Protein AF-A0A2P4YAW8-F1 (afdb_monomer)

Solvent-accessible surface area (backbone atoms only — not comparable to full-atom values): 24279 Å² total; per-residue (Å²): 113,69,71,64,53,50,57,61,51,56,75,72,42,74,76,59,68,69,58,55,51,52,50,45,50,51,52,54,44,58,76,65,45,86,75,87,53,94,83,64,80,90,68,80,63,57,67,75,49,37,39,50,27,46,45,75,79,63,20,69,43,46,81,56,60,69,43,51,52,50,28,50,53,53,55,50,49,24,53,42,53,55,55,68,68,49,87,80,74,91,53,91,47,45,68,56,38,53,52,38,43,70,29,44,53,83,40,31,85,67,56,46,55,50,63,80,49,37,46,57,87,81,50,57,81,57,29,42,59,85,78,53,51,68,42,59,55,49,51,53,53,48,60,76,69,46,73,60,78,33,47,48,86,75,43,59,71,68,60,30,34,58,53,57,31,66,36,61,38,43,55,36,58,55,70,76,60,20,28,73,53,84,70,94,63,95,86,68,81,83,54,69,42,36,69,54,69,50,61,82,69,58,29,63,49,51,41,47,48,13,46,78,73,46,46,44,26,61,48,55,69,15,67,88,76,34,36,80,60,53,69,68,58,48,34,71,72,67,62,61,90,82,47,80,93,52,54,69,71,58,47,42,54,53,39,50,50,51,48,53,41,52,47,53,26,38,55,74,57,67,40,77,83,56,64,57,64,88,82,67,59,101,75,80,69,80,57,78,55,35,24,40,74,56,91,87,38,83,27,45,65,58,70,49,55,81,82,53,42,42,62,55,68,43,71,70,66,79,66,87,67,83,59,55,50,33,78,80,37,80,85,56,49,75,65,54,44,36,50,50,47,55,48,52,63,55,42,63,78,74,47,58,70,67,60,52,52,48,53,49,25,58,51,47,47,57,61,89,43,32,52,76,46,58,90,46,33,91,83,34,80,61,52,28,31,35,88,53,88,93,44,81,51,66,19,38,72,63,31,59,72,70,67,33,73,80,47,44,64,72,76,77,112

Sequence (413 aa):
MVLSRLWHYTQHVSLPSAVVRRWQSMLNRFVLSRKYERDATHIQLIPSEFLYLRRADGGLGIPSLDAQLKRQHFVFMMQFVAQAQETTGRWWTTASTELLRSILPRYSKCHALDLLTMSPQRHGEMIKWRHVSTWWKTTWTWWHRTSWDKRWSDLPSDERVKYALHQPIWFHSNVELHYEQQLRGSTASPHRRCIGMAPEPQRSFRLHVSRVFGLRSLADFMRIENAWPTQVTFVNRHIDFTLADITPGQQAKWLRALYHEATQIVNRLEAGDVILSPLIRDSQRLIPYVGVLSNEKLCLFPAIPRSAVLRIVWTPKPPTKPHPMKVHWDRIDASHVKKHVKLGKRLRKVLLPIFEDLQFRLAFRLLQVRSRFWFLEHVNPGIRKCVREGCNAIESDQHLFFDCTLALGLWRH

Structure (mmCIF, N/CA/C/O backbone):
data_AF-A0A2P4YAW8-F1
#
_entry.id   AF-A0A2P4YAW8-F1
#
loop_
_atom_site.group_PDB
_atom_site.id
_atom_site.type_symbol
_atom_site.label_atom_id
_atom_site.label_alt_id
_atom_site.label_comp_id
_atom_site.label_asym_id
_atom_site.label_entity_id
_atom_site.label_seq_id
_atom_site.pdbx_PDB_ins_code
_atom_site.Cartn_x
_atom_site.Cartn_y
_atom_site.Cartn_z
_atom_site.occupancy
_atom_site.B_iso_or_equiv
_atom_site.auth_seq_id
_atom_site.auth_comp_id
_atom_site.auth_asym_id
_atom_site.auth_atom_id
_atom_site.pdbx_PDB_model_num
ATOM 1 N N . MET A 1 1 ? 21.525 -17.487 -13.359 1.00 42.16 1 MET A N 1
ATOM 2 C CA . MET A 1 1 ? 21.508 -18.102 -12.010 1.00 42.16 1 MET A CA 1
ATOM 3 C C . MET A 1 1 ? 21.446 -17.107 -10.844 1.00 42.16 1 MET A C 1
ATOM 5 O O . MET A 1 1 ? 20.710 -17.367 -9.903 1.00 42.16 1 MET A O 1
ATOM 9 N N . VAL A 1 2 ? 22.162 -15.972 -10.862 1.00 37.69 2 VAL A N 1
ATOM 10 C CA . VAL A 1 2 ? 22.094 -14.988 -9.753 1.00 37.69 2 VAL A CA 1
ATOM 11 C C . VAL A 1 2 ? 20.704 -14.343 -9.635 1.00 37.69 2 VAL A C 1
ATOM 13 O O . VAL A 1 2 ? 20.158 -14.270 -8.542 1.00 37.69 2 VAL A O 1
ATOM 16 N N . LEU A 1 3 ? 20.076 -13.967 -10.755 1.00 42.56 3 LEU A N 1
ATOM 17 C CA . LEU A 1 3 ? 18.743 -13.340 -10.763 1.00 42.56 3 LEU A CA 1
ATOM 18 C C . LEU A 1 3 ? 17.622 -14.250 -10.223 1.00 42.56 3 LEU A C 1
ATOM 20 O O . LEU A 1 3 ? 16.711 -13.757 -9.565 1.00 42.56 3 LEU A O 1
ATOM 24 N N . SER A 1 4 ? 17.697 -15.567 -10.450 1.00 48.59 4 SER A N 1
ATOM 25 C CA . SER A 1 4 ? 16.716 -16.527 -9.925 1.00 48.59 4 SER A CA 1
ATOM 26 C C . SER A 1 4 ? 16.900 -16.793 -8.428 1.00 48.59 4 SER A C 1
ATOM 28 O O . SER A 1 4 ? 15.914 -16.916 -7.711 1.00 48.59 4 SER A O 1
ATOM 30 N N . ARG A 1 5 ? 18.143 -16.805 -7.924 1.00 46.22 5 ARG A N 1
ATOM 31 C CA . ARG A 1 5 ? 18.411 -16.873 -6.476 1.00 46.22 5 ARG A CA 1
ATOM 32 C C . ARG A 1 5 ? 17.996 -15.589 -5.759 1.00 46.22 5 ARG A C 1
ATOM 34 O O . ARG A 1 5 ? 17.384 -15.660 -4.700 1.00 46.22 5 ARG A O 1
ATOM 41 N N . LEU A 1 6 ? 18.253 -14.424 -6.360 1.00 52.28 6 LEU A N 1
ATOM 42 C CA . LEU A 1 6 ? 17.798 -13.137 -5.827 1.00 52.28 6 LEU A CA 1
ATOM 43 C C . LEU A 1 6 ? 16.277 -13.084 -5.678 1.00 52.28 6 LEU A C 1
ATOM 45 O O . LEU A 1 6 ? 15.802 -12.607 -4.657 1.00 52.28 6 LEU A O 1
ATOM 49 N N . TRP A 1 7 ? 15.534 -13.636 -6.642 1.00 54.91 7 TRP A N 1
ATOM 50 C CA . TRP A 1 7 ? 14.074 -13.718 -6.582 1.00 54.91 7 TRP A CA 1
ATOM 51 C C . TRP A 1 7 ? 13.557 -14.471 -5.347 1.00 54.91 7 TRP A C 1
ATOM 53 O O . TRP A 1 7 ? 12.553 -14.065 -4.773 1.00 54.91 7 TRP A O 1
ATOM 63 N N . HIS A 1 8 ? 14.226 -15.548 -4.928 1.00 56.38 8 HIS A N 1
ATOM 64 C CA . HIS A 1 8 ? 13.801 -16.344 -3.773 1.00 56.38 8 HIS A CA 1
ATOM 65 C C . HIS A 1 8 ? 14.088 -15.631 -2.441 1.00 56.38 8 HIS A C 1
ATOM 67 O O . HIS A 1 8 ? 13.223 -15.558 -1.572 1.00 56.38 8 HIS A O 1
ATOM 73 N N . TYR A 1 9 ? 15.270 -15.023 -2.295 1.00 56.72 9 TYR A N 1
ATOM 74 C CA . TYR A 1 9 ? 15.633 -14.313 -1.062 1.00 56.72 9 TYR A CA 1
ATOM 75 C C . TYR A 1 9 ? 14.830 -13.021 -0.853 1.00 56.72 9 TYR A C 1
ATOM 77 O O . TYR A 1 9 ? 14.500 -12.681 0.283 1.00 56.72 9 TYR A O 1
ATOM 85 N N . THR A 1 10 ? 14.460 -12.311 -1.923 1.00 60.06 10 THR A N 1
ATOM 86 C CA . THR A 1 10 ? 13.731 -11.034 -1.818 1.00 60.06 10 THR A CA 1
ATOM 87 C C . THR A 1 10 ? 12.268 -11.181 -1.427 1.00 60.06 10 THR A C 1
ATOM 89 O O . THR A 1 10 ? 11.640 -10.193 -1.056 1.00 60.06 10 THR A O 1
ATOM 92 N N . GLN A 1 11 ? 11.712 -12.393 -1.489 1.00 59.78 11 GLN A N 1
ATOM 93 C CA . GLN A 1 11 ? 10.342 -12.643 -1.038 1.00 59.78 11 GLN A CA 1
ATOM 94 C C . GLN A 1 11 ? 10.206 -12.518 0.484 1.00 59.78 11 GLN A C 1
ATOM 96 O O . GLN A 1 11 ? 9.150 -12.108 0.961 1.00 59.78 11 GLN A O 1
ATOM 101 N N . HIS A 1 12 ? 11.279 -12.804 1.229 1.00 63.59 12 HIS A N 1
ATOM 102 C CA . HIS A 1 12 ? 11.255 -12.869 2.694 1.00 63.59 12 HIS A CA 1
ATOM 103 C C . HIS A 1 12 ? 12.265 -11.932 3.376 1.00 63.59 12 HIS A C 1
ATOM 105 O O . HIS A 1 12 ? 12.136 -11.663 4.569 1.00 63.59 12 HIS A O 1
ATOM 111 N N . VAL A 1 13 ? 13.251 -11.401 2.640 1.00 73.88 13 VAL A N 1
ATOM 112 C CA . VAL A 1 13 ? 14.311 -10.539 3.181 1.00 73.88 13 VAL A CA 1
ATOM 113 C C . VAL A 1 13 ? 14.323 -9.187 2.474 1.00 73.88 13 VAL A C 1
ATOM 115 O O . VAL A 1 13 ? 14.462 -9.101 1.253 1.00 73.88 13 VAL A O 1
ATOM 118 N N . SER A 1 14 ? 14.241 -8.110 3.258 1.00 75.44 14 SER A N 1
ATOM 119 C CA . SER A 1 14 ? 14.419 -6.751 2.745 1.00 75.44 14 SER A CA 1
ATOM 120 C C . SER A 1 14 ? 15.874 -6.520 2.331 1.00 75.44 14 SER A C 1
ATOM 122 O O . SER A 1 14 ? 16.781 -6.575 3.162 1.00 75.44 14 SER A O 1
ATOM 124 N N . LEU A 1 15 ? 16.101 -6.203 1.056 1.00 82.12 15 LEU A N 1
ATOM 125 C CA . LEU A 1 15 ? 17.422 -5.806 0.571 1.00 82.12 15 LEU A CA 1
ATOM 126 C C . LEU A 1 15 ? 17.740 -4.349 0.948 1.00 82.12 15 LEU A C 1
ATOM 128 O O . LEU A 1 15 ? 16.894 -3.471 0.751 1.00 82.12 15 LEU A O 1
ATOM 132 N N . PRO A 1 16 ? 18.969 -4.042 1.408 1.00 85.75 16 PRO A N 1
ATOM 133 C CA . PRO A 1 16 ? 19.381 -2.666 1.655 1.00 85.75 16 PRO A CA 1
ATOM 134 C C . PRO A 1 16 ? 19.299 -1.798 0.392 1.00 85.75 16 PRO A C 1
ATOM 136 O O . PRO A 1 16 ? 19.757 -2.185 -0.687 1.00 85.75 16 PRO A O 1
ATOM 139 N N . SER A 1 17 ? 18.795 -0.570 0.534 1.00 86.12 17 SER A N 1
ATOM 140 C CA . SER A 1 17 ? 18.608 0.365 -0.589 1.00 86.12 17 SER A CA 1
ATOM 141 C C . SER A 1 17 ? 19.911 0.695 -1.330 1.00 86.12 17 SER A C 1
ATOM 143 O O . SER A 1 17 ? 19.900 0.943 -2.535 1.00 86.12 17 SER A O 1
ATOM 145 N N . ALA A 1 18 ? 21.052 0.681 -0.634 1.00 89.00 18 ALA A N 1
ATOM 146 C CA . ALA A 1 18 ? 22.370 0.872 -1.236 1.00 89.00 18 ALA A CA 1
ATOM 147 C C . ALA A 1 18 ? 22.730 -0.257 -2.219 1.00 89.00 18 ALA A C 1
ATOM 149 O O . ALA A 1 18 ? 23.224 0.015 -3.315 1.00 89.00 18 ALA A O 1
ATOM 150 N N . VAL A 1 19 ? 22.417 -1.509 -1.870 1.00 88.44 19 VAL A N 1
ATOM 151 C CA . VAL A 1 19 ? 22.663 -2.683 -2.721 1.00 88.44 19 VAL A CA 1
ATOM 152 C C . VAL A 1 19 ? 21.781 -2.627 -3.965 1.00 88.44 19 VAL A C 1
ATOM 154 O O . VAL A 1 19 ? 22.285 -2.753 -5.081 1.00 88.44 19 VAL A O 1
ATOM 157 N N . VAL A 1 20 ? 20.488 -2.330 -3.794 1.00 88.06 20 VAL A N 1
ATOM 158 C CA . VAL A 1 20 ? 19.542 -2.189 -4.915 1.00 88.06 20 VAL A CA 1
ATOM 159 C C . VAL A 1 20 ? 19.983 -1.078 -5.872 1.00 88.06 20 VAL A C 1
ATOM 161 O O . VAL A 1 20 ? 20.003 -1.287 -7.084 1.00 88.06 20 VAL A O 1
ATOM 164 N N . ARG A 1 21 ? 20.419 0.081 -5.354 1.00 89.00 21 ARG A N 1
ATOM 165 C CA . ARG A 1 21 ? 20.965 1.175 -6.179 1.00 89.00 21 ARG A CA 1
ATOM 166 C C . ARG A 1 21 ? 22.227 0.759 -6.935 1.00 89.00 21 ARG A C 1
ATOM 168 O O . ARG A 1 21 ? 22.360 1.092 -8.113 1.00 89.00 21 ARG A O 1
ATOM 175 N N . ARG A 1 22 ? 23.133 0.009 -6.298 1.00 87.25 22 ARG A N 1
ATOM 176 C CA . ARG A 1 22 ? 24.346 -0.512 -6.948 1.00 87.25 22 ARG A CA 1
ATOM 177 C C . ARG A 1 22 ? 24.000 -1.465 -8.092 1.00 87.25 22 ARG A C 1
ATOM 179 O O . ARG A 1 22 ? 24.558 -1.327 -9.177 1.00 87.25 22 ARG A O 1
ATOM 186 N N . TRP A 1 23 ? 23.065 -2.389 -7.882 1.00 87.31 23 TRP A N 1
ATOM 187 C CA . TRP A 1 23 ? 22.614 -3.311 -8.930 1.00 87.31 23 TRP A CA 1
ATOM 188 C C . TRP A 1 23 ? 21.863 -2.600 -10.049 1.00 87.31 23 TRP A C 1
ATOM 190 O O . TRP A 1 23 ? 22.100 -2.904 -11.213 1.00 87.31 23 TRP A O 1
ATOM 200 N N . GLN A 1 24 ? 21.025 -1.612 -9.728 1.00 88.75 24 GLN A N 1
ATOM 201 C CA . GLN A 1 24 ? 20.353 -0.805 -10.745 1.00 88.75 24 GLN A CA 1
ATOM 202 C C . GLN A 1 24 ? 21.372 -0.051 -11.602 1.00 88.75 24 GLN A C 1
ATOM 204 O O . GLN A 1 24 ? 21.255 -0.033 -12.823 1.00 88.75 24 GLN A O 1
ATOM 209 N N . SER A 1 25 ? 22.391 0.540 -10.973 1.00 85.19 25 SER A N 1
ATOM 210 C CA . SER A 1 25 ? 23.489 1.202 -11.679 1.00 85.19 25 SER A CA 1
ATOM 211 C C . SER A 1 25 ? 24.231 0.221 -12.586 1.00 85.19 25 SER A C 1
ATOM 213 O O . SER A 1 25 ? 24.433 0.514 -13.759 1.00 85.19 25 SER A O 1
ATOM 215 N N . MET A 1 26 ? 24.561 -0.975 -12.090 1.00 83.50 26 MET A N 1
ATOM 216 C CA . MET A 1 26 ? 25.191 -2.025 -12.893 1.00 83.50 26 MET A CA 1
ATOM 217 C C . MET A 1 26 ? 24.322 -2.440 -14.086 1.00 83.50 26 MET A C 1
ATOM 219 O O . MET A 1 26 ? 24.842 -2.535 -15.190 1.00 83.50 26 MET A O 1
ATOM 223 N N . LEU A 1 27 ? 23.013 -2.627 -13.894 1.00 83.56 27 LEU A N 1
ATOM 224 C CA . LEU A 1 27 ? 22.076 -2.975 -14.962 1.00 83.56 27 LEU A CA 1
ATOM 225 C C . LEU A 1 27 ? 21.982 -1.866 -16.015 1.00 83.56 27 LEU A C 1
ATOM 227 O O . LEU A 1 27 ? 22.087 -2.138 -17.208 1.00 83.56 27 LEU A O 1
ATOM 231 N N . ASN A 1 28 ? 21.829 -0.615 -15.577 1.00 84.00 28 ASN A N 1
ATOM 232 C CA . ASN A 1 28 ? 21.783 0.536 -16.474 1.00 84.00 28 ASN A CA 1
ATOM 233 C C . ASN A 1 28 ? 23.079 0.635 -17.280 1.00 84.00 28 ASN A C 1
ATOM 235 O O . ASN A 1 28 ? 23.031 0.806 -18.493 1.00 84.00 28 ASN A O 1
ATOM 239 N N . ARG A 1 29 ? 24.233 0.462 -16.624 1.00 77.69 29 ARG A N 1
ATOM 240 C CA . ARG A 1 29 ? 25.532 0.443 -17.297 1.00 77.69 29 ARG A CA 1
ATOM 241 C C . ARG A 1 29 ? 25.625 -0.726 -18.265 1.00 77.69 29 ARG A C 1
ATOM 243 O O . ARG A 1 29 ? 26.024 -0.512 -19.392 1.00 77.69 29 ARG A O 1
ATOM 250 N N . PHE A 1 30 ? 25.232 -1.936 -17.886 1.00 75.12 30 PHE A N 1
ATOM 251 C CA . PHE A 1 30 ? 25.320 -3.105 -18.764 1.00 75.12 30 PHE A CA 1
ATOM 252 C C . PHE A 1 30 ? 24.497 -2.929 -20.048 1.00 75.12 30 PHE A C 1
ATOM 254 O O . PHE A 1 30 ? 24.972 -3.245 -21.129 1.00 75.12 30 PHE A O 1
ATOM 261 N N . VAL A 1 31 ? 23.286 -2.373 -19.945 1.00 70.81 31 VAL A N 1
ATOM 262 C CA . VAL A 1 31 ? 22.430 -2.127 -21.118 1.00 70.81 31 VAL A CA 1
ATOM 263 C C . VAL A 1 31 ? 22.971 -0.990 -21.994 1.00 70.81 31 VAL A C 1
ATOM 265 O O . VAL A 1 31 ? 22.871 -1.055 -23.218 1.00 70.81 31 VAL A O 1
ATOM 268 N N . LEU A 1 32 ? 23.532 0.059 -21.384 1.00 70.50 32 LEU A N 1
ATOM 269 C CA . LEU A 1 32 ? 23.967 1.274 -22.086 1.00 70.50 32 LEU A CA 1
ATOM 270 C C . LEU A 1 32 ? 25.442 1.277 -22.491 1.00 70.50 32 LEU A C 1
ATOM 272 O O . LEU A 1 32 ? 25.840 2.101 -23.312 1.00 70.50 32 LEU A O 1
ATOM 276 N N . SER A 1 33 ? 26.255 0.387 -21.931 1.00 63.75 33 SER A N 1
ATOM 277 C CA . SER A 1 33 ? 27.686 0.319 -22.201 1.00 63.75 33 SER A CA 1
ATOM 278 C C . SER A 1 33 ? 28.026 -0.886 -23.057 1.00 63.75 33 SER A C 1
ATOM 280 O O . SER A 1 33 ? 27.540 -1.992 -22.846 1.00 63.75 33 SER A O 1
ATOM 282 N N . ARG A 1 34 ? 28.939 -0.663 -23.998 1.00 55.31 34 ARG A N 1
ATOM 283 C CA . ARG A 1 34 ? 29.913 -1.670 -24.398 1.00 55.31 34 ARG A CA 1
ATOM 284 C C . ARG A 1 34 ? 31.211 -1.262 -23.709 1.00 55.31 34 ARG A C 1
ATOM 286 O O . ARG A 1 34 ? 31.935 -0.416 -24.218 1.00 55.31 34 ARG A O 1
ATOM 293 N N . LYS A 1 35 ? 31.452 -1.765 -22.495 1.00 53.62 35 LYS A N 1
ATOM 294 C CA . LYS A 1 35 ? 32.800 -1.715 -21.923 1.00 53.62 35 LYS A CA 1
ATOM 295 C C . LYS A 1 35 ? 33.621 -2.772 -22.651 1.00 53.62 35 LYS A C 1
ATOM 297 O O . LYS A 1 35 ? 33.408 -3.955 -22.412 1.00 53.62 35 LYS A O 1
ATOM 302 N N . TYR A 1 36 ? 34.487 -2.346 -23.561 1.00 49.25 36 TYR A N 1
ATOM 303 C CA . TYR A 1 36 ? 35.512 -3.218 -24.134 1.00 49.25 36 TYR A CA 1
ATOM 304 C C . TYR A 1 36 ? 36.771 -3.224 -23.246 1.00 49.25 36 TYR A C 1
ATOM 306 O O . TYR A 1 36 ? 37.417 -4.255 -23.111 1.00 49.25 36 TYR A O 1
ATOM 314 N N . GLU A 1 37 ? 37.037 -2.121 -22.536 1.00 53.00 37 GLU A N 1
ATOM 315 C CA . GLU A 1 37 ? 38.150 -1.972 -21.590 1.00 53.00 37 GLU A CA 1
ATOM 316 C C . GLU A 1 37 ? 37.686 -1.900 -20.125 1.00 53.00 37 GLU A C 1
ATOM 318 O O . GLU A 1 37 ? 36.640 -1.324 -19.790 1.00 53.00 37 GLU A O 1
ATOM 323 N N . ARG A 1 38 ? 38.496 -2.477 -19.227 1.00 51.69 38 ARG A N 1
ATOM 324 C CA . ARG A 1 38 ? 38.237 -2.576 -17.778 1.00 51.69 38 ARG A CA 1
ATOM 325 C C . ARG A 1 38 ? 38.056 -1.196 -17.131 1.00 51.69 38 ARG A C 1
ATOM 327 O O . ARG A 1 38 ? 37.083 -0.988 -16.392 1.00 51.69 38 ARG A O 1
ATOM 334 N N . ASP A 1 39 ? 38.903 -0.241 -17.508 1.00 62.25 39 ASP A N 1
ATOM 335 C CA . ASP A 1 39 ? 39.040 1.062 -16.842 1.00 62.25 39 ASP A CA 1
ATOM 336 C C . ASP A 1 39 ? 38.269 2.201 -17.526 1.00 62.25 39 ASP A C 1
ATOM 338 O O . ASP A 1 39 ? 38.209 3.317 -17.012 1.00 62.25 39 ASP A O 1
ATOM 342 N N . ALA A 1 40 ? 37.577 1.915 -18.634 1.00 60.22 40 ALA A N 1
ATOM 343 C CA . ALA A 1 40 ? 36.801 2.917 -19.355 1.00 60.22 40 ALA A CA 1
ATOM 344 C C . ALA A 1 40 ? 35.697 3.543 -18.477 1.00 60.22 40 ALA A C 1
ATOM 346 O O . ALA A 1 40 ? 34.926 2.847 -17.790 1.00 60.22 40 ALA A O 1
ATOM 347 N N . THR A 1 41 ? 35.592 4.874 -18.523 1.00 63.41 41 THR A N 1
ATOM 348 C CA . THR A 1 41 ? 34.542 5.637 -17.842 1.00 63.41 41 THR A CA 1
ATOM 349 C C . THR A 1 41 ? 33.193 5.414 -18.532 1.00 63.41 41 THR A C 1
ATOM 351 O O . THR A 1 41 ? 33.082 5.317 -19.752 1.00 63.41 41 THR A O 1
ATOM 354 N N . HIS A 1 42 ? 32.126 5.261 -17.743 1.00 67.81 42 HIS A N 1
ATOM 355 C CA . HIS A 1 42 ? 30.794 5.020 -18.298 1.00 67.81 42 HIS A CA 1
ATOM 356 C C . HIS A 1 42 ? 30.188 6.316 -18.841 1.00 67.81 42 HIS A C 1
ATOM 358 O O . HIS A 1 42 ? 29.908 7.232 -18.067 1.00 67.81 42 HIS A O 1
ATOM 364 N N . ILE A 1 43 ? 29.874 6.333 -20.136 1.00 68.94 43 ILE A N 1
ATOM 365 C CA . ILE A 1 43 ? 29.206 7.458 -20.792 1.00 68.94 43 ILE A CA 1
ATOM 366 C C . ILE A 1 43 ? 27.765 7.066 -21.109 1.00 68.94 43 ILE A C 1
ATOM 368 O O . ILE A 1 43 ? 27.495 6.135 -21.866 1.00 68.94 43 ILE A O 1
ATOM 372 N N . GLN A 1 44 ? 26.819 7.787 -20.510 1.00 71.88 44 GLN A N 1
ATOM 373 C CA . GLN A 1 44 ? 25.399 7.573 -20.748 1.00 71.88 44 GLN A CA 1
ATOM 374 C C . GLN A 1 44 ? 24.959 8.299 -22.027 1.00 71.88 44 GLN A C 1
ATOM 376 O O . GLN A 1 44 ? 24.906 9.524 -22.069 1.00 71.88 44 GLN A O 1
ATOM 381 N N . LEU A 1 45 ? 24.607 7.531 -23.060 1.00 76.00 45 LEU A N 1
ATOM 382 C CA . LEU A 1 45 ? 24.290 8.065 -24.392 1.00 76.00 45 LEU A CA 1
ATOM 383 C C . LEU A 1 45 ? 22.829 8.497 -24.574 1.00 76.00 45 LEU A C 1
ATOM 385 O O . LEU A 1 45 ? 22.526 9.234 -25.510 1.00 76.00 45 LEU A O 1
ATOM 389 N N . ILE A 1 46 ? 21.932 8.054 -23.694 1.00 79.94 46 ILE A N 1
ATOM 390 C CA . ILE A 1 46 ? 20.501 8.379 -23.717 1.00 79.94 46 ILE A CA 1
ATOM 391 C C . ILE A 1 46 ? 20.083 8.987 -22.380 1.00 79.94 46 ILE A C 1
ATOM 393 O O . ILE A 1 46 ? 20.543 8.509 -21.337 1.00 79.94 46 ILE A O 1
ATOM 397 N N . PRO A 1 47 ? 19.195 9.996 -22.353 1.00 82.56 47 PRO A N 1
ATOM 398 C CA . PRO A 1 47 ? 18.702 10.529 -21.094 1.00 82.56 47 PRO A CA 1
ATOM 399 C C . PRO A 1 47 ? 18.095 9.456 -20.182 1.00 82.56 47 PRO A C 1
ATOM 401 O O . PRO A 1 47 ? 17.420 8.532 -20.639 1.00 82.56 47 PRO A O 1
ATOM 404 N N . SER A 1 48 ? 18.324 9.594 -18.874 1.00 82.00 48 SER A N 1
ATOM 405 C CA . SER A 1 48 ? 17.900 8.621 -17.855 1.00 82.00 48 SER A CA 1
ATOM 406 C C . SER A 1 48 ? 16.383 8.405 -17.805 1.00 82.00 48 SER A C 1
ATOM 408 O O . SER A 1 48 ? 15.927 7.322 -17.444 1.00 82.00 48 SER A O 1
ATOM 410 N N . GLU A 1 49 ? 15.609 9.408 -18.216 1.00 85.81 49 GLU A N 1
ATOM 411 C CA . GLU A 1 49 ? 14.143 9.391 -18.279 1.00 85.81 49 GLU A CA 1
ATOM 412 C C . GLU A 1 49 ? 13.602 8.318 -19.241 1.00 85.81 49 GLU A C 1
ATOM 414 O O . GLU A 1 49 ? 12.584 7.688 -18.960 1.00 85.81 49 GLU A O 1
ATOM 419 N N . PHE A 1 50 ? 14.320 8.029 -20.332 1.00 87.50 50 PHE A N 1
ATOM 420 C CA . PHE A 1 50 ? 13.908 7.022 -21.317 1.00 87.50 50 PHE A CA 1
ATOM 421 C C . PHE A 1 50 ? 14.306 5.594 -20.931 1.00 87.50 50 PHE A C 1
ATOM 423 O O . PHE A 1 50 ? 13.825 4.641 -21.544 1.00 87.50 50 PHE A O 1
ATOM 430 N N . LEU A 1 51 ? 15.158 5.411 -19.916 1.00 88.31 51 LEU A N 1
ATOM 431 C CA . LEU A 1 51 ? 15.635 4.082 -19.519 1.00 88.31 51 LEU A CA 1
ATOM 432 C C . LEU A 1 51 ? 14.484 3.186 -19.080 1.00 88.31 51 LEU A C 1
ATOM 434 O O . LEU A 1 51 ? 14.358 2.056 -19.549 1.00 88.31 51 LEU A O 1
ATOM 438 N N . TYR A 1 52 ? 13.636 3.706 -18.197 1.00 88.94 52 TYR A N 1
ATOM 439 C CA . TYR A 1 52 ? 12.588 2.919 -17.556 1.00 88.94 52 TYR A CA 1
ATOM 440 C C . TYR A 1 52 ? 11.221 3.044 -18.230 1.00 88.94 52 TYR A C 1
ATOM 442 O O . TYR A 1 52 ? 10.301 2.288 -17.911 1.00 88.94 52 TYR A O 1
ATOM 450 N N . LEU A 1 53 ? 11.071 3.998 -19.152 1.00 89.19 53 LEU A N 1
ATOM 451 C CA . LEU A 1 53 ? 9.861 4.145 -19.946 1.00 89.19 53 LEU A CA 1
ATOM 452 C C . LEU A 1 53 ? 9.633 2.859 -20.761 1.00 89.19 53 LEU A C 1
ATOM 454 O O . LEU A 1 53 ? 10.581 2.198 -21.197 1.00 89.19 53 LEU A O 1
ATOM 458 N N . ARG A 1 54 ? 8.373 2.449 -20.942 1.00 86.19 54 ARG A N 1
ATOM 459 C CA . ARG A 1 54 ? 8.069 1.210 -21.673 1.00 86.19 54 ARG A CA 1
ATOM 460 C C . ARG A 1 54 ? 8.553 1.336 -23.113 1.00 86.19 54 ARG A C 1
ATOM 462 O O . ARG A 1 54 ? 8.407 2.389 -23.725 1.00 86.19 54 ARG A O 1
ATOM 469 N N . ARG A 1 55 ? 9.007 0.225 -23.706 1.00 83.44 55 ARG A N 1
ATOM 470 C CA . ARG A 1 55 ? 9.360 0.203 -25.138 1.00 83.44 55 ARG A CA 1
ATOM 471 C C . ARG A 1 55 ? 8.220 0.699 -26.022 1.00 83.44 55 ARG A C 1
ATOM 473 O O . ARG A 1 55 ? 8.462 1.453 -26.947 1.00 83.44 55 ARG A O 1
ATOM 480 N N . ALA A 1 56 ? 6.978 0.330 -25.703 1.00 81.94 56 ALA A N 1
ATOM 481 C CA . ALA A 1 56 ? 5.795 0.785 -26.439 1.00 81.94 56 ALA A CA 1
ATOM 482 C C . ALA A 1 56 ? 5.587 2.312 -26.410 1.00 81.94 56 ALA A C 1
ATOM 484 O O . ALA A 1 56 ? 4.929 2.836 -27.300 1.00 81.94 56 ALA A O 1
ATOM 485 N N . ASP A 1 57 ? 6.157 3.001 -25.422 1.00 84.00 57 ASP A N 1
ATOM 486 C CA . ASP A 1 57 ? 6.047 4.449 -25.240 1.00 84.00 57 ASP A CA 1
ATOM 487 C C . ASP A 1 57 ? 7.335 5.184 -25.671 1.00 84.00 57 ASP A C 1
ATOM 489 O O . ASP A 1 57 ? 7.459 6.380 -25.435 1.00 84.00 57 ASP A O 1
ATOM 493 N N . GLY A 1 58 ? 8.300 4.491 -26.295 1.00 81.88 58 GLY A N 1
ATOM 494 C CA . GLY A 1 58 ? 9.570 5.090 -26.729 1.00 81.88 58 GLY A CA 1
ATOM 495 C C . GLY A 1 58 ? 10.708 5.018 -25.713 1.00 81.88 58 GLY A C 1
ATOM 496 O O . GLY A 1 58 ? 11.678 5.755 -25.811 1.00 81.88 58 GLY A O 1
ATOM 497 N N . GLY A 1 59 ? 10.612 4.159 -24.700 1.00 88.19 59 GLY A N 1
ATOM 498 C CA . GLY A 1 59 ? 11.727 3.911 -23.785 1.00 88.19 59 GLY A CA 1
ATOM 499 C C . GLY A 1 59 ? 12.542 2.666 -24.117 1.00 88.19 59 GLY A C 1
ATOM 500 O O . GLY A 1 59 ? 12.221 1.902 -25.027 1.00 88.19 59 GLY A O 1
ATOM 501 N N . LEU A 1 60 ? 13.564 2.395 -23.307 1.00 85.69 60 LEU A N 1
ATOM 502 C CA . LEU A 1 60 ? 14.330 1.144 -23.381 1.00 85.69 60 LEU A CA 1
ATOM 503 C C . LEU A 1 60 ? 13.628 -0.019 -22.660 1.00 85.69 60 LEU A C 1
ATOM 505 O O . LEU A 1 60 ? 13.873 -1.193 -22.967 1.00 85.69 60 LEU A O 1
ATOM 509 N N . GLY A 1 61 ? 12.723 0.290 -21.726 1.00 87.19 61 GLY A N 1
ATOM 510 C CA . GLY A 1 61 ? 12.017 -0.690 -20.906 1.00 87.19 61 GLY A CA 1
ATOM 511 C C . GLY A 1 61 ? 12.919 -1.412 -19.907 1.00 87.19 61 GLY A C 1
ATOM 512 O O . GLY A 1 61 ? 12.659 -2.575 -19.599 1.00 87.19 61 GLY A O 1
ATOM 513 N N . ILE A 1 62 ? 13.981 -0.761 -19.427 1.00 88.00 62 ILE A N 1
ATOM 514 C CA . ILE A 1 62 ? 14.828 -1.302 -18.362 1.00 88.00 62 ILE A CA 1
ATOM 515 C C . ILE A 1 62 ? 13.974 -1.420 -17.092 1.00 88.00 62 ILE A C 1
ATOM 517 O O . ILE A 1 62 ? 13.310 -0.453 -16.708 1.00 88.00 62 ILE A O 1
ATOM 521 N N . PRO A 1 63 ? 13.955 -2.582 -16.418 1.00 87.62 63 PRO A N 1
ATOM 522 C CA . PRO A 1 63 ? 13.194 -2.727 -15.189 1.00 87.62 63 PRO A CA 1
ATOM 523 C C . PRO A 1 63 ? 13.816 -1.886 -14.066 1.00 87.62 63 PRO A C 1
ATOM 525 O O . PRO A 1 63 ? 15.027 -1.911 -13.843 1.00 87.62 63 PRO A O 1
ATOM 528 N N . SER A 1 64 ? 12.963 -1.178 -13.323 1.00 89.44 64 SER A N 1
ATOM 529 C CA . SER A 1 64 ? 13.326 -0.626 -12.017 1.00 89.44 64 SER A CA 1
ATOM 530 C C . SER A 1 64 ? 13.321 -1.757 -10.989 1.00 89.44 64 SER A C 1
ATOM 532 O O . SER A 1 64 ? 12.264 -2.309 -10.678 1.00 89.44 64 SER A O 1
ATOM 534 N N . LEU A 1 65 ? 14.497 -2.127 -10.478 1.00 88.38 65 LEU A N 1
ATOM 535 C CA . LEU A 1 65 ? 14.653 -3.188 -9.481 1.00 88.38 65 LEU A CA 1
ATOM 536 C C . LEU A 1 65 ? 13.875 -2.861 -8.204 1.00 88.38 65 LEU A C 1
ATOM 538 O O . LEU A 1 65 ? 13.159 -3.716 -7.696 1.00 88.38 65 LEU A O 1
ATOM 542 N N . ASP A 1 66 ? 13.938 -1.611 -7.738 1.00 87.88 66 ASP A N 1
ATOM 543 C CA . ASP A 1 66 ? 13.171 -1.139 -6.578 1.00 87.88 66 ASP A CA 1
ATOM 544 C C . ASP A 1 66 ? 11.657 -1.321 -6.782 1.00 87.88 66 ASP A C 1
ATOM 546 O O . ASP A 1 66 ? 10.965 -1.856 -5.916 1.00 87.88 66 ASP A O 1
ATOM 550 N N . ALA A 1 67 ? 11.146 -0.966 -7.966 1.00 89.25 67 ALA A N 1
ATOM 551 C CA . ALA A 1 67 ? 9.736 -1.152 -8.296 1.00 89.25 67 ALA A CA 1
ATOM 552 C C . ALA A 1 67 ? 9.338 -2.635 -8.352 1.00 89.25 67 ALA A C 1
ATOM 554 O O . ALA A 1 67 ? 8.250 -2.997 -7.903 1.00 89.25 67 ALA A O 1
ATOM 555 N N . GLN A 1 68 ? 10.204 -3.508 -8.879 1.00 87.81 68 GLN A N 1
ATOM 556 C CA . GLN A 1 68 ? 9.933 -4.949 -8.917 1.00 87.81 68 GLN A CA 1
ATOM 557 C C . GLN A 1 68 ? 9.936 -5.570 -7.516 1.00 87.81 68 GLN A C 1
ATOM 559 O O . GLN A 1 68 ? 9.062 -6.383 -7.226 1.00 87.81 68 GLN A O 1
ATOM 564 N N . LEU A 1 69 ? 10.847 -5.157 -6.630 1.00 86.56 69 LEU A N 1
ATOM 565 C CA . LEU A 1 69 ? 10.872 -5.608 -5.234 1.00 86.56 69 LEU A CA 1
ATOM 566 C C . LEU A 1 69 ? 9.608 -5.171 -4.483 1.00 86.56 69 LEU A C 1
ATOM 568 O O . LEU A 1 69 ? 8.952 -5.986 -3.835 1.00 86.56 69 LEU A O 1
ATOM 572 N N . LYS A 1 70 ? 9.198 -3.907 -4.644 1.00 88.25 70 LYS A N 1
ATOM 573 C CA . LYS A 1 70 ? 7.924 -3.408 -4.102 1.00 88.25 70 LYS A CA 1
ATOM 574 C C . LYS A 1 70 ? 6.738 -4.207 -4.625 1.00 88.25 70 LYS A C 1
ATOM 576 O O . LYS A 1 70 ? 5.894 -4.643 -3.847 1.00 88.25 70 LYS A O 1
ATOM 581 N N . ARG A 1 71 ? 6.694 -4.459 -5.935 1.00 88.75 71 ARG A N 1
ATOM 582 C CA . ARG A 1 71 ? 5.649 -5.279 -6.555 1.00 88.75 71 ARG A CA 1
ATOM 583 C C . ARG A 1 71 ? 5.604 -6.680 -5.942 1.00 88.75 71 ARG A C 1
ATOM 585 O O . ARG A 1 71 ? 4.516 -7.153 -5.635 1.00 88.75 71 ARG A O 1
ATOM 592 N N . GLN A 1 72 ? 6.751 -7.335 -5.759 1.00 86.56 72 GLN A N 1
ATOM 593 C CA . GLN A 1 72 ? 6.827 -8.653 -5.121 1.00 86.56 72 GLN A CA 1
ATOM 594 C C . GLN A 1 72 ? 6.270 -8.625 -3.696 1.00 86.56 72 GLN A C 1
ATOM 596 O O . GLN A 1 72 ? 5.431 -9.462 -3.377 1.00 86.56 72 GLN A O 1
ATOM 601 N N . HIS A 1 73 ? 6.668 -7.647 -2.875 1.00 87.56 73 HIS A N 1
ATOM 602 C CA . HIS A 1 73 ? 6.148 -7.493 -1.511 1.00 87.56 73 HIS A CA 1
ATOM 603 C C . HIS A 1 73 ? 4.625 -7.356 -1.491 1.00 87.56 73 HIS A C 1
ATOM 605 O O . HIS A 1 73 ? 3.962 -8.037 -0.717 1.00 87.56 73 HIS A O 1
ATOM 611 N N . PHE A 1 74 ? 4.054 -6.521 -2.363 1.00 89.31 74 PHE A N 1
ATOM 612 C CA . PHE A 1 74 ? 2.603 -6.347 -2.434 1.00 89.31 74 PHE A CA 1
ATOM 613 C C . PHE A 1 74 ? 1.889 -7.605 -2.924 1.00 89.31 74 PHE A C 1
ATOM 615 O O . PHE A 1 74 ? 0.856 -7.965 -2.371 1.00 89.31 74 PHE A O 1
ATOM 622 N N . VAL A 1 75 ? 2.439 -8.309 -3.919 1.00 89.25 75 VAL A N 1
ATOM 623 C CA . VAL A 1 75 ? 1.887 -9.597 -4.373 1.00 89.25 75 VAL A CA 1
ATOM 624 C C . VAL A 1 75 ? 1.900 -10.627 -3.248 1.00 89.25 75 VAL A C 1
ATOM 626 O O . VAL A 1 75 ? 0.899 -11.311 -3.044 1.00 89.25 75 VAL A O 1
ATOM 629 N N . PHE A 1 76 ? 2.994 -10.705 -2.496 1.00 87.38 76 PHE A N 1
ATOM 630 C CA . PHE A 1 76 ? 3.112 -11.613 -1.364 1.00 87.38 76 PHE A CA 1
ATOM 631 C C . PHE A 1 76 ? 2.170 -11.227 -0.221 1.00 87.38 76 PHE A C 1
ATOM 633 O O . PHE A 1 76 ? 1.519 -12.084 0.360 1.00 87.38 76 PHE A O 1
ATOM 640 N N . MET A 1 77 ? 2.015 -9.932 0.055 1.00 88.44 77 MET A N 1
ATOM 641 C CA . MET A 1 77 ? 1.056 -9.434 1.037 1.00 88.44 77 MET A CA 1
ATOM 642 C C . MET A 1 77 ? -0.393 -9.724 0.621 1.00 88.44 77 MET A C 1
ATOM 644 O O . MET A 1 77 ? -1.193 -10.081 1.474 1.00 88.44 77 MET A O 1
ATOM 648 N N . MET A 1 78 ? -0.743 -9.634 -0.669 1.00 88.50 78 MET A N 1
ATOM 649 C CA . MET A 1 78 ? -2.071 -10.042 -1.156 1.00 88.50 78 MET A CA 1
ATOM 650 C C . MET A 1 78 ? -2.327 -11.530 -0.908 1.00 88.50 78 MET A C 1
ATOM 652 O O . MET A 1 78 ? -3.391 -11.889 -0.415 1.00 88.50 78 MET A O 1
ATOM 656 N N . GLN A 1 79 ? -1.344 -12.388 -1.205 1.00 86.75 79 GLN A N 1
ATOM 657 C CA . GLN A 1 79 ? -1.427 -13.827 -0.922 1.00 86.75 79 GLN A CA 1
ATOM 658 C C . GLN A 1 79 ? -1.551 -14.095 0.578 1.00 86.75 79 GLN A C 1
ATOM 660 O O . GLN A 1 79 ? -2.423 -14.853 0.993 1.00 86.75 79 GLN A O 1
ATOM 665 N N . PHE A 1 80 ? -0.715 -13.430 1.380 1.00 86.75 80 PHE A N 1
ATOM 666 C CA . PHE A 1 80 ? -0.732 -13.526 2.833 1.00 86.75 80 PHE A CA 1
ATOM 667 C C . PHE A 1 80 ? -2.112 -13.193 3.387 1.00 86.75 80 PHE A C 1
ATOM 669 O O . PHE A 1 80 ? -2.659 -13.936 4.189 1.00 86.75 80 PHE A O 1
ATOM 676 N N . VAL A 1 81 ? -2.676 -12.075 2.942 1.00 85.81 81 VAL A N 1
ATOM 677 C CA . VAL A 1 81 ? -3.954 -11.565 3.419 1.00 85.81 81 VAL A CA 1
ATOM 678 C C . VAL A 1 81 ? -5.117 -12.457 2.997 1.00 85.81 81 VAL A C 1
ATOM 680 O O . VAL A 1 81 ? -5.981 -12.724 3.824 1.00 85.81 81 VAL A O 1
ATOM 683 N N . ALA A 1 82 ? -5.121 -12.949 1.756 1.00 83.19 82 ALA A N 1
ATOM 684 C CA . A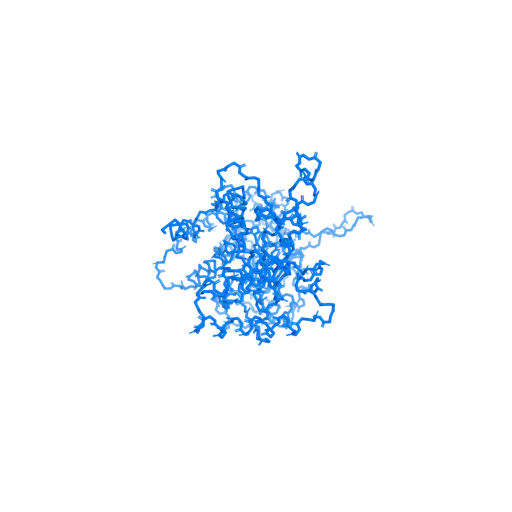LA A 1 82 ? -6.129 -13.901 1.296 1.00 83.19 82 ALA A CA 1
ATOM 685 C C . ALA A 1 82 ? -6.118 -15.180 2.152 1.00 83.19 82 ALA A C 1
ATOM 687 O O . ALA A 1 82 ? -7.153 -15.585 2.666 1.00 83.19 82 ALA A O 1
ATOM 688 N N . GLN A 1 83 ? -4.936 -15.749 2.402 1.00 82.19 83 GLN A N 1
ATOM 689 C CA . GLN A 1 83 ? -4.793 -16.983 3.183 1.00 82.19 83 GLN A CA 1
ATOM 690 C C . GLN A 1 83 ? -4.983 -16.778 4.689 1.00 82.19 83 GLN A C 1
ATOM 692 O O . GLN A 1 83 ? -5.441 -17.674 5.381 1.00 82.19 83 GLN A O 1
ATOM 697 N N . ALA A 1 84 ? -4.653 -15.601 5.226 1.00 80.06 84 ALA A N 1
ATOM 698 C CA . ALA A 1 84 ? -4.905 -15.269 6.629 1.00 80.06 84 ALA A CA 1
ATOM 699 C C . ALA A 1 84 ? -6.404 -15.101 6.943 1.00 80.06 84 ALA A C 1
ATOM 701 O O . ALA A 1 84 ? -6.781 -15.121 8.114 1.00 80.06 84 ALA A O 1
ATOM 702 N N . GLN A 1 85 ? -7.241 -14.898 5.920 1.00 75.94 85 GLN A N 1
ATOM 703 C CA . GLN A 1 85 ? -8.700 -14.853 6.043 1.00 75.94 85 GLN A CA 1
ATOM 704 C C . GLN A 1 85 ? -9.351 -16.238 5.940 1.00 75.94 85 GLN A C 1
ATOM 706 O O . GLN A 1 85 ? -10.494 -16.396 6.365 1.00 75.94 85 GLN A O 1
ATOM 711 N N . GLU A 1 86 ? -8.646 -17.238 5.410 1.00 74.94 86 GLU A N 1
ATOM 712 C CA . GLU A 1 86 ? -9.138 -18.612 5.350 1.00 74.94 86 GLU A CA 1
ATOM 713 C C . GLU A 1 86 ? -9.093 -19.235 6.752 1.00 74.94 86 GLU A C 1
ATOM 715 O O . GLU A 1 86 ? -8.043 -19.352 7.381 1.00 74.94 86 GLU A O 1
ATOM 720 N N . THR A 1 87 ? -10.261 -19.619 7.266 1.00 62.44 87 THR A N 1
ATOM 721 C CA . THR A 1 87 ? -10.426 -20.169 8.620 1.00 62.44 87 THR A CA 1
ATOM 722 C C . THR A 1 87 ? -10.073 -21.654 8.716 1.00 62.44 87 THR A C 1
ATOM 724 O O . THR A 1 87 ? -9.928 -22.183 9.817 1.00 62.44 87 THR A O 1
ATOM 727 N N . THR A 1 88 ? -9.918 -22.335 7.580 1.00 62.44 88 THR A N 1
ATOM 728 C CA . THR A 1 88 ? -9.676 -23.776 7.494 1.00 62.44 88 THR A CA 1
ATOM 729 C C . THR A 1 88 ? -8.225 -24.057 7.104 1.00 62.44 88 THR A C 1
ATOM 731 O O . THR A 1 88 ? -7.851 -23.894 5.946 1.00 62.44 88 THR A O 1
ATOM 734 N N . GLY A 1 89 ? -7.413 -24.504 8.066 1.00 63.22 89 GLY A N 1
ATOM 735 C CA . GLY A 1 89 ? -6.055 -25.009 7.828 1.00 63.22 89 GLY A CA 1
ATOM 736 C C . GLY A 1 89 ? -4.939 -24.195 8.488 1.00 63.22 89 GLY A C 1
ATOM 737 O O . GLY A 1 89 ? -5.035 -22.983 8.670 1.00 63.22 89 GLY A O 1
ATOM 738 N N . ARG A 1 90 ? -3.851 -24.880 8.866 1.00 73.00 90 ARG A N 1
ATOM 739 C CA . ARG A 1 90 ? -2.581 -24.229 9.218 1.00 73.00 90 ARG A CA 1
ATOM 740 C C . ARG A 1 90 ? -1.806 -23.987 7.929 1.00 73.00 90 ARG A C 1
ATOM 742 O O . ARG A 1 90 ? -1.389 -24.935 7.271 1.00 73.00 90 ARG A O 1
ATOM 749 N N . TRP A 1 91 ? -1.605 -22.722 7.593 1.00 78.62 91 TRP A N 1
ATOM 750 C CA . TRP A 1 91 ? -0.881 -22.295 6.400 1.00 78.62 91 TRP A CA 1
ATOM 751 C C . TRP A 1 91 ? 0.510 -21.782 6.776 1.00 78.62 91 TRP A C 1
ATOM 753 O O . TRP A 1 91 ? 0.815 -21.534 7.944 1.00 78.62 91 TRP A O 1
ATOM 763 N N . TRP A 1 92 ? 1.360 -21.530 5.779 1.00 80.81 92 TRP A N 1
ATOM 764 C CA . TRP A 1 92 ? 2.651 -20.868 6.009 1.00 80.81 92 TRP A CA 1
ATOM 765 C C . TRP A 1 92 ? 2.484 -19.450 6.599 1.00 80.81 92 TRP A C 1
ATOM 767 O O . TRP A 1 92 ? 3.399 -18.924 7.234 1.00 80.81 92 TRP A O 1
ATOM 777 N N . THR A 1 93 ? 1.303 -18.838 6.443 1.00 81.25 93 THR A N 1
ATOM 778 C CA . THR A 1 93 ? 0.955 -17.536 7.026 1.00 81.25 93 THR A CA 1
ATOM 779 C C . THR A 1 93 ? 0.702 -17.603 8.533 1.00 81.25 93 THR A C 1
ATOM 781 O O . THR A 1 93 ? 0.865 -16.582 9.201 1.00 81.25 93 THR A O 1
ATOM 784 N N . THR A 1 94 ? 0.376 -18.775 9.099 1.00 82.00 94 THR A N 1
ATOM 785 C CA . THR A 1 94 ? -0.055 -18.922 10.499 1.00 82.00 94 THR A CA 1
ATOM 786 C C . THR A 1 94 ? 0.987 -18.389 11.481 1.00 82.00 94 THR A C 1
ATOM 788 O O . THR A 1 94 ? 0.667 -17.532 12.303 1.00 82.00 94 THR A O 1
ATOM 791 N N . ALA A 1 95 ? 2.255 -18.792 11.349 1.00 82.38 95 ALA A N 1
ATOM 792 C CA . ALA A 1 95 ? 3.330 -18.315 12.226 1.00 82.38 95 ALA A CA 1
ATOM 793 C C . ALA A 1 95 ? 3.472 -16.781 12.198 1.00 82.38 95 ALA A C 1
ATOM 795 O O . ALA A 1 95 ? 3.636 -16.134 13.231 1.00 82.38 95 ALA A O 1
ATOM 796 N N . SER A 1 96 ? 3.340 -16.185 11.011 1.00 83.62 96 SER A N 1
ATOM 797 C CA . SER A 1 96 ? 3.346 -14.730 10.853 1.00 83.62 96 SER A CA 1
ATOM 798 C C . SER A 1 96 ? 2.091 -14.079 11.443 1.00 83.62 96 SER A C 1
ATOM 800 O O . SER A 1 96 ? 2.212 -13.031 12.070 1.00 83.62 96 SER A O 1
ATOM 802 N N . THR A 1 97 ? 0.900 -14.677 11.310 1.00 84.44 97 THR A N 1
ATOM 803 C CA . THR A 1 97 ? -0.319 -14.146 11.945 1.00 84.44 97 THR A CA 1
ATOM 804 C C . THR A 1 97 ? -0.244 -14.177 13.471 1.00 84.44 97 THR A C 1
ATOM 806 O O . THR A 1 97 ? -0.615 -13.187 14.096 1.00 84.44 97 THR A O 1
ATOM 809 N N . GLU A 1 98 ? 0.297 -15.241 14.074 1.00 85.12 98 GLU A N 1
ATOM 810 C CA . GLU A 1 98 ? 0.484 -15.313 15.530 1.00 85.12 98 GLU A CA 1
ATOM 811 C C . GLU A 1 98 ? 1.512 -14.290 16.016 1.00 85.12 98 GLU A C 1
ATOM 813 O O . GLU A 1 98 ? 1.274 -13.571 16.990 1.00 85.12 98 GLU A O 1
ATOM 818 N N . LEU A 1 99 ? 2.627 -14.143 15.290 1.00 85.44 99 LEU A N 1
ATOM 819 C CA . LEU A 1 99 ? 3.618 -13.114 15.590 1.00 85.44 99 LEU A CA 1
ATOM 820 C C . LEU A 1 99 ? 2.991 -11.715 15.531 1.00 85.44 99 LEU A C 1
ATOM 822 O O . LEU A 1 99 ? 3.158 -10.932 16.465 1.00 85.44 99 LEU A O 1
ATOM 826 N N . LEU A 1 100 ? 2.237 -11.402 14.475 1.00 86.69 100 LEU A N 1
ATOM 827 C CA . LEU A 1 100 ? 1.546 -10.118 14.338 1.00 86.69 100 LEU A CA 1
ATOM 828 C C . LEU A 1 100 ? 0.551 -9.874 15.476 1.00 86.69 100 LEU A C 1
ATOM 830 O O . LEU A 1 100 ? 0.570 -8.796 16.067 1.00 86.69 100 LEU A O 1
ATOM 834 N N . ARG A 1 101 ? -0.254 -10.873 15.856 1.00 86.00 101 ARG A N 1
ATOM 835 C CA . ARG A 1 101 ? -1.154 -10.765 17.016 1.00 86.00 101 ARG A CA 1
ATOM 836 C C . ARG A 1 101 ? -0.398 -10.475 18.314 1.00 86.00 101 ARG A C 1
ATOM 838 O O . ARG A 1 101 ? -0.884 -9.698 19.125 1.00 86.00 101 ARG A O 1
ATOM 845 N N . SER A 1 102 ? 0.802 -11.033 18.493 1.00 85.81 102 SER A N 1
ATOM 846 C CA . SER A 1 102 ? 1.638 -10.779 19.679 1.00 85.81 102 SER A CA 1
ATOM 847 C C . SER A 1 102 ? 2.210 -9.353 19.753 1.00 85.81 102 SER A C 1
ATOM 849 O O . SER A 1 102 ? 2.561 -8.878 20.838 1.00 85.81 102 SER A O 1
ATOM 851 N N . ILE A 1 103 ? 2.318 -8.678 18.602 1.00 84.94 103 ILE A N 1
ATOM 852 C CA . ILE A 1 103 ? 2.822 -7.304 18.470 1.00 84.94 103 ILE A CA 1
ATOM 853 C C . ILE A 1 103 ? 1.718 -6.284 18.744 1.00 84.94 103 ILE A C 1
ATOM 855 O O . ILE A 1 103 ? 1.999 -5.203 19.277 1.00 84.94 103 ILE A O 1
ATOM 859 N N . LEU A 1 104 ? 0.488 -6.609 18.342 1.00 85.00 104 LEU A N 1
ATOM 860 C CA . LEU A 1 104 ? -0.667 -5.755 18.552 1.00 85.00 104 LEU A CA 1
ATOM 861 C C . LEU A 1 104 ? -0.966 -5.623 20.050 1.00 85.00 104 LEU A C 1
ATOM 863 O O . LEU A 1 104 ? -0.716 -6.552 20.828 1.00 85.00 104 LEU A O 1
ATOM 867 N N . PRO A 1 105 ? -1.496 -4.472 20.489 1.00 78.56 105 PRO A N 1
ATOM 868 C CA . PRO A 1 105 ? -1.858 -4.321 21.879 1.00 78.56 105 PRO A CA 1
ATOM 869 C C . PRO A 1 105 ? -2.999 -5.297 22.178 1.00 78.56 105 PRO A C 1
ATOM 871 O O . PRO A 1 105 ? -3.859 -5.553 21.335 1.00 78.56 105 PRO A O 1
ATOM 874 N N . ARG A 1 106 ? -2.982 -5.881 23.378 1.00 77.62 106 ARG A N 1
ATOM 875 C CA . ARG A 1 106 ? -3.898 -6.960 23.781 1.00 77.62 106 ARG A CA 1
ATOM 876 C C . ARG A 1 106 ? -5.327 -6.443 24.048 1.00 77.62 106 ARG A C 1
ATOM 878 O O . ARG A 1 106 ? -5.833 -6.647 25.140 1.00 77.62 106 ARG A O 1
ATOM 885 N N . TYR A 1 107 ? -5.938 -5.703 23.133 1.00 73.50 107 TYR A N 1
ATOM 886 C CA . TYR A 1 107 ? -7.359 -5.332 23.163 1.00 73.50 107 TYR A CA 1
ATOM 887 C C . TYR A 1 107 ? -8.154 -6.445 22.468 1.00 73.50 107 TYR A C 1
ATOM 889 O O . TYR A 1 107 ? -7.726 -6.870 21.406 1.00 73.50 107 TYR A O 1
ATOM 897 N N . SER A 1 108 ? -9.246 -6.924 23.073 1.00 69.06 108 SER A N 1
ATOM 898 C CA . SER A 1 108 ? -10.187 -7.961 22.583 1.00 69.06 108 SER A CA 1
ATOM 899 C C . SER A 1 108 ? -9.692 -8.943 21.481 1.00 69.06 108 SER A C 1
ATOM 901 O O . SER A 1 108 ? -8.558 -9.421 21.503 1.00 69.06 108 SER A O 1
ATOM 903 N N . LYS A 1 109 ? -10.562 -9.344 20.540 1.00 72.88 109 LYS A N 1
ATOM 904 C CA . LYS A 1 109 ? -10.245 -10.231 19.408 1.00 72.88 109 LYS A CA 1
ATOM 905 C C . LYS A 1 109 ? -9.441 -9.478 18.333 1.00 72.88 109 LYS A C 1
ATOM 907 O O . LYS A 1 109 ? -9.983 -9.139 17.289 1.00 72.88 109 LYS A O 1
ATOM 912 N N . CYS A 1 110 ? -8.155 -9.209 18.555 1.00 72.44 110 CYS A N 1
ATOM 913 C CA . CYS A 1 110 ? -7.289 -8.604 17.531 1.00 72.44 110 CYS A CA 1
ATOM 914 C C . CYS A 1 110 ? -7.090 -9.524 16.314 1.00 72.44 110 CYS A C 1
ATOM 916 O O . CYS A 1 110 ? -6.682 -10.685 16.444 1.00 72.44 110 CYS A O 1
ATOM 918 N N . HIS A 1 111 ? -7.272 -8.982 15.109 1.00 79.31 111 HIS A N 1
ATOM 919 C CA . HIS A 1 111 ? -6.885 -9.665 13.878 1.00 79.31 111 HIS A CA 1
ATOM 920 C C . HIS A 1 111 ? -5.458 -9.278 13.497 1.00 79.31 111 HIS A C 1
ATOM 922 O O . HIS A 1 111 ? -5.063 -8.123 13.614 1.00 79.31 111 HIS A O 1
ATOM 928 N N . ALA A 1 112 ? -4.675 -10.230 12.981 1.00 80.38 112 ALA A N 1
ATOM 929 C CA . ALA A 1 112 ? -3.286 -9.979 12.582 1.00 80.38 112 ALA A CA 1
ATOM 930 C C . ALA A 1 112 ? -3.145 -8.804 11.590 1.00 80.38 112 ALA A C 1
ATOM 932 O O . ALA A 1 112 ? -2.140 -8.095 11.596 1.00 80.38 112 ALA A O 1
ATOM 933 N N . LEU A 1 113 ? -4.165 -8.591 10.754 1.00 84.31 113 LEU A N 1
ATOM 934 C CA . LEU A 1 113 ? -4.192 -7.556 9.721 1.00 84.31 113 LEU A CA 1
ATOM 935 C C . LEU A 1 113 ? -4.568 -6.163 10.239 1.00 84.31 113 LEU A C 1
ATOM 937 O O . LEU A 1 113 ? -4.352 -5.191 9.516 1.00 84.31 113 LEU A O 1
ATOM 941 N N . ASP A 1 114 ? -5.013 -6.041 11.495 1.00 84.12 114 ASP A N 1
ATOM 942 C CA . ASP A 1 114 ? -5.262 -4.743 12.142 1.00 84.12 114 ASP A CA 1
ATOM 943 C C . ASP A 1 114 ? -3.982 -3.893 12.198 1.00 84.12 114 ASP A C 1
ATOM 945 O O . ASP A 1 114 ? -4.032 -2.669 12.242 1.00 84.12 114 ASP A O 1
ATOM 949 N N . LEU A 1 115 ? -2.802 -4.510 12.076 1.00 86.25 115 LEU A N 1
ATOM 950 C CA . LEU A 1 115 ? -1.547 -3.774 11.935 1.00 86.25 115 LEU A CA 1
ATOM 951 C C . LEU A 1 115 ? -1.562 -2.775 10.755 1.00 86.25 115 LEU A C 1
ATOM 953 O O . LEU A 1 115 ? -0.918 -1.730 10.835 1.00 86.25 115 LEU A O 1
ATOM 957 N N . LEU A 1 116 ? -2.285 -3.072 9.667 1.00 87.38 116 LEU A N 1
ATOM 958 C CA . LEU A 1 116 ? -2.357 -2.220 8.469 1.00 87.38 116 LEU A CA 1
ATOM 959 C C . LEU A 1 116 ? -3.254 -0.984 8.642 1.00 87.38 116 LEU A C 1
ATOM 961 O O . LEU A 1 116 ? -3.208 -0.076 7.810 1.00 87.38 116 LEU A O 1
ATOM 965 N N . THR A 1 117 ? -4.078 -0.949 9.691 1.00 86.31 117 THR A N 1
ATOM 966 C CA . THR A 1 117 ? -4.970 0.175 10.020 1.00 86.31 117 THR A CA 1
ATOM 967 C C . THR A 1 117 ? -4.405 1.051 11.135 1.00 86.31 117 THR A C 1
ATOM 969 O O . THR A 1 117 ? -4.957 2.111 11.417 1.00 86.31 117 THR A O 1
ATOM 972 N N . MET A 1 118 ? -3.303 0.639 11.768 1.00 85.62 118 MET A N 1
ATOM 973 C CA . MET A 1 118 ? -2.725 1.284 12.948 1.00 85.62 118 MET A CA 1
ATOM 974 C C . MET A 1 118 ? -1.451 2.068 12.617 1.00 85.62 118 MET A C 1
ATOM 976 O O . MET A 1 118 ? -0.729 1.741 11.677 1.00 85.62 118 MET A O 1
ATOM 980 N N . SER A 1 119 ? -1.137 3.096 13.419 1.00 82.50 119 SER A N 1
ATOM 981 C CA . SER A 1 119 ? 0.101 3.883 13.279 1.00 82.50 119 SER A CA 1
ATOM 982 C C . SER A 1 119 ? 1.116 3.559 14.388 1.00 82.50 119 SER A C 1
ATOM 984 O O . SER A 1 119 ? 1.174 4.265 15.392 1.00 82.50 119 SER A O 1
ATOM 986 N N . PRO A 1 120 ? 1.970 2.528 14.237 1.00 77.94 120 PRO A N 1
ATOM 987 C CA . PRO A 1 120 ? 2.833 2.019 15.303 1.00 77.94 120 PRO A CA 1
ATOM 988 C C . PRO A 1 120 ? 3.739 3.084 15.931 1.00 77.94 120 PRO A C 1
ATOM 990 O O . PRO A 1 120 ? 3.962 3.069 17.135 1.00 77.94 120 PRO A O 1
ATOM 993 N N . GLN A 1 121 ? 4.204 4.055 15.141 1.00 74.38 121 GLN A N 1
ATOM 994 C CA . GLN A 1 121 ? 5.088 5.125 15.615 1.00 74.38 121 GLN A CA 1
ATOM 995 C C . GLN A 1 121 ? 4.401 6.119 16.564 1.00 74.38 121 GLN A C 1
ATOM 997 O O . GLN A 1 121 ? 5.076 6.755 17.366 1.00 74.38 121 GLN A O 1
ATOM 1002 N N . ARG A 1 122 ? 3.072 6.265 16.492 1.00 72.19 122 ARG A N 1
ATOM 1003 C CA . ARG A 1 122 ? 2.314 7.226 17.311 1.00 72.19 122 ARG A CA 1
ATOM 1004 C C . ARG A 1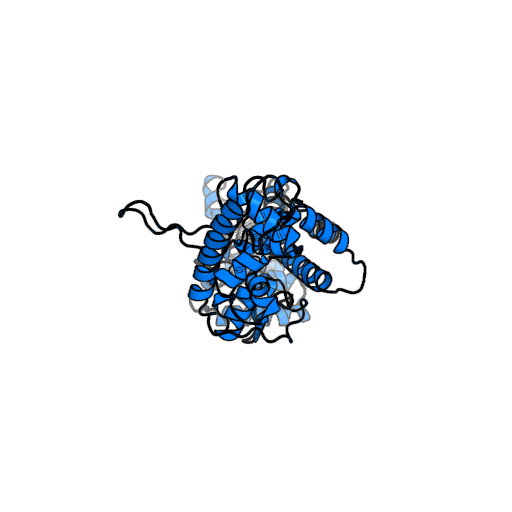 122 ? 1.921 6.678 18.683 1.00 72.19 122 ARG A C 1
ATOM 1006 O O . ARG A 1 122 ? 1.428 7.434 19.514 1.00 72.19 122 ARG A O 1
ATOM 1013 N N . HIS A 1 123 ? 2.106 5.380 18.915 1.00 73.19 123 HIS A N 1
ATOM 1014 C CA . HIS A 1 123 ? 1.513 4.673 20.056 1.00 73.19 123 HIS A CA 1
ATOM 1015 C C . HIS A 1 123 ? 2.552 4.099 21.036 1.00 73.19 123 HIS A C 1
ATOM 1017 O O . HIS A 1 123 ? 2.206 3.296 21.902 1.00 73.19 123 HIS A O 1
ATOM 1023 N N . GLY A 1 124 ? 3.817 4.526 20.932 1.00 73.31 124 GLY A N 1
ATOM 1024 C CA . GLY A 1 124 ? 4.889 4.151 21.862 1.00 73.31 124 GLY A CA 1
ATOM 1025 C C . GLY A 1 124 ? 5.066 2.634 22.002 1.00 73.31 124 GLY A C 1
ATOM 1026 O O . GLY A 1 124 ? 4.965 1.898 21.025 1.00 73.31 124 GLY A O 1
ATOM 1027 N N . GLU A 1 125 ? 5.292 2.162 23.231 1.00 77.00 125 GLU A N 1
ATOM 1028 C CA . GLU A 1 125 ? 5.483 0.735 23.555 1.00 77.00 125 GLU A CA 1
ATOM 1029 C C . GLU A 1 125 ? 4.182 -0.094 23.548 1.00 77.00 125 GLU A C 1
ATOM 1031 O O . GLU A 1 125 ? 4.227 -1.313 23.717 1.00 77.00 125 GLU A O 1
ATOM 1036 N N . MET A 1 126 ? 3.009 0.524 23.338 1.00 78.88 126 MET A N 1
ATOM 1037 C CA . MET A 1 126 ? 1.737 -0.216 23.303 1.00 78.88 126 MET A CA 1
ATOM 1038 C C . MET A 1 126 ? 1.666 -1.178 22.121 1.00 78.88 126 MET A C 1
ATOM 1040 O O . MET A 1 126 ? 1.076 -2.252 22.217 1.00 78.88 126 MET A O 1
ATOM 1044 N N . ILE A 1 127 ? 2.277 -0.784 21.008 1.00 82.62 127 ILE A N 1
ATOM 1045 C CA . ILE A 1 127 ? 2.499 -1.651 19.863 1.00 82.62 127 ILE A CA 1
ATOM 1046 C C . ILE A 1 127 ? 3.962 -2.034 19.936 1.00 82.62 127 ILE A C 1
ATOM 1048 O O . ILE A 1 127 ? 4.828 -1.165 19.848 1.00 82.62 127 ILE A O 1
ATOM 1052 N N . LYS A 1 128 ? 4.262 -3.327 20.073 1.00 85.19 128 LYS A N 1
ATOM 1053 C CA . LYS A 1 128 ? 5.642 -3.802 20.236 1.00 85.19 128 LYS A CA 1
ATOM 1054 C C . LYS A 1 128 ? 6.413 -3.796 18.911 1.00 85.19 128 LYS A C 1
ATOM 1056 O O . LYS A 1 128 ? 6.978 -4.802 18.481 1.00 85.19 128 LYS A O 1
ATOM 1061 N N . TRP A 1 129 ? 6.438 -2.642 18.247 1.00 87.56 129 TRP A N 1
ATOM 1062 C CA . TRP A 1 129 ? 6.938 -2.428 16.893 1.00 87.56 129 TRP A CA 1
ATOM 1063 C C . TRP A 1 129 ? 8.398 -2.858 16.726 1.00 87.56 129 TRP A C 1
ATOM 1065 O O . TRP A 1 129 ? 8.807 -3.327 15.662 1.00 87.56 129 TRP A O 1
ATOM 1075 N N . ARG A 1 130 ? 9.185 -2.769 17.804 1.00 85.75 130 ARG A N 1
ATOM 1076 C CA . ARG A 1 130 ? 10.574 -3.236 17.849 1.00 85.75 130 ARG A CA 1
ATOM 1077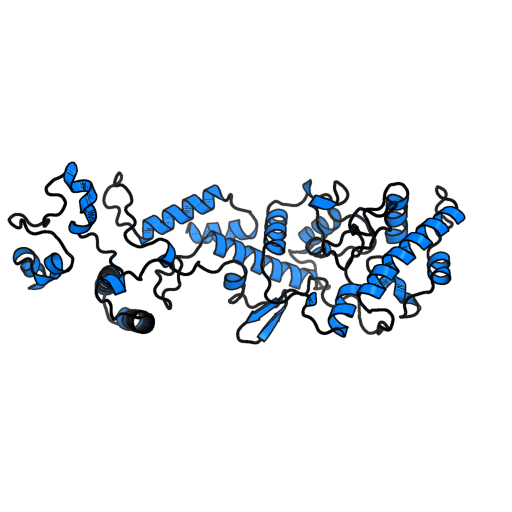 C C . ARG A 1 130 ? 10.727 -4.705 17.440 1.00 85.75 130 ARG A C 1
ATOM 1079 O O . ARG A 1 130 ? 11.646 -4.998 16.680 1.00 85.75 130 ARG A O 1
ATOM 1086 N N . HIS A 1 131 ? 9.788 -5.575 17.820 1.00 85.56 131 HIS A N 1
ATOM 1087 C CA . HIS A 1 131 ? 9.828 -7.017 17.536 1.00 85.56 131 HIS A CA 1
ATOM 1088 C C . HIS A 1 131 ? 9.314 -7.391 16.136 1.00 85.56 131 HIS A C 1
ATOM 1090 O O . HIS A 1 131 ? 9.410 -8.545 15.729 1.00 85.56 131 HIS A O 1
ATOM 1096 N N . VAL A 1 132 ? 8.794 -6.430 15.368 1.00 86.62 132 VAL A N 1
ATOM 1097 C CA . VAL A 1 132 ? 8.347 -6.673 13.992 1.00 86.62 132 VAL A CA 1
ATOM 1098 C C . VAL A 1 132 ? 9.562 -6.883 13.084 1.00 86.62 132 VAL A C 1
ATOM 1100 O O . VAL A 1 132 ? 10.524 -6.106 13.123 1.00 86.62 132 VAL A O 1
ATOM 1103 N N . SER A 1 133 ? 9.497 -7.903 12.224 1.00 86.56 133 SER A N 1
ATOM 1104 C CA . SER A 1 133 ? 10.528 -8.159 11.207 1.00 86.56 133 SER A CA 1
ATOM 1105 C C . SER A 1 133 ? 10.758 -6.950 10.284 1.00 86.56 133 SER A C 1
ATOM 1107 O O . SER A 1 133 ? 9.855 -6.147 10.030 1.00 86.56 133 SER A O 1
ATOM 1109 N N . THR A 1 134 ? 11.961 -6.832 9.722 1.00 87.62 134 THR A N 1
ATOM 1110 C CA . THR A 1 134 ? 12.306 -5.772 8.755 1.00 87.62 134 THR A CA 1
ATOM 1111 C C . THR A 1 134 ? 11.411 -5.789 7.515 1.00 87.62 134 THR A C 1
ATOM 1113 O O . THR A 1 134 ? 11.068 -4.723 6.992 1.00 87.62 134 THR A O 1
ATOM 1116 N N . TRP A 1 135 ? 10.987 -6.981 7.086 1.00 86.88 135 TRP A N 1
ATOM 1117 C CA . TRP A 1 135 ? 10.047 -7.174 5.987 1.00 86.88 135 TRP A CA 1
ATOM 1118 C C . TRP A 1 135 ? 8.707 -6.490 6.275 1.00 86.88 135 TRP A C 1
ATOM 1120 O O . TRP A 1 135 ? 8.309 -5.592 5.535 1.00 86.88 135 TRP A O 1
ATOM 1130 N N . TRP A 1 136 ? 8.066 -6.809 7.405 1.00 87.31 136 TRP A N 1
ATOM 1131 C CA . TRP A 1 136 ? 6.783 -6.209 7.800 1.00 87.31 136 TRP A CA 1
ATOM 1132 C C . TRP A 1 136 ? 6.884 -4.693 8.015 1.00 87.31 136 TRP A C 1
ATOM 1134 O O . TRP A 1 136 ? 5.998 -3.958 7.585 1.00 87.31 136 TRP A O 1
ATOM 1144 N N . LYS A 1 137 ? 7.989 -4.200 8.592 1.00 88.94 137 LYS A N 1
ATOM 1145 C CA . LYS A 1 137 ? 8.243 -2.753 8.746 1.00 88.94 137 LYS A CA 1
ATOM 1146 C C . LYS A 1 137 ? 8.297 -2.033 7.394 1.00 88.94 137 LYS A C 1
ATOM 1148 O O . LYS A 1 137 ? 7.722 -0.954 7.227 1.00 88.94 137 LYS A O 1
ATOM 1153 N N . THR A 1 138 ? 8.976 -2.639 6.421 1.00 88.81 138 THR A N 1
ATOM 1154 C CA . THR A 1 138 ? 9.117 -2.101 5.061 1.00 88.81 138 THR A CA 1
ATOM 1155 C C . THR A 1 138 ? 7.779 -2.139 4.325 1.00 88.81 138 THR A C 1
ATOM 1157 O O . THR A 1 138 ? 7.354 -1.124 3.776 1.00 88.81 138 THR A O 1
ATOM 1160 N N . THR A 1 139 ? 7.078 -3.273 4.386 1.00 88.25 139 THR A N 1
ATOM 1161 C CA . THR A 1 139 ? 5.750 -3.458 3.791 1.00 88.25 139 THR A CA 1
ATOM 1162 C C . THR A 1 139 ? 4.739 -2.457 4.353 1.00 88.25 139 THR A C 1
ATOM 1164 O O . THR A 1 139 ? 4.070 -1.784 3.576 1.00 88.25 139 THR A O 1
ATOM 1167 N N . TRP A 1 140 ? 4.692 -2.262 5.675 1.00 89.06 140 TRP A N 1
ATOM 1168 C CA . TRP A 1 140 ? 3.833 -1.260 6.319 1.00 89.06 140 TRP A CA 1
ATOM 1169 C C . TRP A 1 140 ? 4.166 0.168 5.855 1.00 89.06 140 TRP A C 1
ATOM 1171 O O . TRP A 1 140 ? 3.286 0.950 5.503 1.00 89.06 140 TRP A O 1
ATOM 1181 N N . THR A 1 141 ? 5.457 0.504 5.766 1.00 89.56 141 THR A N 1
ATOM 1182 C CA . THR A 1 141 ? 5.894 1.827 5.291 1.00 89.56 141 THR A CA 1
ATOM 1183 C C . THR A 1 141 ? 5.448 2.076 3.853 1.00 89.56 141 THR A C 1
ATOM 1185 O O . THR A 1 141 ? 4.990 3.168 3.518 1.00 89.56 141 THR A O 1
ATOM 1188 N N . TRP A 1 142 ? 5.578 1.075 2.981 1.00 89.38 142 TRP A N 1
ATOM 1189 C CA . TRP A 1 142 ? 5.126 1.187 1.600 1.00 89.38 142 TRP A CA 1
ATOM 1190 C C . TRP A 1 142 ? 3.605 1.220 1.490 1.00 89.38 142 TRP A C 1
ATOM 1192 O O . TRP A 1 142 ? 3.101 2.010 0.700 1.00 89.38 142 TRP A O 1
ATOM 1202 N N . TRP A 1 143 ? 2.879 0.453 2.306 1.00 88.75 143 TRP A N 1
ATOM 1203 C CA . TRP A 1 143 ? 1.415 0.465 2.362 1.00 88.75 143 TRP A CA 1
ATOM 1204 C C . TRP A 1 143 ? 0.856 1.880 2.550 1.00 88.75 143 TRP A C 1
ATOM 1206 O O . TRP A 1 143 ? 0.042 2.329 1.746 1.00 88.75 143 TRP A O 1
ATOM 1216 N N . HIS A 1 144 ? 1.366 2.619 3.540 1.00 87.06 144 HIS A N 1
ATOM 1217 C CA . HIS A 1 144 ? 0.904 3.982 3.829 1.00 87.06 144 HIS A CA 1
ATOM 1218 C C . HIS A 1 144 ? 1.449 5.053 2.875 1.00 87.06 144 HIS A C 1
ATOM 1220 O O . HIS A 1 144 ? 0.850 6.118 2.755 1.00 87.06 144 HIS A O 1
ATOM 1226 N N . ARG A 1 145 ? 2.575 4.802 2.194 1.00 87.94 145 ARG A N 1
ATOM 1227 C CA . ARG A 1 145 ? 3.125 5.716 1.172 1.00 87.94 145 ARG A CA 1
ATOM 1228 C C . ARG A 1 145 ? 2.515 5.516 -0.213 1.00 87.94 145 ARG A C 1
ATOM 1230 O O . ARG A 1 145 ? 2.715 6.358 -1.083 1.00 87.94 145 ARG A O 1
ATOM 1237 N N . THR A 1 146 ? 1.829 4.401 -0.435 1.00 88.25 146 THR A N 1
ATOM 1238 C CA . THR A 1 146 ? 1.232 4.079 -1.729 1.00 88.25 146 THR A CA 1
ATOM 1239 C C . THR A 1 146 ? -0.012 4.931 -1.955 1.00 88.25 146 THR A C 1
ATOM 1241 O O . THR A 1 146 ? -0.908 4.996 -1.112 1.00 88.25 146 THR A O 1
ATOM 1244 N N . SER A 1 147 ? -0.074 5.589 -3.109 1.00 84.38 147 SER A N 1
ATOM 1245 C CA . SER A 1 147 ? -1.261 6.305 -3.566 1.00 84.38 147 SER A CA 1
ATOM 1246 C C . SER A 1 147 ? -2.245 5.310 -4.180 1.00 84.38 147 SER A C 1
ATOM 1248 O O . SER A 1 147 ? -2.099 4.916 -5.334 1.00 84.38 147 SER A O 1
ATOM 1250 N N . TRP A 1 148 ? -3.219 4.874 -3.388 1.00 86.75 148 TRP A N 1
ATOM 1251 C CA . TRP A 1 148 ? -4.343 4.065 -3.859 1.00 86.75 148 TRP A CA 1
ATOM 1252 C C . TRP A 1 148 ? -5.332 4.921 -4.656 1.00 86.75 148 TRP A C 1
ATOM 1254 O O . TRP A 1 148 ? -5.663 6.013 -4.194 1.00 86.75 148 TRP A O 1
ATOM 1264 N N . ASP A 1 149 ? -5.814 4.420 -5.801 1.00 86.75 149 ASP A N 1
ATOM 1265 C CA . ASP A 1 149 ? -6.809 5.130 -6.629 1.00 86.75 149 ASP A CA 1
ATOM 1266 C C . ASP A 1 149 ? -8.162 5.223 -5.920 1.00 86.75 149 ASP A C 1
ATOM 1268 O O . ASP A 1 149 ? -8.903 6.185 -6.101 1.00 86.75 149 ASP A O 1
ATOM 1272 N N . LYS A 1 150 ? -8.493 4.186 -5.145 1.00 86.25 150 LYS A N 1
ATOM 1273 C CA . LYS A 1 150 ? -9.701 4.111 -4.332 1.00 86.25 150 LYS A CA 1
ATOM 1274 C C . LYS A 1 150 ? -9.343 3.799 -2.894 1.00 86.25 150 LYS A C 1
ATOM 1276 O O . LYS A 1 150 ? -8.539 2.902 -2.624 1.00 86.25 150 LYS A O 1
ATOM 1281 N N . ARG A 1 151 ? -9.960 4.531 -1.981 1.00 86.81 151 ARG A N 1
ATOM 1282 C CA . ARG A 1 151 ? -9.914 4.337 -0.535 1.00 86.81 151 ARG A CA 1
ATOM 1283 C C . ARG A 1 151 ? -11.321 4.069 -0.021 1.00 86.81 151 ARG A C 1
ATOM 1285 O O . ARG A 1 151 ? -12.307 4.258 -0.721 1.00 86.81 151 ARG A O 1
ATOM 1292 N N . TRP A 1 152 ? -11.408 3.672 1.239 1.00 83.12 152 TRP A N 1
ATOM 1293 C CA . TRP A 1 152 ? -12.679 3.403 1.903 1.00 83.12 152 TRP A CA 1
ATOM 1294 C C . TRP A 1 152 ? -13.588 4.646 1.973 1.00 83.12 152 TRP A C 1
ATOM 1296 O O . TRP A 1 152 ? -14.802 4.506 2.024 1.00 83.12 152 TRP A O 1
ATOM 1306 N N . SER A 1 153 ? -13.008 5.852 1.923 1.00 82.38 153 SER A N 1
ATOM 1307 C CA . SER A 1 153 ? -13.738 7.123 1.829 1.00 82.38 153 SER A CA 1
ATOM 1308 C C . SER A 1 153 ? -14.505 7.286 0.515 1.00 82.38 153 SER A C 1
ATOM 1310 O O . SER A 1 153 ? -15.465 8.044 0.473 1.00 82.38 153 SER A O 1
ATOM 1312 N N . ASP A 1 154 ? -14.088 6.581 -0.541 1.00 84.56 154 ASP A N 1
ATOM 1313 C CA . ASP A 1 154 ? -14.690 6.649 -1.877 1.00 84.56 154 ASP A CA 1
ATOM 1314 C C . ASP A 1 154 ? -15.798 5.601 -2.078 1.00 84.56 154 ASP A C 1
ATOM 1316 O O . ASP A 1 154 ? -16.275 5.422 -3.202 1.00 84.56 154 ASP A O 1
ATOM 1320 N N . LEU A 1 155 ? -16.148 4.854 -1.025 1.00 79.38 155 LEU A N 1
ATOM 1321 C CA . LEU A 1 155 ? -17.242 3.885 -1.037 1.00 79.38 155 LEU A CA 1
ATOM 1322 C C . LEU A 1 155 ? -18.604 4.593 -0.945 1.00 79.38 155 LEU A C 1
ATOM 1324 O O . LEU A 1 155 ? -18.680 5.688 -0.382 1.00 79.38 155 LEU A O 1
ATOM 1328 N N . PRO A 1 156 ? -19.687 3.959 -1.436 1.00 82.44 156 PRO A N 1
ATOM 1329 C CA . PRO A 1 156 ? -21.052 4.405 -1.158 1.00 82.44 156 PRO A CA 1
ATOM 1330 C C . PRO A 1 156 ? -21.292 4.583 0.349 1.00 82.44 156 PRO A C 1
ATOM 1332 O O . PRO A 1 156 ? -20.677 3.871 1.147 1.00 82.44 156 PRO A O 1
ATOM 1335 N N . SER A 1 157 ? -22.192 5.497 0.734 1.00 80.75 157 SER A N 1
ATOM 1336 C CA . SER A 1 157 ? -22.483 5.847 2.138 1.00 80.75 157 SER A CA 1
ATOM 1337 C C . SER A 1 157 ? -22.645 4.614 3.028 1.00 80.75 157 SER A C 1
ATOM 1339 O O . SER A 1 157 ? -21.956 4.485 4.039 1.00 80.75 157 SER A O 1
ATOM 1341 N N . ASP A 1 158 ? -23.466 3.662 2.600 1.00 78.94 158 ASP A N 1
ATOM 1342 C CA . ASP A 1 158 ? -23.848 2.503 3.408 1.00 78.94 158 ASP A CA 1
ATOM 1343 C C . ASP A 1 158 ? -22.676 1.528 3.591 1.00 78.94 158 ASP A C 1
ATOM 1345 O O . ASP A 1 158 ? -22.412 1.034 4.691 1.00 78.94 158 ASP A O 1
ATOM 1349 N N . GLU A 1 159 ? -21.909 1.285 2.523 1.00 78.50 159 GLU A N 1
ATOM 1350 C CA . GLU A 1 159 ? -20.712 0.440 2.573 1.00 78.50 159 GLU A CA 1
ATOM 1351 C C . GLU A 1 159 ? -19.592 1.092 3.384 1.00 78.50 159 GLU A C 1
ATOM 1353 O O . GLU A 1 159 ? -18.897 0.407 4.138 1.00 78.50 159 GLU A O 1
ATO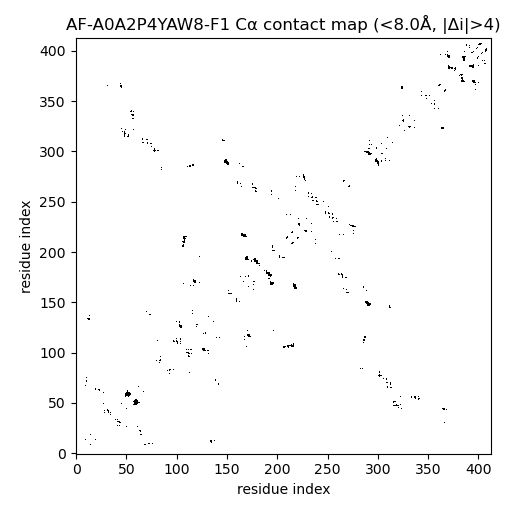M 1358 N N . ARG A 1 160 ? -19.439 2.416 3.266 1.00 83.69 160 ARG A N 1
ATOM 1359 C CA . ARG A 1 160 ? -18.473 3.215 4.022 1.00 83.69 160 ARG A CA 1
ATOM 1360 C C . ARG A 1 160 ? -18.749 3.118 5.518 1.00 83.69 160 ARG A C 1
ATOM 1362 O O . ARG A 1 160 ? -17.827 2.824 6.281 1.00 83.69 160 ARG A O 1
ATOM 1369 N N . VAL A 1 161 ? -20.004 3.320 5.929 1.00 84.19 161 VAL A N 1
ATOM 1370 C CA . VAL A 1 161 ? -20.428 3.212 7.332 1.00 84.19 161 VAL A CA 1
ATOM 1371 C C . VAL A 1 161 ? -20.200 1.799 7.845 1.00 84.19 161 VAL A C 1
ATOM 1373 O O . VAL A 1 161 ? -19.520 1.607 8.855 1.00 84.19 161 VAL A O 1
ATOM 1376 N N . LYS A 1 162 ? -20.690 0.795 7.113 1.00 80.94 162 LYS A N 1
ATOM 1377 C CA . LYS A 1 162 ? -20.523 -0.612 7.480 1.00 80.94 162 LYS A CA 1
ATOM 1378 C C . LYS A 1 162 ? -19.051 -0.973 7.651 1.00 80.94 162 LYS A C 1
ATOM 1380 O O . LYS A 1 162 ? -18.687 -1.590 8.649 1.00 80.94 162 LYS A O 1
ATOM 1385 N N . TYR A 1 163 ? -18.192 -0.566 6.722 1.00 83.00 163 TYR A N 1
ATOM 1386 C CA . TYR A 1 163 ? -16.756 -0.790 6.824 1.00 83.00 163 TYR A CA 1
ATOM 1387 C C . TYR A 1 163 ? -16.153 -0.113 8.064 1.00 83.00 163 TYR A C 1
ATOM 1389 O O . TYR A 1 163 ? -15.416 -0.760 8.814 1.00 83.00 163 TYR A O 1
ATOM 1397 N N . ALA A 1 164 ? -16.471 1.167 8.286 1.00 86.38 164 ALA A N 1
ATOM 1398 C CA . ALA A 1 164 ? -15.925 1.969 9.375 1.00 86.38 164 ALA A CA 1
ATOM 1399 C C . ALA A 1 164 ? -16.319 1.425 10.756 1.00 86.38 164 ALA A C 1
ATOM 1401 O O . ALA A 1 164 ? -15.467 1.346 11.641 1.00 86.38 164 ALA A O 1
ATOM 1402 N N . LEU A 1 165 ? -17.568 0.973 10.922 1.00 87.31 165 LEU A N 1
ATOM 1403 C CA . LEU A 1 165 ? -18.062 0.408 12.181 1.00 87.31 165 LEU A CA 1
ATOM 1404 C C . LEU A 1 165 ? -17.300 -0.852 12.618 1.00 87.31 165 LEU A C 1
ATOM 1406 O O . LEU A 1 165 ? -17.157 -1.079 13.816 1.00 87.31 165 LEU A O 1
ATOM 1410 N N . HIS A 1 166 ? -16.774 -1.638 11.672 1.00 84.94 166 HIS A N 1
ATOM 1411 C CA . HIS A 1 166 ? -16.038 -2.882 11.944 1.00 84.94 166 HIS A CA 1
ATOM 1412 C C . HIS A 1 166 ? -14.516 -2.684 12.085 1.00 84.94 166 HIS A C 1
ATOM 1414 O O . HIS A 1 166 ? -13.781 -3.644 12.366 1.00 84.94 166 HIS A O 1
ATOM 1420 N N . GLN A 1 167 ? -14.013 -1.458 11.893 1.00 85.88 167 GLN A N 1
ATOM 1421 C CA . GLN A 1 167 ? -12.592 -1.157 12.062 1.00 85.88 167 GLN A CA 1
ATOM 1422 C C . GLN A 1 167 ? -12.172 -1.173 13.536 1.00 85.88 167 GLN A C 1
ATOM 1424 O O . GLN A 1 167 ? -12.968 -0.841 14.416 1.00 85.88 167 GLN A O 1
ATOM 1429 N N . PRO A 1 168 ? -10.907 -1.527 13.832 1.00 87.81 168 PRO A N 1
ATOM 1430 C CA . PRO A 1 168 ? -10.391 -1.438 15.190 1.00 87.81 168 PRO A CA 1
ATOM 1431 C C . PRO A 1 168 ? -10.295 0.035 15.616 1.00 87.81 168 PRO A C 1
ATOM 1433 O O . PRO A 1 168 ? -9.624 0.829 14.960 1.00 87.81 168 PRO A O 1
ATOM 1436 N N . ILE A 1 169 ? -10.934 0.410 16.726 1.00 88.06 169 ILE A N 1
ATOM 1437 C CA . ILE A 1 169 ? -11.078 1.828 17.125 1.00 88.06 169 ILE A CA 1
ATOM 1438 C C . ILE A 1 169 ? -9.952 2.350 18.023 1.00 88.06 169 ILE A C 1
ATOM 1440 O O . ILE A 1 169 ? -9.721 3.555 18.122 1.00 88.06 169 ILE A O 1
ATOM 1444 N N . TRP A 1 170 ? -9.224 1.454 18.691 1.00 88.75 170 TRP A N 1
ATOM 1445 C CA . TRP A 1 170 ? -8.304 1.836 19.765 1.00 88.75 170 TRP A CA 1
ATOM 1446 C C . TRP A 1 170 ? -7.085 2.633 19.270 1.00 88.75 170 TRP A C 1
ATOM 1448 O O . TRP A 1 170 ? -6.723 3.640 19.873 1.00 88.75 170 TRP A O 1
ATOM 1458 N N . PHE A 1 171 ? -6.474 2.241 18.149 1.00 87.81 171 PHE A N 1
ATOM 1459 C CA . PHE A 1 171 ? -5.239 2.859 17.619 1.00 87.81 171 PHE A CA 1
ATOM 1460 C C . PHE A 1 171 ? -5.303 3.105 16.116 1.00 87.81 171 PHE A C 1
ATOM 1462 O O . PHE A 1 171 ? -4.299 3.010 15.406 1.00 87.81 171 PHE A O 1
ATOM 1469 N N . HIS A 1 172 ? -6.506 3.362 15.615 1.00 88.81 172 HIS A N 1
ATOM 1470 C CA . HIS A 1 172 ? -6.714 3.551 14.193 1.00 88.81 172 HIS A CA 1
ATOM 1471 C C . HIS A 1 172 ? -5.880 4.733 13.677 1.00 88.81 172 HIS A C 1
ATOM 1473 O O . HIS A 1 172 ? -5.788 5.770 14.329 1.00 88.81 172 HIS A O 1
ATOM 1479 N N . SER A 1 173 ? -5.268 4.623 12.499 1.00 87.31 173 SER A N 1
ATOM 1480 C CA . SER A 1 173 ? -4.437 5.689 11.926 1.00 87.31 173 SER A CA 1
ATOM 1481 C C . SER A 1 173 ? -5.266 6.808 11.298 1.00 87.31 173 SER A C 1
ATOM 1483 O O . SER A 1 173 ? -4.783 7.931 11.160 1.00 87.31 173 SER A O 1
ATOM 1485 N N . ASN A 1 174 ? -6.493 6.494 10.877 1.00 87.62 174 ASN A N 1
ATOM 1486 C CA . ASN A 1 174 ? -7.396 7.449 10.242 1.00 87.62 174 ASN A CA 1
ATOM 1487 C C . ASN A 1 174 ? -8.047 8.394 11.255 1.00 87.62 174 ASN A C 1
ATOM 1489 O O . ASN A 1 174 ? -8.676 7.944 12.208 1.00 87.62 174 ASN A O 1
ATOM 1493 N N . VAL A 1 175 ? -7.935 9.685 10.961 1.00 87.44 175 VAL A N 1
ATOM 1494 C CA . VAL A 1 175 ? -8.437 10.816 11.738 1.00 87.44 175 VAL A CA 1
ATOM 1495 C C . VAL A 1 175 ? -9.969 10.848 11.823 1.00 87.44 175 VAL A C 1
ATOM 1497 O O . VAL A 1 175 ? -10.511 11.396 12.775 1.00 87.44 175 VAL A O 1
ATOM 1500 N N . GLU A 1 176 ? -10.693 10.252 10.875 1.00 87.81 176 GLU A N 1
ATOM 1501 C CA . GLU A 1 176 ? -12.166 10.176 10.942 1.00 87.81 176 GLU A CA 1
ATOM 1502 C C . GLU A 1 176 ? -12.663 9.260 12.070 1.00 87.81 176 GLU A C 1
ATOM 1504 O O . GLU A 1 176 ? -13.723 9.507 12.645 1.00 87.81 176 GLU A O 1
ATOM 1509 N N . LEU A 1 177 ? -11.847 8.272 12.452 1.00 88.94 177 LEU A N 1
ATOM 1510 C CA . LEU A 1 177 ? -12.094 7.352 13.567 1.00 88.94 177 LEU A CA 1
ATOM 1511 C C . LEU A 1 177 ? -11.460 7.836 14.882 1.00 88.94 177 LEU A C 1
ATOM 1513 O O . LEU A 1 177 ? -11.242 7.056 15.808 1.00 88.94 177 LEU A O 1
ATOM 1517 N N . HIS A 1 178 ? -11.113 9.120 14.964 1.00 91.44 178 HIS A N 1
ATOM 1518 C CA . HIS A 1 178 ? -10.611 9.760 16.180 1.00 91.44 178 HIS A CA 1
ATOM 1519 C C . HIS A 1 178 ? -11.705 10.617 16.805 1.00 91.44 178 HIS A C 1
ATOM 1521 O O . HIS A 1 178 ? -12.530 11.196 16.101 1.00 91.44 178 HIS A O 1
ATOM 1527 N N . TYR A 1 179 ? -11.705 10.736 18.127 1.00 90.69 179 TYR A N 1
ATOM 1528 C CA . TYR A 1 179 ? -12.623 11.634 18.822 1.00 90.69 179 TYR A CA 1
ATOM 1529 C C . TYR A 1 179 ? -12.006 13.031 18.941 1.00 90.69 179 TYR A C 1
ATOM 1531 O O . TYR A 1 179 ? -10.780 13.192 18.895 1.00 90.69 179 TYR A O 1
ATOM 1539 N N . GLU A 1 180 ? -12.853 14.047 19.076 1.00 89.50 180 GLU A N 1
ATOM 1540 C CA . GLU A 1 180 ? -12.423 15.425 19.291 1.00 89.50 180 GLU A CA 1
ATOM 1541 C C . GLU A 1 180 ? -12.399 15.711 20.789 1.00 89.50 180 GLU A C 1
ATOM 1543 O O . GLU A 1 180 ? -13.390 15.543 21.505 1.00 89.50 180 GLU A O 1
ATOM 1548 N N . GLN A 1 181 ? -11.233 16.116 21.288 1.00 80.31 181 GLN A N 1
ATOM 1549 C CA . GLN A 1 181 ? -11.111 16.521 22.678 1.00 80.31 181 GLN A CA 1
ATOM 1550 C C . GLN A 1 181 ? -11.633 17.955 22.815 1.00 80.31 181 GLN A C 1
ATOM 1552 O O . GLN A 1 181 ? -11.088 18.866 22.192 1.00 80.31 181 GLN A O 1
ATOM 1557 N N . GLN A 1 182 ? -12.669 18.165 23.634 1.00 66.25 182 GLN A N 1
ATOM 1558 C CA . GLN A 1 182 ? -13.120 19.517 23.971 1.00 66.25 182 GLN A CA 1
ATOM 1559 C C . GLN A 1 182 ? -11.963 20.297 24.607 1.00 66.25 182 GLN A C 1
ATOM 1561 O O . GLN A 1 182 ? -11.366 19.866 25.600 1.00 66.25 182 GLN A O 1
ATOM 1566 N N . LEU A 1 183 ? -11.625 21.430 23.993 1.00 61.53 183 LEU A N 1
ATOM 1567 C CA . LEU A 1 183 ? -10.551 22.306 24.438 1.00 61.53 183 LEU A CA 1
ATOM 1568 C C . LEU A 1 183 ? -10.906 22.968 25.770 1.00 61.53 183 LEU A C 1
ATOM 1570 O O . LEU A 1 183 ? -12.012 23.468 25.961 1.00 61.53 183 LEU A O 1
ATOM 1574 N N . ARG A 1 184 ? -9.922 23.050 26.668 1.00 51.41 184 ARG A N 1
ATOM 1575 C CA . ARG A 1 184 ? -9.919 24.048 27.742 1.00 51.41 184 ARG A CA 1
ATOM 1576 C C . ARG A 1 184 ? -9.220 25.301 27.196 1.00 51.41 184 ARG A C 1
ATOM 1578 O O . ARG A 1 184 ? -8.004 25.393 27.296 1.00 51.41 184 ARG A O 1
ATOM 1585 N N . GLY A 1 185 ? -9.968 26.213 26.568 1.00 53.75 185 GLY A N 1
ATOM 1586 C CA . GLY A 1 185 ? -9.462 27.507 26.066 1.00 53.75 185 GLY A CA 1
ATOM 1587 C C . GLY A 1 185 ? -9.698 27.748 24.566 1.00 53.75 185 GLY A C 1
ATOM 1588 O O . GLY A 1 185 ? -9.638 26.817 23.770 1.00 53.75 185 GLY A O 1
ATOM 1589 N N . SER A 1 186 ? -9.993 28.998 24.184 1.00 51.75 186 SER A N 1
ATOM 1590 C CA . SER A 1 186 ? -10.610 29.365 22.892 1.00 51.75 186 SER A CA 1
ATOM 1591 C C . SER A 1 186 ? -9.668 29.516 21.685 1.00 51.75 186 SER A C 1
ATOM 1593 O O . SER A 1 186 ? -10.137 29.877 20.610 1.00 51.75 186 SER A O 1
ATOM 1595 N N . THR A 1 187 ? -8.362 29.256 21.808 1.00 51.66 187 THR A N 1
ATOM 1596 C CA . THR A 1 187 ? -7.373 29.694 20.795 1.00 51.66 187 THR A CA 1
ATOM 1597 C C . THR A 1 187 ? -6.631 28.585 20.044 1.00 51.66 187 THR A C 1
ATOM 1599 O O . THR A 1 187 ? -5.821 28.893 19.173 1.00 51.66 187 THR A O 1
ATOM 1602 N N . ALA A 1 188 ? -6.895 27.303 20.313 1.00 55.81 188 ALA A N 1
ATOM 1603 C CA . ALA A 1 188 ? -6.248 26.199 19.597 1.00 55.81 188 ALA A CA 1
ATOM 1604 C C . ALA A 1 188 ? -7.254 25.383 18.773 1.00 55.81 188 ALA A C 1
ATOM 1606 O O . ALA A 1 188 ? -8.397 25.190 19.172 1.00 55.81 188 ALA A O 1
ATOM 1607 N N . SER A 1 189 ? -6.822 24.906 17.605 1.00 57.59 189 SER A N 1
ATOM 1608 C CA . SER A 1 189 ? -7.630 24.059 16.722 1.00 57.59 189 SER A CA 1
ATOM 1609 C C . SER A 1 189 ? -8.018 22.734 17.408 1.00 57.59 189 SER A C 1
ATOM 1611 O O . SER A 1 189 ? -7.239 22.206 18.209 1.00 57.59 189 SER A O 1
ATOM 1613 N N . PRO A 1 190 ? -9.209 22.170 17.117 1.00 64.00 190 PRO A N 1
ATOM 1614 C CA . PRO A 1 190 ? -9.664 20.922 17.725 1.00 64.00 190 PRO A CA 1
ATOM 1615 C C . PRO A 1 190 ? -8.698 19.780 17.392 1.00 64.00 190 PRO A C 1
ATOM 1617 O O . PRO A 1 190 ? -8.532 19.383 16.237 1.00 64.00 190 PRO A O 1
ATOM 1620 N N . HIS A 1 191 ? -8.039 19.246 18.421 1.00 78.81 191 HIS A N 1
ATOM 1621 C CA . HIS A 1 191 ? -7.094 18.149 18.268 1.00 78.81 191 HIS A CA 1
ATOM 1622 C C . HIS A 1 191 ? -7.819 16.804 18.377 1.00 78.81 191 HIS A C 1
ATOM 1624 O O . HIS A 1 191 ? -8.459 16.495 19.386 1.00 78.81 191 HIS A O 1
ATOM 1630 N N . ARG A 1 192 ? -7.696 15.989 17.327 1.00 86.56 192 ARG A N 1
ATOM 1631 C CA . ARG A 1 192 ? -8.276 14.646 17.259 1.00 86.56 192 ARG A CA 1
ATOM 1632 C C . ARG A 1 192 ? -7.334 13.604 17.855 1.00 86.56 192 ARG A C 1
ATOM 1634 O O . ARG A 1 192 ? -6.133 13.628 17.586 1.00 86.56 192 ARG A O 1
ATOM 1641 N N . ARG A 1 193 ? -7.878 12.682 18.656 1.00 87.19 193 ARG A N 1
ATOM 1642 C CA . ARG A 1 193 ? -7.116 11.611 19.324 1.00 87.19 193 ARG A CA 1
ATOM 1643 C C . ARG A 1 193 ? -7.753 10.236 19.144 1.00 87.19 193 ARG A C 1
ATOM 1645 O O . ARG A 1 193 ? -8.967 10.095 19.036 1.00 87.19 193 ARG A O 1
ATOM 1652 N N . CYS A 1 194 ? -6.916 9.199 19.136 1.00 88.81 194 CYS A N 1
ATOM 1653 C CA . CYS A 1 194 ? -7.382 7.812 19.157 1.00 88.81 194 CYS A CA 1
ATOM 1654 C C . CYS A 1 194 ? -7.937 7.452 20.541 1.00 88.81 194 CYS A C 1
ATOM 1656 O O . CYS A 1 194 ? -7.343 7.829 21.554 1.00 88.81 194 CYS A O 1
ATOM 1658 N N . ILE A 1 195 ? -8.992 6.635 20.591 1.00 89.19 195 ILE A N 1
ATOM 1659 C CA . ILE A 1 195 ? -9.632 6.195 21.844 1.00 89.19 195 ILE A CA 1
ATOM 1660 C C . ILE A 1 195 ? -8.637 5.474 22.776 1.00 89.19 195 ILE A C 1
ATOM 1662 O O . ILE A 1 195 ? -8.684 5.627 23.994 1.00 89.19 195 ILE A O 1
ATOM 1666 N N . GLY A 1 196 ? -7.689 4.711 22.237 1.00 87.31 196 GLY A N 1
ATOM 1667 C CA . GLY A 1 196 ? -6.680 3.992 23.022 1.00 87.31 196 GLY A CA 1
ATOM 1668 C C . GLY A 1 196 ? -5.581 4.875 23.625 1.00 87.31 196 GLY A C 1
ATOM 1669 O O . GLY A 1 196 ? -4.787 4.382 24.421 1.00 87.31 196 GLY A O 1
ATOM 1670 N N . MET A 1 197 ? -5.519 6.169 23.282 1.00 85.50 197 MET A N 1
ATOM 1671 C CA . MET A 1 197 ? -4.459 7.094 23.717 1.00 85.50 197 MET A CA 1
ATOM 1672 C C . MET A 1 197 ? -4.854 7.981 24.910 1.00 85.50 197 MET A C 1
ATOM 1674 O O . MET A 1 197 ? -4.217 9.007 25.156 1.00 85.50 197 MET A O 1
ATOM 1678 N N . ALA A 1 198 ? -5.868 7.588 25.685 1.00 86.44 198 ALA A N 1
ATOM 1679 C CA . ALA A 1 198 ? -6.223 8.256 26.939 1.00 86.44 198 ALA A CA 1
ATOM 1680 C C . ALA A 1 198 ? -5.032 8.301 27.928 1.00 86.44 198 ALA A C 1
ATOM 1682 O O . ALA A 1 198 ? -4.127 7.462 27.834 1.00 86.44 198 ALA A O 1
ATOM 1683 N N . PRO A 1 199 ? -4.974 9.269 28.861 1.00 87.44 199 PRO A N 1
ATOM 1684 C CA . PRO A 1 199 ? -3.987 9.252 29.941 1.00 87.44 199 PRO A CA 1
ATOM 1685 C C . PRO A 1 199 ? -4.260 8.101 30.926 1.00 87.44 199 PRO A C 1
ATOM 1687 O O . PRO A 1 199 ? -5.391 7.625 31.047 1.00 87.44 199 PRO A O 1
ATOM 1690 N N . GLU A 1 200 ? -3.230 7.655 31.646 1.00 88.31 200 GLU A N 1
ATOM 1691 C CA . GLU A 1 200 ? -3.440 6.770 32.799 1.00 88.31 200 GLU A CA 1
ATOM 1692 C C . GLU A 1 200 ? -4.210 7.510 33.905 1.00 88.31 200 GLU A C 1
ATOM 1694 O O . GLU A 1 200 ? -4.076 8.732 34.025 1.00 88.31 200 GLU A O 1
ATOM 1699 N N . PRO A 1 201 ? -5.038 6.814 34.706 1.00 90.06 201 PRO A N 1
ATOM 1700 C CA . PRO A 1 201 ? -5.323 5.365 34.696 1.00 90.06 201 PRO A CA 1
ATOM 1701 C C . PRO A 1 201 ? -6.418 4.922 33.696 1.00 90.06 201 PRO A C 1
ATOM 1703 O O . PRO A 1 201 ? -6.719 3.735 33.569 1.00 90.06 201 PRO A O 1
ATOM 1706 N N . GLN A 1 202 ? -7.038 5.860 32.965 1.00 90.38 202 GLN A N 1
ATOM 1707 C CA . GLN A 1 202 ? -8.156 5.555 32.058 1.00 90.38 202 GLN A CA 1
ATOM 1708 C C . GLN A 1 202 ? -7.760 4.613 30.922 1.00 90.38 202 GLN A C 1
ATOM 1710 O O . GLN A 1 202 ? -8.580 3.825 30.455 1.00 90.38 202 GLN A O 1
ATOM 1715 N N . ARG A 1 203 ? -6.511 4.691 30.460 1.00 89.50 203 ARG A N 1
ATOM 1716 C CA . ARG A 1 203 ? -5.980 3.797 29.429 1.00 89.50 203 ARG A CA 1
ATOM 1717 C C . ARG A 1 203 ? -5.965 2.341 29.884 1.00 89.50 203 ARG A C 1
ATOM 1719 O O . ARG A 1 203 ? -6.472 1.490 29.156 1.00 89.50 203 ARG A O 1
ATOM 1726 N N . SER A 1 204 ? -5.435 2.061 31.074 1.00 89.81 204 SER A N 1
ATOM 1727 C CA . SER A 1 204 ? -5.441 0.714 31.658 1.00 89.81 204 SER A CA 1
ATOM 1728 C C . SER A 1 204 ? -6.861 0.180 31.852 1.00 89.81 204 SER A C 1
ATOM 1730 O O . SER A 1 204 ? -7.141 -0.977 31.539 1.00 89.81 204 SER A O 1
ATOM 1732 N N . PHE A 1 205 ? -7.797 1.045 32.249 1.00 91.94 205 PHE A N 1
ATOM 1733 C CA . PHE A 1 205 ? -9.209 0.677 32.318 1.00 91.94 205 PHE A CA 1
ATOM 1734 C C . PHE A 1 205 ? -9.822 0.370 30.940 1.00 91.94 205 PHE A C 1
ATOM 1736 O O . PHE A 1 205 ? -10.497 -0.639 30.776 1.00 91.94 205 PHE A O 1
ATOM 1743 N N . ARG A 1 206 ? -9.556 1.181 29.907 1.00 91.62 206 ARG A N 1
ATOM 1744 C CA . ARG A 1 206 ? -10.033 0.918 28.532 1.00 91.62 206 ARG A CA 1
ATOM 1745 C C . ARG A 1 206 ? -9.490 -0.403 27.975 1.00 91.62 206 ARG A C 1
ATOM 1747 O O . ARG A 1 206 ? -10.223 -1.138 27.316 1.00 91.62 206 ARG A O 1
ATOM 1754 N N . LEU A 1 207 ? -8.227 -0.719 28.271 1.00 89.12 207 LEU A N 1
ATOM 1755 C CA . LEU A 1 207 ? -7.611 -2.021 27.990 1.00 89.12 207 LEU A CA 1
ATOM 1756 C C . LEU A 1 207 ? -8.391 -3.169 28.634 1.00 89.12 207 LEU A C 1
ATOM 1758 O O . LEU A 1 207 ? -8.677 -4.162 27.965 1.00 89.12 207 LEU A O 1
ATOM 1762 N N . HIS A 1 208 ? -8.725 -3.028 29.918 1.00 90.75 208 HIS A N 1
ATOM 1763 C CA . HIS A 1 208 ? -9.514 -4.001 30.671 1.00 90.75 208 HIS A CA 1
ATOM 1764 C C . HIS A 1 208 ? -10.897 -4.205 30.052 1.00 90.75 208 HIS A C 1
ATOM 1766 O O . HIS A 1 208 ? -11.226 -5.319 29.652 1.00 90.75 208 HIS A O 1
ATOM 1772 N N . VAL A 1 209 ? -11.652 -3.118 29.863 1.00 91.25 209 VAL A N 1
ATOM 1773 C CA . VAL A 1 209 ? -13.002 -3.144 29.277 1.00 91.25 209 VAL A CA 1
ATOM 1774 C C . VAL A 1 209 ? -12.993 -3.828 27.911 1.00 91.25 209 VAL A C 1
ATOM 1776 O O . VAL A 1 209 ? -13.822 -4.692 27.637 1.00 91.25 209 VAL A O 1
ATOM 1779 N N . SER A 1 210 ? -12.025 -3.500 27.056 1.00 90.94 210 SER A N 1
ATOM 1780 C CA . SER A 1 210 ? -11.893 -4.162 25.761 1.00 90.94 210 SER A CA 1
ATOM 1781 C C . SER A 1 210 ? -11.681 -5.671 25.886 1.00 90.94 210 SER A C 1
ATOM 1783 O O . SER A 1 210 ? -12.314 -6.433 25.163 1.00 90.94 210 SER A O 1
ATOM 1785 N N . ARG A 1 211 ? -10.810 -6.128 26.791 1.00 89.06 211 ARG A N 1
ATOM 1786 C CA . ARG A 1 211 ? -10.536 -7.562 26.978 1.00 89.06 211 ARG A CA 1
ATOM 1787 C C . ARG A 1 211 ? -11.737 -8.312 27.538 1.00 89.06 211 ARG A C 1
ATOM 1789 O O . ARG A 1 211 ? -12.084 -9.352 26.992 1.00 89.06 211 ARG A O 1
ATOM 1796 N N . VAL A 1 212 ? -12.338 -7.787 28.603 1.00 90.88 212 VAL A N 1
ATOM 1797 C CA . VAL A 1 212 ? -13.416 -8.457 29.343 1.00 90.88 212 VAL A CA 1
ATOM 1798 C C . VAL A 1 212 ? -14.708 -8.476 28.536 1.00 90.88 212 VAL A C 1
ATOM 1800 O O . VAL A 1 212 ? -15.332 -9.524 28.403 1.00 90.88 212 VAL A O 1
ATOM 1803 N N . PHE A 1 213 ? -15.077 -7.347 27.928 1.00 89.44 213 PHE A N 1
ATOM 1804 C CA . PHE A 1 213 ? -16.341 -7.218 27.196 1.00 89.44 213 PHE A CA 1
ATOM 1805 C C . PHE A 1 213 ? -16.201 -7.416 25.683 1.00 89.44 213 PHE A C 1
ATOM 1807 O O . PHE A 1 213 ? -17.183 -7.357 24.948 1.00 89.44 213 PHE A O 1
ATOM 1814 N N . GLY A 1 214 ? -14.987 -7.664 25.189 1.00 87.31 214 GLY A N 1
ATOM 1815 C CA . GLY A 1 214 ? -14.752 -7.984 23.784 1.00 87.31 214 GLY A CA 1
ATOM 1816 C C . GLY A 1 214 ? -14.825 -6.793 22.823 1.00 87.31 214 GLY A C 1
ATOM 1817 O O . GLY A 1 214 ? -14.870 -7.010 21.616 1.00 87.31 214 GLY A O 1
ATOM 1818 N N . LEU A 1 215 ? -14.789 -5.547 23.307 1.00 89.19 215 LEU A N 1
ATOM 1819 C CA . LEU A 1 215 ? -14.932 -4.356 22.462 1.00 89.19 215 LEU A CA 1
ATOM 1820 C C . LEU A 1 215 ? -13.688 -4.134 21.582 1.00 89.19 215 LEU A C 1
ATOM 1822 O O . LEU A 1 215 ? -12.643 -3.688 22.071 1.00 89.19 215 LEU A O 1
ATOM 1826 N N . ARG A 1 216 ? -13.776 -4.442 20.281 1.00 87.06 216 ARG A N 1
ATOM 1827 C CA . ARG A 1 216 ? -12.741 -4.152 19.266 1.00 87.06 216 ARG A CA 1
ATOM 1828 C C . ARG A 1 216 ? -13.078 -2.919 18.429 1.00 87.06 216 ARG A C 1
ATOM 1830 O O . ARG A 1 216 ? -12.186 -2.143 18.080 1.00 87.06 216 ARG A O 1
ATOM 1837 N N . SER A 1 217 ? -14.343 -2.809 18.056 1.00 88.81 217 SER A N 1
ATOM 1838 C CA . SER A 1 217 ? -14.886 -1.959 17.003 1.00 88.81 217 SER A CA 1
ATOM 1839 C C . SER A 1 217 ? -16.147 -1.236 17.487 1.00 88.81 217 SER A C 1
ATOM 1841 O O . SER A 1 217 ? -16.662 -1.553 18.559 1.00 88.81 217 SER A O 1
ATOM 1843 N N . LEU A 1 218 ? -16.654 -0.261 16.723 1.00 89.69 218 LEU A N 1
ATOM 1844 C CA . LEU A 1 218 ? -17.924 0.402 17.066 1.00 89.69 218 LEU A CA 1
ATOM 1845 C C . LEU A 1 218 ? -19.105 -0.566 16.940 1.00 89.69 218 LEU A C 1
ATOM 1847 O O . LEU A 1 218 ? -20.044 -0.484 17.724 1.00 89.69 218 LEU A O 1
ATOM 1851 N N . ALA A 1 219 ? -19.032 -1.524 16.012 1.00 87.00 219 ALA A N 1
ATOM 1852 C CA . ALA A 1 219 ? -20.055 -2.550 15.845 1.00 87.00 219 ALA A CA 1
ATOM 1853 C C . ALA A 1 219 ? -20.252 -3.404 17.114 1.00 87.00 219 ALA A C 1
ATOM 1855 O O . ALA A 1 219 ? -21.375 -3.796 17.426 1.00 87.00 219 ALA A O 1
ATOM 1856 N N . ASP A 1 220 ? -19.196 -3.623 17.905 1.00 87.31 220 ASP A N 1
ATOM 1857 C CA . ASP A 1 220 ? -19.287 -4.403 19.147 1.00 87.31 220 ASP A CA 1
ATOM 1858 C C . ASP A 1 220 ? -20.157 -3.722 20.218 1.00 87.31 220 ASP A C 1
ATOM 1860 O O . ASP A 1 220 ? -20.734 -4.403 21.064 1.00 87.31 220 ASP A O 1
ATOM 1864 N N . PHE A 1 221 ? -20.314 -2.393 20.161 1.00 88.94 221 PHE A N 1
ATOM 1865 C CA . PHE A 1 221 ? -21.183 -1.639 21.074 1.00 88.94 221 PHE A CA 1
ATOM 1866 C C . PHE A 1 221 ? -22.666 -1.922 20.791 1.00 88.94 221 PHE A C 1
ATOM 1868 O O . PHE A 1 221 ? -23.500 -1.821 21.689 1.00 88.94 221 PHE A O 1
ATOM 1875 N N . MET A 1 222 ? -22.985 -2.298 19.551 1.00 84.06 222 MET A N 1
ATOM 1876 C CA . MET A 1 222 ? -24.343 -2.483 19.037 1.00 84.06 222 MET A CA 1
ATOM 1877 C C . MET A 1 222 ? -24.796 -3.951 19.056 1.00 84.06 222 MET A C 1
ATOM 1879 O O . MET A 1 222 ? -25.943 -4.241 18.734 1.00 84.06 222 MET A O 1
ATOM 1883 N N . ARG A 1 223 ? -23.924 -4.893 19.444 1.00 75.12 223 ARG A N 1
ATOM 1884 C CA . ARG A 1 223 ? -24.105 -6.347 19.253 1.00 75.12 223 ARG A CA 1
ATOM 1885 C C . ARG A 1 223 ? -25.402 -6.937 19.828 1.00 75.12 223 ARG A C 1
ATOM 1887 O O . ARG A 1 223 ? -25.855 -7.967 19.347 1.00 75.12 223 ARG A O 1
ATOM 1894 N N . ILE A 1 224 ? -25.956 -6.348 20.889 1.00 74.50 224 ILE A N 1
ATOM 1895 C CA . ILE A 1 224 ? -27.118 -6.907 21.609 1.00 74.50 224 ILE A CA 1
ATOM 1896 C C . ILE A 1 224 ? -28.442 -6.431 21.000 1.00 74.50 224 ILE A C 1
ATOM 1898 O O . ILE A 1 224 ? -29.364 -7.223 20.846 1.00 74.50 224 ILE A O 1
ATOM 1902 N N . GLU A 1 225 ? -28.538 -5.147 20.658 1.00 72.00 225 GLU A N 1
ATOM 1903 C CA . GLU A 1 225 ? -29.787 -4.509 20.207 1.00 72.00 225 GLU A CA 1
ATOM 1904 C C . GLU A 1 225 ? -29.781 -4.194 18.705 1.00 72.00 225 GLU A C 1
ATOM 1906 O O . GLU A 1 225 ? -30.751 -3.648 18.192 1.00 72.00 225 GLU A O 1
ATOM 1911 N N . ASN A 1 226 ? -28.687 -4.506 17.997 1.00 77.38 226 ASN A N 1
ATOM 1912 C CA . ASN A 1 226 ? -28.427 -4.117 16.604 1.00 77.38 226 ASN A CA 1
ATOM 1913 C C . ASN A 1 226 ? -28.569 -2.606 16.333 1.00 77.38 226 ASN A C 1
ATOM 1915 O O . ASN A 1 226 ? -28.670 -2.186 15.182 1.00 77.38 226 ASN A O 1
ATOM 1919 N N . ALA A 1 227 ? -28.524 -1.795 17.389 1.00 83.94 227 ALA A N 1
ATOM 1920 C CA . ALA A 1 227 ? -28.665 -0.348 17.384 1.00 83.94 227 ALA A CA 1
ATOM 1921 C C . ALA A 1 227 ? -27.632 0.277 18.330 1.00 83.94 227 ALA A C 1
ATOM 1923 O O . ALA A 1 227 ? -27.059 -0.406 19.186 1.00 83.94 227 ALA A O 1
ATOM 1924 N N . TRP A 1 228 ? -27.378 1.579 18.172 1.00 88.38 228 TRP A N 1
ATOM 1925 C CA . TRP A 1 228 ? -26.480 2.299 19.072 1.00 88.38 228 TRP A CA 1
ATOM 1926 C C . TRP A 1 228 ? -27.110 2.372 20.475 1.00 88.38 228 TRP A C 1
ATOM 1928 O O . TRP A 1 228 ? -28.221 2.890 20.608 1.00 88.38 228 TRP A O 1
ATOM 1938 N N . PRO A 1 229 ? -26.461 1.830 21.525 1.00 90.50 229 PRO A N 1
ATOM 1939 C CA . PRO A 1 229 ? -27.071 1.745 22.849 1.00 90.50 229 PRO A CA 1
ATOM 1940 C C . PRO A 1 229 ? -27.215 3.136 23.467 1.00 90.50 229 PRO A C 1
ATOM 1942 O O . PRO A 1 229 ? -26.408 4.017 23.196 1.00 90.50 229 PRO A O 1
ATOM 1945 N N . THR A 1 230 ? -28.169 3.332 24.381 1.00 91.56 230 THR A N 1
ATOM 1946 C CA . THR A 1 230 ? -28.169 4.557 25.202 1.00 91.56 230 THR A CA 1
ATOM 1947 C C . THR A 1 230 ? -26.952 4.580 26.134 1.00 91.56 230 THR A C 1
ATOM 1949 O O . THR A 1 230 ? -26.421 3.527 26.503 1.00 91.56 230 THR A O 1
ATOM 1952 N N . GLN A 1 231 ? -26.529 5.765 26.590 1.00 93.81 231 GLN A N 1
ATOM 1953 C CA . GLN A 1 231 ? -25.404 5.874 27.527 1.00 93.81 231 GLN A CA 1
ATOM 1954 C C . GLN A 1 231 ? -25.629 5.049 28.803 1.00 93.81 231 GLN A C 1
ATOM 1956 O O . GLN A 1 231 ? -24.712 4.378 29.272 1.00 93.81 231 GLN A O 1
ATOM 1961 N N . VAL A 1 232 ? -26.840 5.102 29.366 1.00 94.19 232 VAL A N 1
ATOM 1962 C CA . VAL A 1 232 ? -27.192 4.381 30.599 1.00 94.19 232 VAL A CA 1
ATOM 1963 C C . VAL A 1 232 ? -27.086 2.879 30.367 1.00 94.19 232 VAL A C 1
ATOM 1965 O O . VAL A 1 232 ? -26.425 2.176 31.130 1.00 94.19 232 VAL A O 1
ATOM 1968 N N . THR A 1 233 ? -27.664 2.407 29.264 1.00 93.31 233 THR A N 1
ATOM 1969 C CA . THR A 1 233 ? -27.606 1.007 28.857 1.00 93.31 233 THR A CA 1
ATOM 1970 C C . THR A 1 233 ? -26.161 0.545 28.647 1.00 93.31 233 THR A C 1
ATOM 1972 O O . THR A 1 233 ? -25.775 -0.511 29.146 1.00 93.31 233 THR A O 1
ATOM 1975 N N . PHE A 1 234 ? -25.334 1.337 27.957 1.00 94.38 234 PHE A N 1
ATOM 1976 C CA . PHE A 1 234 ? -23.923 1.022 27.736 1.0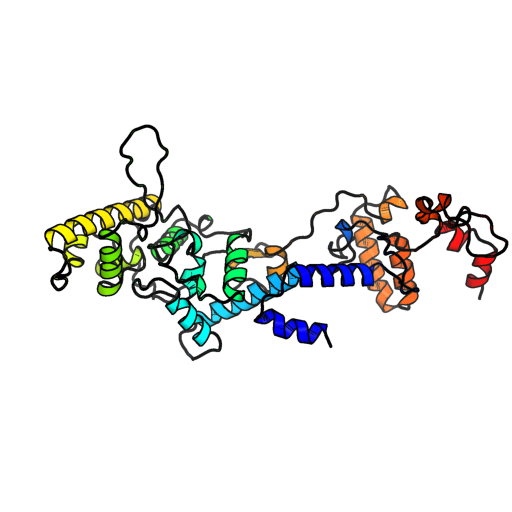0 94.38 234 PHE A CA 1
ATOM 1977 C C . PHE A 1 234 ? -23.148 0.916 29.053 1.00 94.38 234 PHE A C 1
ATOM 1979 O O . PHE A 1 234 ? -22.442 -0.067 29.261 1.00 94.38 234 PHE A O 1
ATOM 1986 N N . VAL A 1 235 ? -23.295 1.891 29.953 1.00 95.06 235 VAL A N 1
ATOM 1987 C CA . VAL A 1 235 ? -22.589 1.898 31.241 1.00 95.06 235 VAL A CA 1
ATOM 1988 C C . VAL A 1 235 ? -22.978 0.682 32.075 1.00 95.06 235 VAL A C 1
ATOM 1990 O O . VAL A 1 235 ? -22.095 -0.050 32.510 1.00 95.06 235 VAL A O 1
ATOM 1993 N N . ASN A 1 236 ? -24.275 0.413 32.233 1.00 93.00 236 ASN A N 1
ATOM 1994 C CA . ASN A 1 236 ? -24.753 -0.706 33.049 1.00 93.00 236 ASN A CA 1
ATOM 1995 C C . ASN A 1 236 ? -24.275 -2.068 32.522 1.00 93.00 236 ASN A C 1
ATOM 1997 O O . ASN A 1 236 ? -24.029 -2.974 33.310 1.00 93.00 236 ASN A O 1
ATOM 2001 N N . ARG A 1 237 ? -24.099 -2.205 31.201 1.00 91.69 237 ARG A N 1
ATOM 2002 C CA . ARG A 1 237 ? -23.596 -3.433 30.559 1.00 91.69 237 ARG A CA 1
ATOM 2003 C C . ARG A 1 237 ? -22.099 -3.683 30.759 1.00 91.69 237 ARG A C 1
ATOM 2005 O O . ARG A 1 237 ? -21.675 -4.825 30.633 1.00 91.69 237 ARG A O 1
ATOM 2012 N N . HIS A 1 238 ? -21.312 -2.635 31.003 1.00 93.62 238 HIS A N 1
ATOM 2013 C CA . HIS A 1 238 ? -19.845 -2.695 30.957 1.00 93.62 238 HIS A CA 1
ATOM 2014 C C . HIS A 1 238 ? -19.173 -2.336 32.289 1.00 93.62 238 HIS A C 1
ATOM 2016 O O . HIS A 1 238 ? -17.957 -2.145 32.330 1.00 93.62 238 HIS A O 1
ATOM 2022 N N . ILE A 1 239 ? -19.944 -2.226 33.375 1.00 93.56 239 ILE A N 1
ATOM 2023 C CA . ILE A 1 239 ? -19.387 -2.193 34.730 1.00 93.56 239 ILE A CA 1
ATOM 2024 C C . ILE A 1 239 ? -18.903 -3.599 35.077 1.00 93.56 239 ILE A C 1
ATOM 2026 O O . ILE A 1 239 ? -19.641 -4.573 34.942 1.00 93.56 239 ILE A O 1
ATOM 2030 N N . ASP A 1 240 ? -17.665 -3.688 35.548 1.00 93.25 240 ASP A N 1
ATOM 2031 C CA . ASP A 1 240 ? -17.084 -4.925 36.042 1.00 93.25 240 ASP A CA 1
ATOM 2032 C C . ASP A 1 240 ? -16.991 -4.878 37.569 1.00 93.25 240 ASP A C 1
ATOM 2034 O O . ASP A 1 240 ? -16.104 -4.241 38.143 1.00 93.25 240 ASP A O 1
ATOM 2038 N N . PHE A 1 241 ? -17.917 -5.567 38.234 1.00 90.38 241 PHE A N 1
ATOM 2039 C CA . PHE A 1 241 ? -17.939 -5.677 39.694 1.00 90.38 241 PHE A CA 1
ATOM 2040 C C . PHE A 1 241 ? -16.807 -6.552 40.254 1.00 90.38 241 PHE A C 1
ATOM 2042 O O . PHE A 1 241 ? -16.580 -6.535 41.460 1.00 90.38 241 PHE A O 1
ATOM 2049 N N . THR A 1 242 ? -16.084 -7.294 39.407 1.00 89.69 242 THR A N 1
ATOM 2050 C CA . THR A 1 242 ? -14.924 -8.101 39.821 1.00 89.69 242 THR A CA 1
ATOM 2051 C C . THR A 1 242 ? -13.628 -7.287 39.875 1.00 89.69 242 THR A C 1
ATOM 2053 O O . THR A 1 242 ? -12.647 -7.716 40.482 1.00 89.69 242 THR A O 1
ATOM 2056 N N . LEU A 1 243 ? -13.616 -6.086 39.283 1.00 89.31 243 LEU A N 1
ATOM 2057 C CA . LEU A 1 243 ? -12.453 -5.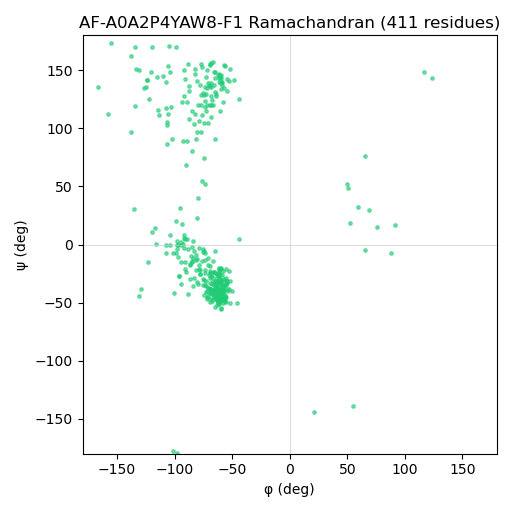206 39.255 1.00 89.31 243 LEU A CA 1
ATOM 2058 C C . LEU A 1 243 ? -12.325 -4.422 40.572 1.00 89.31 243 LEU A C 1
ATOM 2060 O O . LEU A 1 243 ? -12.859 -3.322 40.709 1.00 89.31 243 LEU A O 1
ATOM 2064 N N . ALA A 1 244 ? -11.588 -4.989 41.529 1.00 83.75 244 ALA A N 1
ATOM 2065 C CA . ALA A 1 244 ? -11.434 -4.433 42.878 1.00 83.75 244 ALA A CA 1
ATOM 2066 C C . ALA A 1 244 ? -10.713 -3.070 42.923 1.00 83.75 244 ALA A C 1
ATOM 2068 O O . ALA A 1 244 ? -11.026 -2.235 43.769 1.00 83.75 244 ALA A O 1
ATOM 2069 N N . ASP A 1 245 ? -9.787 -2.816 41.994 1.00 87.31 245 ASP A N 1
ATOM 2070 C CA . ASP A 1 245 ? -8.916 -1.631 42.023 1.00 87.31 245 ASP A CA 1
ATOM 2071 C C . ASP A 1 245 ? -9.643 -0.312 41.708 1.00 87.31 245 ASP A C 1
ATOM 2073 O O . ASP A 1 245 ? -9.116 0.775 41.956 1.00 87.31 245 ASP A O 1
ATOM 2077 N N . ILE A 1 246 ? -10.838 -0.372 41.105 1.00 90.06 246 ILE A N 1
ATOM 2078 C CA . ILE A 1 246 ? -11.564 0.808 40.622 1.00 90.06 246 ILE A CA 1
ATOM 2079 C C . ILE A 1 246 ? -13.030 0.708 41.037 1.00 90.06 246 ILE A C 1
ATOM 2081 O O . ILE A 1 246 ? -13.763 -0.172 40.587 1.00 90.06 246 ILE A O 1
ATOM 2085 N N . THR A 1 247 ? -13.489 1.676 41.832 1.00 93.12 247 THR A N 1
ATOM 2086 C CA . THR A 1 247 ? -14.874 1.710 42.319 1.00 93.12 247 THR A CA 1
ATOM 2087 C C . THR A 1 247 ? -15.889 1.775 41.166 1.00 93.12 247 THR A C 1
ATOM 2089 O O . THR A 1 247 ? -15.638 2.462 40.167 1.00 93.12 247 THR A O 1
ATOM 2092 N N . PRO A 1 248 ? -17.080 1.155 41.292 1.00 92.56 248 PRO A N 1
ATOM 2093 C CA . PRO A 1 248 ? -18.101 1.179 40.239 1.00 92.56 248 PRO A CA 1
ATOM 2094 C C . PRO A 1 248 ? -18.504 2.593 39.798 1.00 92.56 248 PRO A C 1
ATOM 2096 O O . PRO A 1 248 ? -18.723 2.840 38.614 1.00 92.56 248 PRO A O 1
ATOM 2099 N N . GLY A 1 249 ? -18.532 3.560 40.724 1.00 93.25 249 GLY A N 1
ATOM 2100 C CA . GLY A 1 249 ? -18.800 4.965 40.400 1.00 93.25 249 GLY A CA 1
ATOM 2101 C C . GLY A 1 249 ? -17.736 5.581 39.482 1.00 93.25 249 GLY A C 1
ATOM 2102 O O . GLY A 1 249 ? -18.066 6.313 38.543 1.00 93.25 249 GLY A O 1
ATOM 2103 N N . GLN A 1 250 ? -16.462 5.241 39.698 1.00 94.38 250 GLN A N 1
ATOM 2104 C CA . GLN A 1 250 ? -15.364 5.679 38.841 1.00 94.38 250 GLN A CA 1
ATOM 2105 C C . GLN A 1 250 ? -15.371 4.952 37.490 1.00 94.38 250 GLN A C 1
ATOM 2107 O O . GLN A 1 250 ? -15.184 5.600 36.456 1.00 94.38 250 GLN A O 1
ATOM 2112 N N . GLN A 1 251 ? -15.656 3.644 37.475 1.00 95.38 251 GLN A N 1
ATOM 2113 C CA . GLN A 1 251 ? -15.854 2.892 36.231 1.00 95.38 251 GLN A CA 1
ATOM 2114 C C . GLN A 1 251 ? -16.966 3.529 35.390 1.00 95.38 251 GLN A C 1
ATOM 2116 O O . GLN A 1 251 ? -16.753 3.841 34.220 1.00 95.38 251 GLN A O 1
ATOM 2121 N N . ALA A 1 252 ? -18.116 3.834 36.002 1.00 95.62 252 ALA A N 1
ATOM 2122 C CA . ALA A 1 252 ? -19.234 4.493 35.336 1.00 95.62 252 ALA A CA 1
ATOM 2123 C C . ALA A 1 252 ? -18.827 5.847 34.736 1.00 95.62 252 ALA A C 1
ATOM 2125 O O . ALA A 1 252 ? -19.176 6.149 33.596 1.00 95.62 252 ALA A O 1
ATOM 2126 N N . LYS A 1 253 ? -18.036 6.655 35.455 1.00 95.56 253 LYS A N 1
ATOM 2127 C CA . LYS A 1 253 ? -17.508 7.926 34.935 1.00 95.56 253 LYS A CA 1
ATOM 2128 C C . LYS A 1 253 ? -16.654 7.729 33.677 1.00 95.56 253 LYS A C 1
ATOM 2130 O O . LYS A 1 253 ? -16.822 8.466 32.706 1.00 95.56 253 LYS A O 1
ATOM 2135 N N . TRP A 1 254 ? -15.752 6.750 33.671 1.00 95.81 254 TRP A N 1
ATOM 2136 C CA . TRP A 1 254 ? -14.890 6.476 32.517 1.00 95.81 254 TRP A CA 1
ATOM 2137 C C . TRP A 1 254 ? -15.630 5.821 31.350 1.00 95.81 254 TRP A C 1
ATOM 2139 O O . TRP A 1 254 ? -15.343 6.149 30.200 1.00 95.81 254 TRP A O 1
ATOM 2149 N N . LEU A 1 255 ? -16.618 4.968 31.624 1.00 96.25 255 LEU A N 1
ATOM 2150 C CA . LEU A 1 255 ? -17.500 4.391 30.607 1.00 96.25 255 LEU A CA 1
ATOM 2151 C C . LEU A 1 255 ? -18.374 5.459 29.945 1.00 96.25 255 LEU A C 1
ATOM 2153 O O . LEU A 1 255 ? -18.519 5.442 28.727 1.00 96.25 255 LEU A O 1
ATOM 2157 N N . ARG A 1 256 ? -18.895 6.434 30.705 1.00 95.88 256 ARG A N 1
ATOM 2158 C CA . ARG A 1 256 ? -19.619 7.585 30.133 1.00 95.88 256 ARG A CA 1
ATOM 2159 C C . ARG A 1 256 ? -18.736 8.393 29.186 1.00 95.88 256 ARG A C 1
ATOM 2161 O O . ARG A 1 256 ? -19.189 8.755 28.103 1.00 95.88 256 ARG A O 1
ATOM 2168 N N . ALA A 1 257 ? -17.481 8.642 29.570 1.00 93.94 257 ALA A N 1
ATOM 2169 C CA . ALA A 1 257 ? -16.516 9.325 28.711 1.00 93.94 257 ALA A CA 1
ATOM 2170 C C . ALA A 1 257 ? -16.233 8.522 27.430 1.00 93.94 257 ALA A C 1
ATOM 2172 O O . ALA A 1 257 ? -16.360 9.064 26.336 1.00 93.94 257 ALA A O 1
ATOM 2173 N N . LEU A 1 258 ? -15.944 7.220 27.555 1.00 95.12 258 LEU A N 1
ATOM 2174 C CA . LEU A 1 258 ? -15.744 6.322 26.413 1.00 95.12 258 LEU A CA 1
ATOM 2175 C C . LEU A 1 258 ? -16.959 6.311 25.473 1.00 95.12 258 LEU A C 1
ATOM 2177 O O . LEU A 1 258 ? -16.793 6.410 24.260 1.00 95.12 258 LEU A O 1
ATOM 2181 N N . TYR A 1 259 ? -18.170 6.230 26.026 1.00 95.00 259 TYR A N 1
ATOM 2182 C CA . TYR A 1 259 ? -19.412 6.272 25.260 1.00 95.00 259 TYR A CA 1
ATOM 2183 C C . TYR A 1 259 ? -19.546 7.575 24.470 1.00 95.00 259 TYR A C 1
ATOM 2185 O O . TYR A 1 259 ? -19.840 7.536 23.278 1.00 95.00 259 TYR A O 1
ATOM 2193 N N . HIS A 1 260 ? -19.303 8.729 25.098 1.00 93.31 260 HIS A N 1
ATOM 2194 C CA . HIS A 1 260 ? -19.370 10.018 24.407 1.00 93.31 260 HIS A CA 1
ATOM 2195 C C . HIS A 1 260 ? -18.336 10.120 23.283 1.00 93.31 260 HIS A C 1
ATOM 2197 O O . HIS A 1 260 ? -18.678 10.539 22.181 1.00 93.31 260 HIS A O 1
ATOM 2203 N N . GLU A 1 261 ? -17.095 9.702 23.532 1.00 94.06 261 GLU A N 1
ATOM 2204 C CA . GLU A 1 261 ? -16.025 9.709 22.530 1.00 94.06 261 GLU A CA 1
ATOM 2205 C C . GLU A 1 261 ? -16.339 8.787 21.341 1.00 94.06 261 GLU A C 1
ATOM 2207 O O . GLU A 1 261 ? -16.142 9.177 20.191 1.00 94.06 261 GLU A O 1
ATOM 2212 N N . ALA A 1 262 ? -16.873 7.590 21.600 1.00 93.19 262 ALA A N 1
ATOM 2213 C CA . ALA A 1 262 ? -17.305 6.666 20.555 1.00 93.19 262 ALA A CA 1
ATOM 2214 C C . ALA A 1 262 ? -18.522 7.206 19.782 1.00 93.19 262 ALA A C 1
ATOM 2216 O O . ALA A 1 262 ? -18.543 7.151 18.554 1.00 93.19 262 ALA A O 1
ATOM 2217 N N . THR A 1 263 ? -19.490 7.806 20.481 1.00 92.31 263 THR A N 1
ATOM 2218 C CA . THR A 1 263 ? -20.692 8.406 19.874 1.00 92.31 263 THR A CA 1
ATOM 2219 C C . THR A 1 263 ? -20.332 9.574 18.955 1.00 92.31 263 THR A C 1
ATOM 2221 O O . THR A 1 263 ? -20.917 9.706 17.887 1.00 92.31 263 THR A O 1
ATOM 2224 N N . GLN A 1 264 ? -19.325 10.390 19.296 1.00 92.50 264 GLN A N 1
ATOM 2225 C CA . GLN A 1 264 ? -18.828 11.428 18.380 1.00 92.50 264 GLN A CA 1
ATOM 2226 C C . GLN A 1 264 ? -18.371 10.841 17.039 1.00 92.50 264 GLN A C 1
ATOM 2228 O O . GLN A 1 264 ? -18.614 11.434 15.990 1.00 92.50 264 GLN A O 1
ATOM 2233 N N . ILE A 1 265 ? -17.703 9.685 17.069 1.00 92.19 265 ILE A N 1
ATOM 2234 C CA . ILE A 1 265 ? -17.228 9.019 15.855 1.00 92.19 265 ILE A CA 1
ATOM 2235 C C . ILE A 1 265 ? -18.414 8.453 15.071 1.00 92.19 265 ILE A C 1
ATOM 2237 O O . ILE A 1 265 ? -18.487 8.672 13.869 1.00 92.19 265 ILE A O 1
ATOM 2241 N N . VAL A 1 266 ? -19.366 7.795 15.736 1.00 90.06 266 VAL A N 1
ATOM 2242 C CA . VAL A 1 266 ? -20.599 7.277 15.109 1.00 90.06 266 VAL A CA 1
ATOM 2243 C C . VAL A 1 266 ? -21.389 8.386 14.423 1.00 90.06 266 VAL A C 1
ATOM 2245 O O . VAL A 1 266 ? -21.751 8.244 13.258 1.00 90.06 266 VAL A O 1
ATOM 2248 N N . ASN A 1 267 ? -21.589 9.514 15.105 1.00 89.88 267 ASN A N 1
ATOM 2249 C CA . ASN A 1 267 ? -22.297 10.664 14.549 1.00 89.88 267 ASN A CA 1
ATOM 2250 C C . ASN A 1 267 ? -21.558 11.245 13.341 1.00 89.88 267 ASN A C 1
ATOM 2252 O O . ASN A 1 267 ? -22.183 11.560 12.336 1.00 89.88 267 ASN A O 1
ATOM 2256 N N . ARG A 1 268 ? -20.222 11.337 13.400 1.00 89.12 268 ARG A N 1
ATOM 2257 C CA . ARG A 1 268 ? -19.406 11.795 12.265 1.00 89.12 268 ARG A CA 1
ATOM 2258 C C . ARG A 1 268 ? -19.496 10.857 11.065 1.00 89.12 268 ARG A C 1
ATOM 2260 O O . ARG A 1 268 ? -19.422 11.311 9.931 1.00 89.12 268 ARG A O 1
ATOM 2267 N N . LEU A 1 269 ? -19.603 9.558 11.319 1.00 86.75 269 LEU A N 1
ATOM 2268 C CA . LEU A 1 269 ? -19.803 8.565 10.274 1.00 86.75 269 LEU A CA 1
ATOM 2269 C C . LEU A 1 269 ? -21.236 8.577 9.728 1.00 86.75 269 LEU A C 1
ATOM 2271 O O . LEU A 1 269 ? -21.476 7.856 8.770 1.00 86.75 269 LEU A O 1
ATOM 2275 N N . GLU A 1 270 ? -22.159 9.358 10.305 1.00 83.88 270 GLU A N 1
ATOM 2276 C CA . GLU A 1 270 ? -23.593 9.350 9.970 1.00 83.88 270 GLU A CA 1
ATOM 2277 C C . GLU A 1 270 ? -24.221 7.963 10.200 1.00 83.88 270 GLU A C 1
ATOM 2279 O O . GLU A 1 270 ? -25.139 7.534 9.510 1.00 83.88 270 GLU A O 1
ATOM 2284 N N . ALA A 1 271 ? -23.706 7.234 11.194 1.00 76.62 271 ALA A N 1
ATOM 2285 C CA . ALA A 1 271 ? -24.083 5.852 11.479 1.00 76.62 271 ALA A CA 1
ATOM 2286 C C . ALA A 1 271 ? -25.235 5.717 12.495 1.00 76.62 271 ALA A C 1
ATOM 2288 O O . ALA A 1 271 ? -25.521 4.609 12.941 1.00 76.62 271 ALA A O 1
ATOM 2289 N N . GLY A 1 272 ? -25.871 6.830 12.884 1.00 63.09 272 GLY A N 1
ATOM 2290 C CA . GLY A 1 272 ? -26.898 6.869 13.934 1.00 63.09 272 GLY A CA 1
ATOM 2291 C C . GLY A 1 272 ? -28.138 6.027 13.624 1.00 63.09 272 GLY A C 1
ATOM 2292 O O . GLY A 1 272 ? -28.647 5.354 14.516 1.00 63.09 272 GLY A O 1
ATOM 2293 N N . ASP A 1 273 ? -28.548 5.992 12.354 1.00 62.59 273 ASP A N 1
ATOM 2294 C CA . ASP A 1 273 ? -29.741 5.266 11.891 1.00 62.59 273 ASP A CA 1
ATOM 2295 C C . ASP A 1 273 ? -29.416 3.882 11.301 1.00 62.59 273 ASP A C 1
ATOM 2297 O O . ASP A 1 273 ? -30.293 3.171 10.806 1.00 62.59 273 ASP A O 1
ATOM 2301 N N . VAL A 1 274 ? -28.143 3.469 11.327 1.00 63.91 274 VAL A N 1
ATOM 2302 C CA . VAL A 1 274 ? -27.716 2.214 10.704 1.00 63.91 274 VAL A CA 1
ATOM 2303 C C . VAL A 1 274 ? -27.983 1.049 11.648 1.00 63.91 274 VAL A C 1
ATOM 2305 O O . VAL A 1 274 ? -27.230 0.797 12.585 1.00 63.91 274 VAL A O 1
ATOM 2308 N N . ILE A 1 275 ? -29.036 0.285 11.364 1.00 58.41 275 ILE A N 1
ATOM 2309 C CA . ILE A 1 275 ? -29.278 -1.004 12.014 1.00 58.41 275 ILE A CA 1
ATOM 2310 C C . ILE A 1 275 ? -28.247 -2.005 11.486 1.00 58.41 275 ILE A C 1
ATOM 2312 O O . ILE A 1 275 ? -28.192 -2.292 10.285 1.00 58.41 275 ILE A O 1
ATOM 2316 N N . LEU A 1 276 ? -27.426 -2.571 12.373 1.00 61.38 276 LEU A N 1
ATOM 2317 C CA . LEU A 1 276 ? -26.525 -3.651 11.979 1.00 61.38 276 LEU A CA 1
ATOM 2318 C C . LEU A 1 276 ? -27.358 -4.892 11.656 1.00 61.38 276 LEU A C 1
ATOM 2320 O O . LEU A 1 276 ? -27.936 -5.521 12.538 1.00 61.38 276 LEU A O 1
ATOM 2324 N N . SER A 1 277 ? -27.425 -5.263 10.378 1.00 50.91 277 SER A N 1
ATOM 2325 C CA . SER A 1 277 ? -28.073 -6.514 9.992 1.00 50.91 277 SER A CA 1
ATOM 2326 C C . SER A 1 277 ? -27.289 -7.704 10.581 1.00 50.91 277 SER A C 1
ATOM 2328 O O . SER A 1 277 ? -26.079 -7.802 10.340 1.00 50.91 277 SER A O 1
ATOM 2330 N N . PRO A 1 278 ? -27.941 -8.646 11.295 1.00 46.81 278 PRO A N 1
ATOM 2331 C CA . PRO A 1 278 ? -27.283 -9.786 11.950 1.00 46.81 278 PRO A CA 1
ATOM 2332 C C . PRO A 1 278 ? -26.626 -10.775 10.967 1.00 46.81 278 PRO A C 1
ATOM 2334 O O . PRO A 1 278 ? -25.941 -11.710 11.375 1.00 46.81 278 PRO A O 1
ATOM 2337 N N . LEU A 1 279 ? -26.803 -10.574 9.656 1.00 40.78 279 LEU A N 1
ATOM 2338 C CA . LEU A 1 279 ? -26.217 -11.396 8.595 1.00 40.78 279 LEU A CA 1
ATOM 2339 C C . LEU A 1 279 ? -24.721 -11.146 8.350 1.00 40.78 279 LEU A C 1
ATOM 2341 O O . LEU A 1 279 ? -24.098 -11.883 7.580 1.00 40.78 279 LEU A O 1
ATOM 2345 N N . ILE A 1 280 ? -24.114 -10.146 8.990 1.00 44.28 280 ILE A N 1
ATOM 2346 C CA . ILE A 1 280 ? -22.684 -9.875 8.832 1.00 44.28 280 ILE A CA 1
ATOM 2347 C C . ILE A 1 280 ? -21.923 -10.775 9.803 1.00 44.28 280 ILE A C 1
ATOM 2349 O O . ILE A 1 280 ? -21.515 -10.369 10.886 1.00 44.28 280 ILE A O 1
ATOM 2353 N N . ARG A 1 281 ? -21.740 -12.038 9.408 1.00 43.50 281 ARG A N 1
ATOM 2354 C CA . ARG A 1 281 ? -20.762 -12.914 10.061 1.00 43.50 281 ARG A CA 1
ATOM 2355 C C . ARG A 1 281 ? -19.411 -12.193 10.076 1.00 43.50 281 ARG A C 1
ATOM 2357 O O . ARG A 1 281 ? -19.025 -11.619 9.058 1.00 43.50 281 ARG A O 1
ATOM 2364 N N . ASP A 1 282 ? -18.683 -12.341 11.183 1.00 46.28 282 ASP A N 1
ATOM 2365 C CA . ASP A 1 282 ? -17.303 -11.915 11.512 1.00 46.28 282 ASP A CA 1
ATOM 2366 C C . ASP A 1 282 ? -16.211 -12.141 10.424 1.00 46.28 282 ASP A C 1
ATOM 2368 O O . ASP A 1 282 ? -15.022 -11.934 10.655 1.00 46.28 282 ASP A O 1
ATOM 2372 N N . SER A 1 283 ? -16.573 -12.604 9.228 1.00 43.19 283 SER A N 1
ATOM 2373 C CA . SER A 1 283 ? -15.698 -13.131 8.180 1.00 43.19 283 SER A CA 1
ATOM 2374 C C . SER A 1 283 ? -15.522 -12.217 6.960 1.00 43.19 283 SER A C 1
ATOM 2376 O O . SER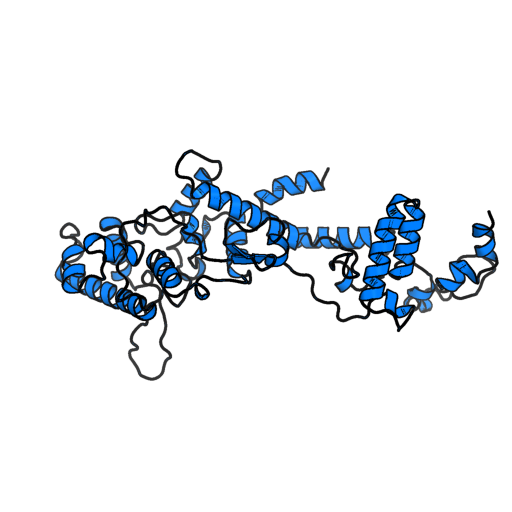 A 1 283 ? -14.666 -12.496 6.119 1.00 43.19 283 SER A O 1
ATOM 2378 N N . GLN A 1 284 ? -16.253 -11.104 6.825 1.00 50.84 284 GLN A N 1
ATOM 2379 C CA . GLN A 1 284 ? -16.119 -10.243 5.640 1.00 50.84 284 GLN A CA 1
ATOM 2380 C C . GLN A 1 284 ? -15.105 -9.097 5.817 1.00 50.84 284 GLN A C 1
ATOM 2382 O O . GLN A 1 284 ? -15.441 -7.961 6.124 1.00 50.84 284 GLN A O 1
ATOM 2387 N N . ARG A 1 285 ? -13.851 -9.435 5.477 1.00 58.47 285 ARG A N 1
ATOM 2388 C CA . ARG A 1 285 ? -12.804 -8.567 4.888 1.00 58.47 285 ARG A CA 1
ATOM 2389 C C . ARG A 1 285 ? -12.277 -7.420 5.766 1.00 58.47 285 ARG A C 1
ATOM 2391 O O . ARG A 1 285 ? -12.504 -6.242 5.521 1.00 58.47 285 ARG A O 1
ATOM 2398 N N . LEU A 1 286 ? -11.434 -7.807 6.721 1.00 59.03 286 LEU A N 1
ATOM 2399 C CA . LEU A 1 286 ? -10.729 -6.973 7.711 1.00 59.03 286 LEU A CA 1
ATOM 2400 C C . LEU A 1 286 ? -9.466 -6.262 7.175 1.00 59.03 286 LEU A C 1
ATOM 2402 O O . LEU A 1 286 ? -8.435 -6.214 7.841 1.00 59.03 286 LEU A O 1
ATOM 2406 N N . ILE A 1 287 ? -9.503 -5.754 5.948 1.00 64.38 287 ILE A N 1
ATOM 2407 C CA . ILE A 1 287 ? -8.383 -5.010 5.350 1.00 64.38 287 ILE A CA 1
ATOM 2408 C C . ILE A 1 287 ? -8.906 -3.624 5.010 1.00 64.38 287 ILE A C 1
ATOM 2410 O O . ILE A 1 287 ? -10.075 -3.531 4.626 1.00 64.38 287 ILE A O 1
ATOM 2414 N N . PRO A 1 288 ? -8.075 -2.567 5.064 1.00 67.00 288 PRO A N 1
ATOM 2415 C CA . PRO A 1 288 ? -8.442 -1.312 4.445 1.00 67.00 288 PRO A CA 1
ATOM 2416 C C . PRO A 1 288 ? -9.042 -1.518 3.064 1.00 67.00 288 PRO A C 1
ATOM 2418 O O . PRO A 1 288 ? -8.415 -2.164 2.222 1.00 67.00 288 PRO A O 1
ATOM 2421 N N . TYR A 1 289 ? -10.248 -0.984 2.840 1.00 75.00 289 TYR A N 1
ATOM 2422 C CA . TYR A 1 289 ? -10.810 -0.893 1.497 1.00 75.00 289 TYR A CA 1
ATOM 2423 C C . TYR A 1 289 ? -9.920 0.053 0.706 1.00 75.00 289 TYR A C 1
ATOM 2425 O O . TYR A 1 289 ? -10.058 1.272 0.733 1.00 75.00 289 TYR A O 1
ATOM 2433 N N . VAL A 1 290 ? -8.929 -0.539 0.063 1.00 81.50 290 VAL A N 1
ATOM 2434 C CA . VAL A 1 290 ? -8.052 0.118 -0.880 1.00 81.50 290 VAL A CA 1
ATOM 2435 C C . VAL A 1 290 ? -8.112 -0.649 -2.180 1.00 81.50 290 VAL A C 1
ATOM 2437 O O . VAL A 1 290 ? -8.197 -1.881 -2.205 1.00 81.50 290 VAL A O 1
ATOM 2440 N N . GLY A 1 291 ? -8.098 0.089 -3.275 1.00 84.19 291 GLY A N 1
ATOM 2441 C CA . GLY A 1 291 ? -8.252 -0.492 -4.590 1.00 84.19 291 GLY A CA 1
ATOM 2442 C C . GLY A 1 291 ? -7.637 0.354 -5.675 1.00 84.19 291 GLY A C 1
ATOM 2443 O O . GLY A 1 291 ? -7.169 1.473 -5.453 1.00 84.19 291 GLY A O 1
ATOM 2444 N N . VAL A 1 292 ? -7.643 -0.232 -6.862 1.00 85.06 292 VAL A N 1
ATOM 2445 C CA . VAL A 1 292 ? -7.176 0.407 -8.083 1.00 85.06 292 VAL A CA 1
ATOM 2446 C C . VAL A 1 292 ? -8.159 0.205 -9.211 1.00 85.06 292 VAL A C 1
ATOM 2448 O O . VAL A 1 292 ? -8.858 -0.812 -9.273 1.00 85.06 292 VAL A O 1
ATOM 2451 N N . LEU A 1 293 ? -8.182 1.172 -10.120 1.00 83.88 293 LEU A N 1
ATOM 2452 C CA . LEU A 1 293 ? -8.964 1.085 -11.341 1.00 83.88 293 LEU A CA 1
ATOM 2453 C C . LEU A 1 293 ? -8.111 0.396 -12.408 1.00 83.88 293 LEU A C 1
ATOM 2455 O O . LEU A 1 293 ? -7.134 0.941 -12.929 1.00 83.88 293 LEU A O 1
ATOM 2459 N N . SER A 1 294 ? -8.463 -0.849 -12.726 1.00 80.25 294 SER A N 1
ATOM 2460 C CA . SER A 1 294 ? -7.797 -1.635 -13.761 1.00 80.25 294 SER A CA 1
ATOM 2461 C C . SER A 1 294 ? -8.765 -1.867 -14.912 1.00 80.25 294 SER A C 1
ATOM 2463 O O . SER A 1 294 ? -9.738 -2.593 -14.751 1.00 80.25 294 SER A O 1
ATOM 2465 N N . ASN A 1 295 ? -8.498 -1.243 -16.066 1.00 78.31 295 ASN A N 1
ATOM 2466 C CA . ASN A 1 295 ? -9.381 -1.275 -17.239 1.00 78.31 295 ASN A CA 1
ATOM 2467 C C . ASN A 1 295 ? -10.832 -0.926 -16.864 1.00 78.31 295 ASN A C 1
ATOM 2469 O O . ASN A 1 295 ? -11.733 -1.718 -17.108 1.00 78.31 295 ASN A O 1
ATOM 2473 N N . GLU A 1 296 ? -11.019 0.205 -16.173 1.00 79.69 296 GLU A N 1
ATOM 2474 C CA . GLU A 1 296 ? -12.326 0.712 -15.705 1.00 79.69 296 GLU A CA 1
ATOM 2475 C C . GLU A 1 296 ? -13.031 -0.157 -14.647 1.00 79.69 296 GLU A C 1
ATOM 2477 O O . GLU A 1 296 ? -14.013 0.271 -14.048 1.00 79.69 296 GLU A O 1
ATOM 2482 N N . LYS A 1 297 ? -12.484 -1.330 -14.308 1.00 82.50 297 LYS A N 1
ATOM 2483 C CA . LYS A 1 297 ? -12.979 -2.175 -13.223 1.00 82.50 297 LYS A CA 1
ATOM 2484 C C . LYS A 1 297 ? -12.273 -1.856 -11.907 1.00 82.50 297 LYS A C 1
ATOM 2486 O O . LYS A 1 297 ? -11.042 -1.908 -11.813 1.00 82.50 297 LYS A O 1
ATOM 2491 N N . LEU A 1 298 ? -13.058 -1.601 -10.861 1.00 84.25 298 LEU A N 1
ATOM 2492 C CA . LEU A 1 298 ? -12.551 -1.492 -9.497 1.00 84.25 298 LEU A CA 1
ATOM 2493 C C . LEU A 1 298 ? -12.064 -2.858 -9.002 1.00 84.25 298 LEU A C 1
ATOM 2495 O O . LEU A 1 298 ? -12.829 -3.818 -8.921 1.00 84.25 298 LEU A O 1
ATOM 2499 N N . CYS A 1 299 ? -10.783 -2.933 -8.651 1.00 85.44 299 CYS A N 1
ATOM 2500 C CA . CYS A 1 299 ? -10.184 -4.099 -8.018 1.00 85.44 299 CYS A CA 1
ATOM 2501 C C . CYS A 1 299 ? -9.738 -3.723 -6.604 1.00 85.44 299 CYS A C 1
ATOM 2503 O O . CYS A 1 299 ? -8.853 -2.882 -6.440 1.00 85.44 299 CYS A O 1
ATOM 2505 N N . LEU A 1 300 ? -10.342 -4.345 -5.593 1.00 85.94 300 LEU A N 1
ATOM 2506 C CA . LEU A 1 300 ? -10.011 -4.125 -4.185 1.00 85.94 300 LEU A CA 1
ATOM 2507 C C . LEU A 1 300 ? -8.952 -5.117 -3.709 1.00 85.94 300 LEU A C 1
ATOM 2509 O O . LEU A 1 300 ? -8.876 -6.248 -4.189 1.00 85.94 300 LEU A O 1
ATOM 2513 N N . PHE A 1 301 ? -8.140 -4.708 -2.742 1.00 86.62 301 PHE A N 1
ATOM 2514 C CA . PHE A 1 301 ? -7.180 -5.584 -2.082 1.00 86.62 301 PHE A CA 1
ATOM 2515 C C . PHE A 1 301 ? -7.914 -6.687 -1.279 1.00 86.62 301 PHE A C 1
ATOM 2517 O O . PHE A 1 301 ? -8.907 -6.383 -0.621 1.00 86.62 301 PHE A O 1
ATOM 2524 N N . PRO A 1 302 ? -7.476 -7.966 -1.308 1.00 86.62 302 PRO A N 1
ATOM 2525 C CA . PRO A 1 302 ? -6.270 -8.511 -1.939 1.00 86.62 302 PRO A CA 1
ATOM 2526 C C . PRO A 1 302 ? -6.481 -8.991 -3.387 1.00 86.62 302 PRO A C 1
ATOM 2528 O O . PRO A 1 302 ? -5.567 -9.542 -3.993 1.00 86.62 302 PRO A O 1
ATOM 2531 N N . ALA A 1 303 ? -7.666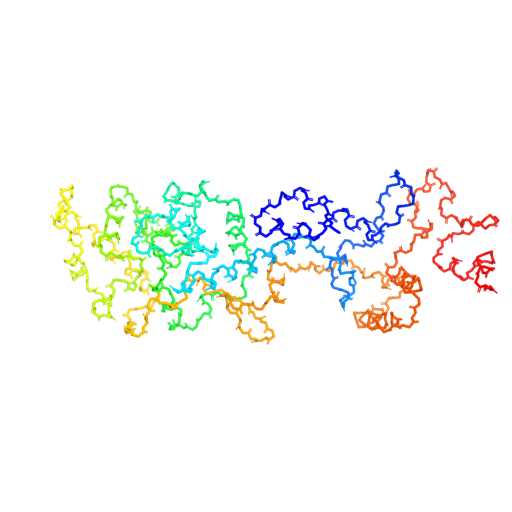 -8.793 -3.964 1.00 86.44 303 ALA A N 1
ATOM 2532 C CA . ALA A 1 303 ? -8.051 -9.284 -5.289 1.00 86.44 303 ALA A CA 1
ATOM 2533 C C . ALA A 1 303 ? -7.535 -8.413 -6.455 1.00 86.44 303 ALA A C 1
ATOM 2535 O O . ALA A 1 303 ? -8.092 -8.428 -7.554 1.00 86.44 303 ALA A O 1
ATOM 2536 N N . ILE A 1 304 ? -6.465 -7.643 -6.244 1.00 89.00 304 ILE A N 1
ATOM 2537 C CA . ILE A 1 304 ? -5.876 -6.800 -7.285 1.00 89.00 304 ILE A CA 1
ATOM 2538 C C . ILE A 1 304 ? -5.080 -7.678 -8.267 1.00 89.00 304 ILE A C 1
ATOM 2540 O O . ILE A 1 304 ? -4.212 -8.452 -7.847 1.00 89.00 304 ILE A O 1
ATOM 2544 N N . PRO A 1 305 ? -5.289 -7.542 -9.592 1.00 89.06 305 PRO A N 1
ATOM 2545 C CA . PRO A 1 305 ? -4.521 -8.291 -10.579 1.00 89.06 305 PRO A CA 1
ATOM 2546 C C . PRO A 1 305 ? -3.011 -8.049 -10.449 1.00 89.06 305 PRO A C 1
ATOM 2548 O O . PRO A 1 305 ? -2.547 -6.908 -10.404 1.00 89.06 305 PRO A O 1
ATOM 2551 N N . ARG A 1 306 ? -2.201 -9.117 -10.496 1.00 86.81 306 ARG A N 1
ATOM 2552 C CA . ARG A 1 306 ? -0.722 -9.031 -10.417 1.00 86.81 306 ARG A CA 1
ATOM 2553 C C . ARG A 1 306 ? -0.092 -8.155 -11.511 1.00 86.81 306 ARG A C 1
ATOM 2555 O O . ARG A 1 306 ? 1.047 -7.698 -11.358 1.00 86.81 306 ARG A O 1
ATOM 2562 N N . SER A 1 307 ? -0.791 -7.972 -12.631 1.00 84.06 307 SER A N 1
ATOM 2563 C CA . SER A 1 307 ? -0.416 -7.075 -13.730 1.00 84.06 307 SER A CA 1
ATOM 2564 C C . SER A 1 307 ? -0.592 -5.597 -13.366 1.00 84.06 307 SER A C 1
ATOM 2566 O O . SER A 1 307 ? 0.188 -4.766 -13.827 1.00 84.06 307 SER A O 1
ATOM 2568 N N . ALA A 1 308 ? -1.563 -5.270 -12.509 1.00 87.25 308 ALA A N 1
ATO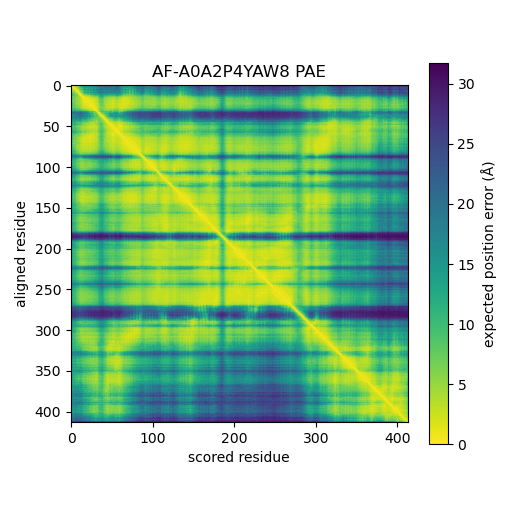M 2569 C CA . ALA A 1 308 ? -1.851 -3.909 -12.075 1.00 87.25 308 ALA A CA 1
ATOM 2570 C C . ALA A 1 308 ? -0.882 -3.430 -10.984 1.00 87.25 308 ALA A C 1
ATOM 2572 O O . ALA A 1 308 ? -0.489 -2.270 -11.009 1.00 87.25 308 ALA A O 1
ATOM 2573 N N . VAL A 1 309 ? -0.419 -4.326 -10.098 1.00 88.69 309 VAL A N 1
ATOM 2574 C CA . VAL A 1 309 ? 0.416 -3.993 -8.920 1.00 88.69 309 VAL A CA 1
ATOM 2575 C C . VAL A 1 309 ? 1.623 -3.114 -9.247 1.00 88.69 309 VAL A C 1
ATOM 2577 O O . VAL A 1 309 ? 1.926 -2.194 -8.493 1.00 88.69 309 VAL A O 1
ATOM 2580 N N . LEU A 1 310 ? 2.307 -3.361 -10.373 1.00 87.25 310 LEU A N 1
ATOM 2581 C CA . LEU A 1 310 ? 3.485 -2.569 -10.739 1.00 87.25 310 LEU A CA 1
ATOM 2582 C C . LEU A 1 310 ? 3.141 -1.084 -10.901 1.00 87.25 310 LEU A C 1
ATOM 2584 O O . LEU A 1 310 ? 3.893 -0.248 -10.418 1.00 87.25 310 LEU A O 1
ATOM 2588 N N . ARG A 1 311 ? 1.997 -0.774 -11.527 1.00 85.06 311 ARG A N 1
ATOM 2589 C CA . ARG A 1 311 ? 1.533 0.605 -11.741 1.00 85.06 311 ARG A CA 1
ATOM 2590 C C . ARG A 1 311 ? 1.227 1.319 -10.426 1.00 85.06 311 ARG A C 1
ATOM 2592 O O . ARG A 1 311 ? 1.431 2.522 -10.342 1.00 85.06 311 ARG A O 1
ATOM 2599 N N . ILE A 1 312 ? 0.775 0.566 -9.422 1.00 84.94 312 ILE A N 1
ATOM 2600 C CA . ILE A 1 312 ? 0.436 1.075 -8.086 1.00 84.94 312 ILE A CA 1
ATOM 2601 C C . ILE A 1 312 ? 1.699 1.507 -7.350 1.00 84.94 312 ILE A C 1
ATOM 2603 O O . ILE A 1 312 ? 1.776 2.599 -6.798 1.00 84.94 312 ILE A O 1
ATOM 2607 N N . VAL A 1 313 ? 2.708 0.633 -7.343 1.00 86.88 313 VAL A N 1
ATOM 2608 C CA . VAL A 1 313 ? 3.921 0.871 -6.555 1.00 86.88 313 VAL A CA 1
ATOM 2609 C C . VAL A 1 313 ? 4.864 1.861 -7.226 1.00 86.88 313 VAL A C 1
ATOM 2611 O O . VAL A 1 313 ? 5.689 2.471 -6.542 1.00 86.88 313 VAL A O 1
ATOM 2614 N N . TRP A 1 314 ? 4.800 1.983 -8.556 1.00 88.19 314 TRP A N 1
ATOM 2615 C CA . TRP A 1 314 ? 5.714 2.830 -9.303 1.00 88.19 314 TRP A CA 1
ATOM 2616 C C . TRP A 1 314 ? 5.272 3.072 -10.754 1.00 88.19 314 TRP A C 1
ATOM 2618 O O . TRP A 1 314 ? 4.955 2.148 -11.502 1.00 88.19 314 TRP A O 1
ATOM 2628 N N . THR A 1 315 ? 5.375 4.325 -11.191 1.00 86.00 315 THR A N 1
ATOM 2629 C CA . THR A 1 315 ? 5.253 4.717 -12.600 1.00 86.00 315 THR A CA 1
ATOM 2630 C C . THR A 1 315 ? 6.512 5.498 -12.996 1.00 86.00 315 THR A C 1
ATOM 2632 O O . THR A 1 315 ? 6.973 6.330 -12.205 1.00 86.00 315 THR A O 1
ATOM 2635 N N . PRO A 1 316 ? 7.118 5.237 -14.173 1.00 86.19 316 PRO A N 1
ATOM 2636 C CA . PRO A 1 316 ? 8.240 6.037 -14.650 1.00 86.19 316 PRO A CA 1
ATOM 2637 C C . PRO A 1 316 ? 7.825 7.501 -14.771 1.00 86.19 316 PRO A C 1
ATOM 2639 O O . PRO A 1 316 ? 6.725 7.803 -15.232 1.00 86.19 316 PRO A O 1
ATOM 2642 N N . LYS A 1 317 ? 8.721 8.412 -14.383 1.00 85.50 317 LYS A N 1
ATOM 2643 C CA . LYS A 1 317 ? 8.496 9.842 -14.602 1.00 85.50 317 LYS A CA 1
ATOM 2644 C C . LYS A 1 317 ? 8.382 10.114 -16.109 1.00 85.50 317 LYS A C 1
ATOM 2646 O O . LYS A 1 317 ? 9.148 9.515 -16.869 1.00 85.50 317 LYS A O 1
ATOM 2651 N N . PRO A 1 318 ? 7.460 10.991 -16.539 1.00 85.75 318 PRO A N 1
ATOM 2652 C CA . PRO A 1 318 ? 7.390 11.392 -17.935 1.00 85.75 318 PRO A CA 1
ATOM 2653 C C . PRO A 1 318 ? 8.700 12.087 -18.344 1.00 85.75 318 PRO A C 1
ATOM 2655 O O . PRO A 1 318 ? 9.291 12.792 -17.518 1.00 85.75 318 PRO A O 1
ATOM 2658 N N . PRO A 1 319 ? 9.176 11.878 -19.583 1.00 86.69 319 PRO A N 1
ATOM 2659 C CA . PRO A 1 319 ? 10.380 12.535 -20.067 1.00 86.69 319 PRO A CA 1
ATOM 2660 C C . PRO A 1 319 ? 10.137 14.036 -20.251 1.00 86.69 319 PRO A C 1
ATOM 2662 O O . PRO A 1 319 ? 9.109 14.444 -20.789 1.00 86.69 319 PRO A O 1
ATOM 2665 N N . THR A 1 320 ? 11.095 14.849 -19.822 1.00 87.94 320 THR A N 1
ATOM 2666 C CA . THR A 1 320 ? 11.149 16.296 -20.069 1.00 87.94 320 THR A CA 1
ATOM 2667 C C . THR A 1 320 ? 12.034 16.615 -21.269 1.00 87.94 320 THR A C 1
ATOM 2669 O O . THR A 1 320 ? 11.824 17.617 -21.949 1.00 87.94 320 THR A O 1
ATOM 2672 N N . LYS A 1 321 ? 13.013 15.753 -21.567 1.00 86.31 321 LYS A N 1
ATOM 2673 C CA . LYS A 1 321 ? 13.907 15.906 -22.721 1.00 86.31 321 LYS A CA 1
ATOM 2674 C C . LYS A 1 321 ? 13.266 15.380 -24.011 1.00 86.31 321 LYS A C 1
ATOM 2676 O O . LYS A 1 321 ? 12.475 14.434 -23.958 1.00 86.31 321 LYS A O 1
ATOM 2681 N N . PRO A 1 322 ? 13.620 15.934 -25.188 1.00 85.38 322 PRO A N 1
ATOM 2682 C CA . PRO A 1 322 ? 13.137 15.409 -26.459 1.00 85.38 322 PRO A CA 1
ATOM 2683 C C . PRO A 1 322 ? 13.592 13.958 -26.651 1.00 85.38 322 PRO A C 1
ATOM 2685 O O . PRO A 1 322 ? 14.693 13.566 -26.257 1.00 85.38 322 PRO A O 1
ATOM 2688 N N . HIS A 1 323 ? 12.725 13.154 -27.267 1.00 86.12 323 HIS A N 1
ATOM 2689 C CA . HIS A 1 323 ? 13.038 11.766 -27.597 1.00 86.12 323 HIS A CA 1
ATOM 2690 C C . HIS A 1 323 ? 14.261 11.704 -28.531 1.00 86.12 323 HIS A C 1
ATOM 2692 O O . HIS A 1 323 ? 14.317 12.507 -29.462 1.00 86.12 323 HIS A O 1
ATOM 2698 N N . PRO A 1 324 ? 15.201 10.747 -28.372 1.00 83.00 324 PRO A N 1
ATOM 2699 C CA . PRO A 1 324 ? 16.405 10.674 -29.208 1.00 83.00 324 PRO A CA 1
ATOM 2700 C C . PRO A 1 324 ? 16.121 10.680 -30.714 1.00 83.00 324 PRO A C 1
ATOM 2702 O O . PRO A 1 324 ? 16.805 11.364 -31.464 1.00 83.00 324 PRO A O 1
ATOM 2705 N N . MET A 1 325 ? 15.049 10.004 -31.141 1.00 82.88 325 MET A N 1
ATOM 2706 C CA . MET A 1 325 ? 14.620 10.015 -32.545 1.00 82.88 325 MET A CA 1
ATOM 2707 C C . MET A 1 325 ? 14.288 11.422 -33.074 1.00 82.88 325 MET A C 1
ATOM 2709 O O . MET A 1 325 ? 14.573 11.686 -34.234 1.00 82.88 325 MET A O 1
ATOM 2713 N N . LYS A 1 326 ? 13.759 12.343 -32.251 1.00 83.12 326 LYS A N 1
ATOM 2714 C CA . LYS A 1 326 ? 13.461 13.721 -32.691 1.00 83.12 326 LYS A CA 1
ATOM 2715 C C . LYS A 1 326 ? 14.710 14.483 -33.125 1.00 83.12 326 LYS A C 1
ATOM 2717 O O . LYS A 1 326 ? 14.609 15.341 -33.982 1.00 83.12 326 LYS A O 1
ATOM 2722 N N . VAL A 1 327 ? 15.879 14.138 -32.583 1.00 74.00 327 VAL A N 1
ATOM 2723 C CA . VAL A 1 327 ? 17.152 14.780 -32.950 1.00 74.00 327 VAL A CA 1
ATOM 2724 C C . VAL A 1 327 ? 17.512 14.522 -34.417 1.00 74.00 327 VAL A C 1
ATOM 2726 O O . VAL A 1 327 ? 18.176 15.347 -35.030 1.00 74.00 327 VAL A O 1
ATOM 2729 N N . HIS A 1 328 ? 17.084 13.390 -34.983 1.00 67.38 328 HIS A N 1
ATOM 2730 C CA . HIS A 1 328 ? 17.303 13.085 -36.399 1.00 67.38 328 HIS A CA 1
ATOM 2731 C C . HIS A 1 328 ? 16.252 13.734 -37.300 1.00 67.38 328 HIS A C 1
ATOM 2733 O O . HIS A 1 328 ? 16.526 13.992 -38.468 1.00 67.38 328 HIS A O 1
ATOM 2739 N N . TRP A 1 329 ? 15.041 13.952 -36.779 1.00 70.38 329 TRP A N 1
ATOM 2740 C CA . TRP A 1 329 ? 13.933 14.488 -37.555 1.00 70.38 329 TRP A CA 1
ATOM 2741 C C . TRP A 1 329 ? 12.881 15.143 -36.652 1.00 70.38 329 TRP A C 1
ATOM 2743 O O . TRP A 1 329 ? 12.125 14.465 -35.951 1.00 70.38 329 TRP A O 1
ATOM 2753 N N . ASP A 1 330 ? 12.760 16.468 -36.752 1.00 74.62 330 ASP A N 1
ATOM 2754 C CA . ASP A 1 330 ? 11.843 17.280 -35.938 1.00 74.62 330 ASP A CA 1
ATOM 2755 C C . ASP A 1 330 ? 10.353 16.932 -36.111 1.00 74.62 330 ASP A C 1
ATOM 2757 O O . ASP A 1 330 ? 9.546 17.185 -35.217 1.00 74.62 330 ASP A O 1
ATOM 2761 N N . ARG A 1 331 ? 9.969 16.290 -37.225 1.00 77.25 331 ARG A N 1
ATOM 2762 C CA . ARG A 1 331 ? 8.583 15.852 -37.487 1.00 77.25 331 ARG A CA 1
ATOM 2763 C C . ARG A 1 331 ? 8.203 14.560 -36.753 1.00 77.25 331 ARG A C 1
ATOM 2765 O O . ARG A 1 331 ? 7.064 14.110 -36.862 1.00 77.25 331 ARG A O 1
ATOM 2772 N N . ILE A 1 332 ? 9.131 13.937 -36.023 1.00 81.31 332 ILE A N 1
ATOM 2773 C CA . ILE A 1 332 ? 8.852 12.709 -35.273 1.00 81.31 332 ILE A CA 1
ATOM 2774 C C . ILE A 1 332 ? 7.993 13.029 -34.053 1.00 81.31 332 ILE A C 1
ATOM 2776 O O . ILE A 1 332 ? 8.426 13.670 -33.100 1.00 81.31 332 ILE A O 1
ATOM 2780 N N . ASP A 1 333 ? 6.776 12.505 -34.045 1.00 83.12 333 ASP A N 1
ATOM 2781 C CA . ASP A 1 333 ? 5.876 12.534 -32.895 1.00 83.12 333 ASP A CA 1
ATOM 2782 C C . ASP A 1 333 ? 5.852 11.178 -32.152 1.00 83.12 333 ASP A C 1
ATOM 2784 O O . ASP A 1 333 ? 6.532 10.208 -32.508 1.00 83.12 333 ASP A O 1
ATOM 2788 N N . ALA A 1 334 ? 5.028 11.078 -31.107 1.00 82.25 334 ALA A N 1
ATOM 2789 C CA . ALA A 1 334 ? 4.855 9.833 -30.358 1.00 82.25 334 ALA A CA 1
ATOM 2790 C C . ALA A 1 334 ? 4.267 8.683 -31.207 1.00 82.25 334 ALA A C 1
ATOM 2792 O O . ALA A 1 334 ? 4.488 7.507 -30.896 1.00 82.25 334 ALA A O 1
ATOM 2793 N N . SER A 1 335 ? 3.522 8.988 -32.275 1.00 85.62 335 SER A N 1
ATOM 2794 C CA . SER A 1 335 ? 2.941 7.985 -33.171 1.00 85.62 335 SER A CA 1
ATOM 2795 C C . SER A 1 335 ? 4.021 7.316 -34.026 1.00 85.62 335 SER A C 1
ATOM 2797 O O . SER A 1 335 ? 4.018 6.090 -34.171 1.00 85.62 335 SER A O 1
ATOM 2799 N N . HIS A 1 336 ? 5.001 8.087 -34.502 1.00 86.69 336 HIS A N 1
ATOM 2800 C CA . HIS A 1 336 ? 6.149 7.589 -35.256 1.00 86.69 336 HIS A CA 1
ATOM 2801 C C . HIS A 1 336 ? 7.017 6.664 -34.403 1.00 86.69 336 HIS A C 1
ATOM 2803 O O . HIS A 1 336 ? 7.364 5.565 -34.841 1.00 86.69 336 HIS A O 1
ATOM 2809 N N . VAL A 1 337 ? 7.283 7.039 -33.148 1.00 84.75 337 VAL A N 1
ATOM 2810 C CA . VAL A 1 337 ? 8.017 6.184 -32.201 1.00 84.75 337 VAL A CA 1
ATOM 2811 C C . VAL A 1 337 ? 7.279 4.857 -31.973 1.00 84.75 337 VAL A C 1
ATOM 2813 O O . VAL A 1 337 ? 7.876 3.781 -32.060 1.00 84.75 337 VAL A O 1
ATOM 2816 N N . LYS A 1 338 ? 5.952 4.895 -31.776 1.00 85.50 338 LYS A N 1
ATOM 2817 C CA . LYS A 1 338 ? 5.121 3.683 -31.653 1.00 85.50 338 LYS A CA 1
ATOM 2818 C C . LYS A 1 338 ? 5.178 2.805 -32.904 1.00 85.50 338 LYS A C 1
ATOM 2820 O O . LYS A 1 338 ? 5.277 1.582 -32.778 1.00 85.50 338 LYS A O 1
ATOM 2825 N N . LYS A 1 339 ? 5.110 3.400 -34.101 1.00 86.81 339 LYS A N 1
ATOM 2826 C CA . LYS A 1 339 ? 5.239 2.682 -35.382 1.00 86.81 339 LYS A CA 1
ATOM 2827 C C . LYS A 1 339 ? 6.604 2.001 -35.486 1.00 86.81 339 LYS A C 1
ATOM 2829 O O . LYS A 1 339 ? 6.646 0.806 -35.771 1.00 86.81 339 LYS A O 1
ATOM 2834 N N . HIS A 1 340 ? 7.687 2.707 -35.161 1.00 85.00 340 HIS A N 1
ATOM 2835 C CA . HIS A 1 340 ? 9.043 2.159 -35.178 1.00 85.00 340 HIS A CA 1
ATOM 2836 C C . HIS A 1 340 ? 9.197 0.973 -34.214 1.00 85.00 340 HIS A C 1
ATOM 2838 O O . HIS A 1 340 ? 9.680 -0.087 -34.600 1.00 85.00 340 HIS A O 1
ATOM 2844 N N . VAL A 1 341 ? 8.689 1.082 -32.984 1.00 84.00 341 VAL A N 1
ATOM 2845 C CA . VAL A 1 341 ? 8.741 -0.020 -32.005 1.00 84.00 341 VAL A CA 1
ATOM 2846 C C . VAL A 1 341 ? 7.923 -1.232 -32.464 1.00 84.00 341 VAL A C 1
ATOM 2848 O O . VAL A 1 341 ? 8.343 -2.377 -32.267 1.00 84.00 341 VAL A O 1
ATOM 2851 N N . LYS A 1 342 ? 6.748 -1.013 -33.074 1.00 85.31 342 LYS A N 1
ATOM 2852 C CA . LYS A 1 342 ? 5.942 -2.093 -33.669 1.00 85.31 342 LYS A CA 1
ATOM 2853 C C . LYS A 1 342 ? 6.685 -2.770 -34.821 1.00 85.31 342 LYS A C 1
ATOM 2855 O O . LYS A 1 342 ? 6.679 -3.999 -34.887 1.00 85.31 342 LYS A O 1
ATOM 2860 N N . LEU A 1 343 ? 7.333 -1.986 -35.681 1.00 83.69 343 LEU A N 1
ATOM 2861 C CA . LEU A 1 343 ? 8.149 -2.490 -36.780 1.00 83.69 343 LEU A CA 1
ATOM 2862 C C . LEU A 1 343 ? 9.326 -3.315 -36.250 1.00 83.69 343 LEU A C 1
ATOM 2864 O O . LEU A 1 343 ? 9.450 -4.470 -36.631 1.00 83.69 343 LEU A O 1
ATOM 2868 N N . GLY A 1 344 ? 10.097 -2.804 -35.286 1.00 81.12 344 GLY A N 1
ATOM 2869 C CA . GLY A 1 344 ? 11.212 -3.539 -34.676 1.00 81.12 344 GLY A CA 1
ATOM 2870 C C . GLY A 1 344 ? 10.787 -4.877 -34.056 1.00 81.12 344 GLY A C 1
ATOM 2871 O O . GLY A 1 344 ? 11.467 -5.886 -34.219 1.00 81.12 344 GLY A O 1
ATOM 2872 N N . LYS A 1 345 ? 9.610 -4.946 -33.413 1.00 82.44 345 LYS A N 1
ATOM 2873 C CA . LYS A 1 345 ? 9.054 -6.224 -32.922 1.00 82.44 345 LYS A CA 1
ATOM 2874 C C . LYS A 1 345 ? 8.731 -7.219 -34.041 1.00 82.44 345 LYS A C 1
ATOM 2876 O O . LYS A 1 345 ? 8.857 -8.419 -33.816 1.00 82.44 345 LYS A O 1
ATOM 2881 N N . ARG A 1 346 ? 8.264 -6.745 -35.201 1.00 83.12 346 ARG A N 1
ATOM 2882 C CA . ARG A 1 346 ? 8.014 -7.597 -36.375 1.00 83.12 346 ARG A CA 1
ATOM 2883 C C . ARG A 1 346 ? 9.333 -8.050 -36.992 1.00 83.12 346 ARG A C 1
ATOM 2885 O O . ARG A 1 346 ? 9.509 -9.240 -37.213 1.00 83.12 346 ARG A O 1
ATOM 2892 N N . LEU A 1 347 ? 10.262 -7.115 -37.180 1.00 80.56 347 LEU A N 1
ATOM 2893 C CA . LEU A 1 347 ? 11.572 -7.362 -37.771 1.00 80.56 347 LEU A CA 1
ATOM 2894 C C . LEU A 1 347 ? 12.418 -8.329 -36.943 1.00 80.56 347 LEU A C 1
ATOM 2896 O O . LEU A 1 347 ? 13.101 -9.148 -37.534 1.00 80.56 347 LEU A O 1
ATOM 2900 N N . ARG A 1 348 ? 12.302 -8.352 -35.608 1.00 78.25 348 ARG A N 1
ATOM 2901 C CA . ARG A 1 348 ? 12.953 -9.373 -34.758 1.00 78.25 348 ARG A CA 1
ATOM 2902 C C . ARG A 1 348 ? 12.633 -10.823 -35.116 1.00 78.25 348 ARG A C 1
ATOM 2904 O O . ARG A 1 348 ? 13.361 -11.711 -34.697 1.00 78.25 348 ARG A O 1
ATOM 2911 N N . LYS A 1 349 ? 11.529 -11.075 -35.822 1.00 81.00 349 LYS A N 1
ATOM 2912 C CA . LYS A 1 349 ? 11.174 -12.424 -36.280 1.00 81.00 349 LYS A CA 1
ATOM 2913 C C . LYS A 1 349 ? 11.915 -12.840 -37.554 1.00 81.00 349 LYS A C 1
ATOM 2915 O O . LYS A 1 349 ? 11.833 -14.002 -37.919 1.00 81.00 349 LYS A O 1
ATOM 2920 N N . VAL A 1 350 ? 12.562 -11.896 -38.241 1.00 83.06 350 VAL A N 1
ATOM 2921 C CA . VAL A 1 350 ? 13.096 -12.072 -39.603 1.00 83.06 350 VAL A CA 1
ATOM 2922 C C . VAL A 1 350 ? 14.563 -11.638 -39.704 1.00 83.06 350 VAL A C 1
ATOM 2924 O O . VAL A 1 350 ? 15.347 -12.281 -40.389 1.00 83.06 350 VAL A O 1
ATOM 2927 N N . LEU A 1 351 ? 14.955 -10.560 -39.021 1.00 78.38 351 LEU A N 1
ATOM 2928 C CA . LEU A 1 351 ? 16.318 -10.037 -39.015 1.00 78.38 351 LEU A CA 1
ATOM 2929 C C . LEU A 1 351 ? 17.206 -10.785 -38.023 1.00 78.38 351 LEU A C 1
ATOM 2931 O O . LEU A 1 351 ? 16.775 -11.134 -36.921 1.00 78.38 351 LEU A O 1
ATOM 2935 N N . LEU A 1 352 ? 18.486 -10.919 -38.378 1.00 81.25 352 LEU A N 1
ATOM 2936 C CA . LEU A 1 352 ? 19.508 -11.347 -37.429 1.00 81.25 352 LEU A CA 1
ATOM 2937 C C . LEU A 1 352 ? 19.578 -10.358 -36.249 1.00 81.25 352 LEU A C 1
ATOM 2939 O O . LEU A 1 352 ? 19.484 -9.143 -36.466 1.00 81.25 352 LEU A O 1
ATOM 2943 N N . PRO A 1 353 ? 19.815 -10.840 -35.013 1.00 80.06 353 PRO A N 1
ATOM 2944 C CA . PRO A 1 353 ? 19.874 -9.993 -33.819 1.00 80.06 353 PRO A CA 1
ATOM 2945 C C . PRO A 1 353 ? 20.825 -8.794 -33.937 1.00 80.06 353 PRO A C 1
ATOM 2947 O O . PRO A 1 353 ? 20.562 -7.740 -33.366 1.00 80.06 353 PRO A O 1
ATOM 2950 N N . ILE A 1 354 ? 21.911 -8.932 -34.705 1.00 81.00 354 ILE A N 1
ATOM 2951 C CA . ILE A 1 354 ? 22.890 -7.862 -34.919 1.00 81.00 354 ILE A CA 1
ATOM 2952 C C . ILE A 1 354 ? 22.319 -6.679 -35.713 1.00 81.00 354 ILE A C 1
ATOM 2954 O O . ILE A 1 354 ? 22.582 -5.529 -35.364 1.00 81.00 354 ILE A O 1
ATOM 2958 N N . PHE A 1 355 ? 21.492 -6.937 -36.729 1.00 81.25 355 PHE A N 1
ATOM 2959 C CA . PHE A 1 355 ? 20.856 -5.882 -37.518 1.00 81.25 355 PHE A CA 1
ATOM 2960 C C . PHE A 1 355 ? 19.759 -5.182 -36.721 1.00 81.25 355 PHE A C 1
ATOM 2962 O O . PHE A 1 355 ? 19.607 -3.966 -36.822 1.00 81.25 355 PHE A O 1
ATOM 2969 N N . GLU A 1 356 ? 19.033 -5.922 -35.879 1.00 80.00 356 GLU A N 1
ATOM 2970 C CA . GLU A 1 356 ? 18.070 -5.312 -34.962 1.00 80.00 356 GLU A CA 1
ATOM 2971 C C . GLU A 1 356 ? 18.759 -4.422 -33.917 1.00 80.00 356 GLU A C 1
ATOM 2973 O O . GLU A 1 356 ? 18.322 -3.289 -33.713 1.00 80.00 356 GLU A O 1
ATOM 2978 N N . ASP A 1 357 ? 19.849 -4.889 -33.290 1.00 80.31 357 ASP A N 1
ATOM 2979 C CA . ASP A 1 357 ? 20.640 -4.090 -32.339 1.00 80.31 357 ASP A CA 1
ATOM 2980 C C . ASP A 1 357 ? 21.198 -2.831 -33.016 1.00 80.31 357 ASP A C 1
ATOM 2982 O O . ASP A 1 357 ? 21.119 -1.744 -32.442 1.00 80.31 357 ASP A O 1
ATOM 2986 N N . LEU A 1 358 ? 21.693 -2.941 -34.254 1.00 82.94 358 LEU A N 1
ATOM 2987 C CA . LEU A 1 358 ? 22.193 -1.800 -35.018 1.00 82.94 358 LEU A CA 1
ATOM 2988 C C . LEU A 1 358 ? 21.090 -0.774 -35.311 1.00 82.94 358 LEU A C 1
ATOM 2990 O O . LEU A 1 358 ? 21.251 0.400 -34.976 1.00 82.94 358 LEU A O 1
ATOM 2994 N N . GLN A 1 359 ? 19.957 -1.203 -35.878 1.00 82.56 359 GLN A N 1
ATOM 2995 C CA . GLN A 1 359 ? 18.822 -0.315 -36.161 1.00 82.56 359 GLN A CA 1
ATOM 2996 C C . GLN A 1 359 ? 18.307 0.362 -34.889 1.00 82.56 359 GLN A C 1
ATOM 2998 O O . GLN A 1 359 ? 18.030 1.562 -34.883 1.00 82.56 359 GLN A O 1
ATOM 3003 N N . PHE A 1 360 ? 18.219 -0.392 -33.794 1.00 81.12 360 PHE A N 1
ATOM 3004 C CA . PHE A 1 360 ? 17.825 0.132 -32.495 1.00 81.12 360 PHE A CA 1
ATOM 3005 C C . PHE A 1 360 ? 18.812 1.185 -31.983 1.00 81.12 360 PHE A C 1
ATOM 3007 O O . PHE A 1 360 ? 18.400 2.267 -31.561 1.00 81.12 360 PHE A O 1
ATOM 3014 N N . ARG A 1 361 ? 20.120 0.906 -32.036 1.00 83.56 361 ARG A N 1
ATOM 3015 C CA . ARG A 1 361 ? 21.145 1.851 -31.579 1.00 83.56 361 ARG A CA 1
ATOM 3016 C C . ARG A 1 361 ? 21.203 3.105 -32.436 1.00 83.56 361 ARG A C 1
ATOM 3018 O O . ARG A 1 361 ? 21.433 4.172 -31.878 1.00 83.56 361 ARG A O 1
ATOM 3025 N N . LEU A 1 362 ? 20.961 2.996 -33.737 1.00 83.81 362 LEU A N 1
ATOM 3026 C CA . LEU A 1 362 ? 20.834 4.149 -34.623 1.00 83.81 362 LEU A CA 1
ATOM 3027 C C . LEU A 1 362 ? 19.615 4.996 -34.246 1.00 83.81 362 LEU A C 1
ATOM 3029 O O . LEU A 1 362 ? 19.763 6.168 -33.916 1.00 83.81 362 LEU A O 1
ATOM 3033 N N . ALA A 1 363 ? 18.424 4.395 -34.169 1.00 81.75 363 ALA A N 1
ATOM 3034 C CA . ALA A 1 363 ? 17.189 5.122 -33.866 1.00 81.75 363 ALA A CA 1
ATOM 3035 C C . ALA A 1 363 ? 17.205 5.809 -32.487 1.00 81.75 363 ALA A C 1
ATOM 3037 O O . ALA A 1 363 ? 16.700 6.920 -32.326 1.00 81.75 363 ALA A O 1
ATOM 3038 N N . PHE A 1 364 ? 17.789 5.164 -31.474 1.00 81.62 364 PHE A N 1
ATOM 3039 C CA . PHE A 1 364 ? 17.875 5.708 -30.116 1.00 81.62 364 PHE A CA 1
ATOM 3040 C C . PHE A 1 364 ? 19.131 6.552 -29.869 1.00 81.62 364 PHE A C 1
ATOM 3042 O O . PHE A 1 364 ? 19.357 6.975 -28.732 1.00 81.62 364 PHE A O 1
ATOM 3049 N N . ARG A 1 365 ? 19.948 6.796 -30.904 1.00 80.06 365 ARG A N 1
ATOM 3050 C CA . ARG A 1 365 ? 21.230 7.502 -30.802 1.00 80.06 365 ARG A CA 1
ATOM 3051 C C . ARG A 1 365 ? 22.106 6.918 -29.687 1.00 80.06 365 ARG A C 1
ATOM 3053 O O . ARG A 1 365 ? 22.621 7.623 -28.820 1.00 80.06 365 ARG A O 1
ATOM 3060 N N . LEU A 1 366 ? 22.239 5.598 -29.675 1.00 80.62 366 LEU A N 1
ATOM 3061 C CA . LEU A 1 366 ? 23.071 4.810 -28.760 1.00 80.62 366 LEU A CA 1
ATOM 3062 C C . LEU A 1 366 ? 24.361 4.314 -29.424 1.00 80.62 366 LEU A C 1
ATOM 3064 O O . LEU A 1 366 ? 25.153 3.636 -28.768 1.00 80.62 366 LEU A O 1
ATOM 3068 N N . LEU A 1 367 ? 24.580 4.626 -30.705 1.00 81.62 367 LEU A N 1
ATOM 3069 C CA . LEU A 1 367 ? 25.853 4.358 -31.359 1.00 81.62 367 LEU A CA 1
ATOM 3070 C C . LEU A 1 367 ? 26.935 5.303 -30.806 1.00 81.62 367 LEU A C 1
ATOM 3072 O O . LEU A 1 367 ? 26.692 6.490 -30.547 1.00 81.62 367 LEU A O 1
ATOM 3076 N N . GLN A 1 368 ? 28.119 4.747 -30.559 1.00 76.62 368 GLN A N 1
ATOM 3077 C CA . GLN A 1 368 ? 29.279 5.472 -30.041 1.00 76.62 368 GLN A CA 1
ATOM 3078 C C . GLN A 1 368 ? 30.115 6.020 -31.199 1.00 76.62 368 GLN A C 1
ATOM 3080 O O . GLN A 1 368 ? 31.222 5.555 -31.433 1.00 76.62 368 GLN A O 1
ATOM 3085 N N . VAL A 1 369 ? 29.576 6.991 -31.934 1.00 83.94 369 VAL A N 1
ATOM 3086 C CA . VAL A 1 369 ? 30.354 7.719 -32.946 1.00 83.94 369 VAL A CA 1
ATOM 3087 C C . VAL A 1 369 ? 31.202 8.808 -32.296 1.00 83.94 369 VAL A C 1
ATOM 3089 O O . VAL A 1 369 ? 30.754 9.484 -31.359 1.00 83.94 369 VAL A O 1
ATOM 3092 N N . ARG A 1 370 ? 32.431 8.986 -32.784 1.00 85.50 370 ARG A N 1
ATOM 3093 C CA . ARG A 1 370 ? 33.434 9.860 -32.167 1.00 85.50 370 ARG A CA 1
ATOM 3094 C C . ARG A 1 370 ? 33.046 11.334 -32.092 1.00 85.50 370 ARG A C 1
ATOM 3096 O O . ARG A 1 370 ? 33.446 12.021 -31.152 1.00 85.50 370 ARG A O 1
ATOM 3103 N N . SER A 1 371 ? 32.176 11.814 -32.983 1.00 85.00 371 SER A N 1
ATOM 3104 C CA . SER A 1 371 ? 31.605 13.172 -32.913 1.00 85.00 371 SER A CA 1
ATOM 3105 C C . SER A 1 371 ? 30.952 13.515 -31.567 1.00 85.00 371 SER A C 1
ATOM 3107 O O . SER A 1 371 ? 30.851 14.690 -31.214 1.00 85.00 371 SER A O 1
ATOM 3109 N N . ARG A 1 372 ? 30.527 12.513 -30.788 1.00 79.50 372 ARG A N 1
ATOM 3110 C CA . ARG A 1 372 ? 29.872 12.699 -29.485 1.00 79.50 372 ARG A CA 1
ATOM 3111 C C . ARG A 1 372 ? 30.831 13.012 -28.344 1.00 79.50 372 ARG A C 1
ATOM 3113 O O . ARG A 1 372 ? 30.380 13.504 -27.312 1.00 79.50 372 ARG A O 1
ATOM 3120 N N . PHE A 1 373 ? 32.121 12.750 -28.519 1.00 82.56 373 PHE A N 1
ATOM 3121 C CA . PHE A 1 373 ? 33.144 12.964 -27.496 1.00 82.56 373 PHE A CA 1
ATOM 3122 C C . PHE A 1 373 ? 33.846 14.317 -27.655 1.00 82.56 373 PHE A C 1
ATOM 3124 O O . PHE A 1 373 ? 35.015 14.453 -27.315 1.00 82.56 373 PHE A O 1
ATOM 3131 N N . TRP A 1 374 ? 33.132 15.333 -28.153 1.00 83.12 374 TRP A N 1
ATOM 3132 C CA . TRP A 1 374 ? 33.671 16.684 -28.359 1.00 83.12 374 TRP A CA 1
ATOM 3133 C C . TRP A 1 374 ? 34.270 17.293 -27.086 1.00 83.12 374 TRP A C 1
ATOM 3135 O O . TRP A 1 374 ? 35.260 18.008 -27.139 1.00 83.12 374 TRP A O 1
ATOM 3145 N N . PHE A 1 375 ? 33.732 16.942 -25.918 1.00 81.88 375 PHE A N 1
ATOM 3146 C CA . PHE A 1 375 ? 34.251 17.399 -24.632 1.00 81.88 375 PHE A CA 1
ATOM 3147 C C . PHE A 1 375 ? 35.649 16.844 -24.301 1.00 81.88 375 PHE A C 1
ATOM 3149 O O . PHE A 1 375 ? 36.285 17.365 -23.395 1.00 81.88 375 PHE A O 1
ATOM 3156 N N . LEU A 1 376 ? 36.146 15.820 -25.010 1.00 84.19 376 LEU A N 1
ATOM 3157 C CA . LEU A 1 376 ? 37.505 15.273 -24.862 1.00 84.19 376 LEU A CA 1
ATOM 3158 C C . LEU A 1 376 ? 38.513 15.872 -25.855 1.00 84.19 376 LEU A C 1
ATOM 3160 O O . LEU A 1 376 ? 39.686 15.507 -25.816 1.00 84.19 376 LEU A O 1
ATOM 3164 N N . GLU A 1 377 ? 38.086 16.784 -26.732 1.00 86.31 377 GLU A N 1
ATOM 3165 C CA . GLU A 1 377 ? 38.924 17.353 -27.800 1.00 86.31 377 GLU A CA 1
ATOM 3166 C C . GLU A 1 377 ? 40.156 18.096 -27.252 1.00 86.31 377 GLU A C 1
ATOM 3168 O O . GLU A 1 377 ? 41.218 18.065 -27.862 1.00 86.31 377 GLU A O 1
ATOM 3173 N N . HIS A 1 378 ? 40.052 18.661 -26.044 1.00 85.00 378 HIS A N 1
ATOM 3174 C CA . HIS A 1 378 ? 41.163 19.311 -25.342 1.00 85.00 378 HIS A CA 1
ATOM 3175 C C . HIS A 1 378 ? 42.280 18.348 -24.899 1.00 85.00 378 HIS A C 1
ATOM 3177 O O . HIS A 1 378 ? 43.426 18.767 -24.781 1.00 85.00 378 HIS A O 1
ATOM 3183 N N . VAL A 1 379 ? 41.963 17.070 -24.649 1.00 87.62 379 VAL A N 1
ATOM 3184 C CA . VAL A 1 379 ? 42.948 16.032 -24.271 1.00 87.62 379 VAL A CA 1
ATOM 3185 C C . VAL A 1 379 ? 43.422 15.260 -25.498 1.00 87.62 379 VAL A C 1
ATOM 3187 O O . VAL A 1 379 ? 44.569 14.832 -25.569 1.00 87.62 379 VAL A O 1
ATOM 3190 N N . ASN A 1 380 ? 42.535 15.061 -26.470 1.00 86.38 380 ASN A N 1
ATOM 3191 C CA . ASN A 1 380 ? 42.831 14.358 -27.706 1.00 86.38 380 ASN A CA 1
ATOM 3192 C C . ASN A 1 380 ? 42.194 15.113 -28.888 1.00 86.38 380 ASN A C 1
ATOM 3194 O O . ASN A 1 380 ? 41.022 14.881 -29.198 1.00 86.38 380 ASN A O 1
ATOM 3198 N N . PRO A 1 381 ? 42.962 15.969 -29.591 1.00 85.62 381 PRO A N 1
ATOM 3199 C CA . PRO A 1 381 ? 42.466 16.753 -30.729 1.00 85.62 381 PRO A CA 1
ATOM 3200 C C . PRO A 1 381 ? 41.933 15.899 -31.892 1.00 85.62 381 PRO A C 1
ATOM 3202 O O . PRO A 1 381 ? 41.152 16.361 -32.720 1.00 85.62 381 PRO A O 1
ATOM 3205 N N . GLY A 1 382 ? 42.343 14.630 -31.972 1.00 86.25 382 GLY A N 1
ATOM 3206 C CA . GLY A 1 382 ? 41.865 13.672 -32.966 1.00 86.25 382 GLY A CA 1
ATOM 3207 C C . GLY A 1 382 ? 40.617 12.896 -32.544 1.00 86.25 382 GLY A C 1
ATOM 3208 O O . GLY A 1 382 ? 40.095 12.130 -33.351 1.00 86.25 382 GLY A O 1
ATOM 3209 N N . ILE A 1 383 ? 40.109 13.072 -31.317 1.00 86.31 383 ILE A N 1
ATOM 3210 C CA . ILE A 1 383 ? 39.091 12.180 -30.735 1.00 86.31 383 ILE A CA 1
ATOM 3211 C C . ILE A 1 383 ? 37.786 12.143 -31.522 1.00 86.31 383 ILE A C 1
ATOM 3213 O O . ILE A 1 383 ? 37.072 11.155 -31.428 1.00 86.31 383 ILE A O 1
ATOM 3217 N N . ARG A 1 384 ? 37.476 13.200 -32.286 1.00 88.62 384 ARG A N 1
ATOM 3218 C CA . ARG A 1 384 ? 36.258 13.324 -33.102 1.00 88.62 384 ARG A CA 1
ATOM 3219 C C . ARG A 1 384 ? 36.422 12.804 -34.530 1.00 88.62 384 ARG A C 1
ATOM 3221 O O . ARG A 1 384 ? 35.415 12.634 -35.219 1.00 88.62 384 ARG A O 1
ATOM 3228 N N . LYS A 1 385 ? 37.661 12.594 -34.980 1.00 90.50 385 LYS A N 1
ATOM 3229 C CA . LYS A 1 385 ? 37.979 12.181 -36.351 1.00 90.50 385 LYS A CA 1
ATOM 3230 C C . LYS A 1 385 ? 37.681 10.699 -36.563 1.00 90.50 385 LYS A C 1
ATOM 3232 O O . LYS A 1 385 ? 37.741 9.907 -35.618 1.00 90.50 385 LYS A O 1
ATOM 3237 N N . CYS A 1 386 ? 37.380 10.341 -37.806 1.00 88.75 386 CYS A N 1
ATOM 3238 C CA . CYS A 1 386 ? 37.156 8.970 -38.245 1.00 88.75 386 CYS A CA 1
ATOM 3239 C C . CYS A 1 386 ? 38.263 8.023 -37.756 1.00 88.75 386 CYS A C 1
ATOM 3241 O O . CYS A 1 386 ? 39.437 8.381 -37.696 1.00 88.75 386 CYS A O 1
ATOM 3243 N N . VAL A 1 387 ? 37.874 6.804 -37.372 1.00 84.44 387 VAL A N 1
ATOM 3244 C CA . VAL A 1 387 ? 38.814 5.764 -36.918 1.00 84.44 387 VAL A CA 1
ATOM 3245 C C . VAL A 1 387 ? 39.697 5.266 -38.069 1.00 84.44 387 VAL A C 1
ATOM 3247 O O . VAL A 1 387 ? 40.780 4.744 -37.826 1.00 84.44 387 VAL A O 1
ATOM 3250 N N . ARG A 1 388 ? 39.233 5.392 -39.318 1.00 85.62 388 ARG A N 1
ATOM 3251 C CA . ARG A 1 388 ? 39.933 4.871 -40.495 1.00 85.62 388 ARG A CA 1
ATOM 3252 C C . ARG A 1 388 ? 41.146 5.734 -40.822 1.00 85.62 388 ARG A C 1
ATOM 3254 O O . ARG A 1 388 ? 41.010 6.933 -41.059 1.00 85.62 388 ARG A O 1
ATOM 3261 N N . GLU A 1 389 ? 42.314 5.100 -40.871 1.00 80.62 389 GLU A N 1
ATOM 3262 C CA . GLU A 1 389 ? 43.556 5.743 -41.297 1.00 80.62 389 GLU A CA 1
ATOM 3263 C C . GLU A 1 389 ? 43.382 6.370 -42.685 1.00 80.62 389 GLU A C 1
ATOM 3265 O O . GLU A 1 389 ? 42.816 5.761 -43.590 1.00 80.62 389 GLU A O 1
ATOM 3270 N N . GLY A 1 390 ? 43.807 7.626 -42.830 1.00 83.31 390 GLY A N 1
ATOM 3271 C CA . GLY A 1 390 ? 43.605 8.413 -44.051 1.00 83.31 390 GLY A CA 1
ATOM 3272 C C . GLY A 1 390 ? 42.287 9.196 -44.113 1.00 83.31 390 GLY A C 1
ATOM 3273 O O . GLY A 1 390 ? 42.133 10.037 -44.997 1.00 83.31 390 GLY A O 1
ATOM 3274 N N . CYS A 1 391 ? 41.354 9.012 -43.169 1.00 87.56 391 CYS A N 1
ATOM 3275 C CA . CYS A 1 391 ? 40.137 9.820 -43.087 1.00 87.56 391 CYS A CA 1
ATOM 3276 C C . CYS A 1 391 ? 40.192 10.829 -41.928 1.00 87.56 391 CYS A C 1
ATOM 3278 O O . CYS A 1 391 ? 40.124 10.470 -40.757 1.00 87.56 391 CYS A O 1
ATOM 3280 N N . ASN A 1 392 ? 40.253 12.123 -42.257 1.00 87.94 392 ASN A N 1
ATOM 3281 C CA . ASN A 1 392 ? 40.276 13.214 -41.272 1.00 87.94 392 ASN A CA 1
ATOM 3282 C C . ASN A 1 392 ? 38.892 13.817 -40.964 1.00 87.94 392 ASN A C 1
ATOM 3284 O O . ASN A 1 392 ? 38.801 14.770 -40.189 1.00 87.94 392 ASN A O 1
ATOM 3288 N N . ALA A 1 393 ? 37.823 13.289 -41.566 1.00 90.25 393 ALA A N 1
ATOM 3289 C CA . ALA A 1 393 ? 36.467 13.784 -41.358 1.00 90.25 393 ALA A CA 1
ATOM 3290 C C . ALA A 1 393 ? 35.956 13.473 -39.941 1.00 90.25 393 ALA A C 1
ATOM 3292 O O . ALA A 1 393 ? 36.402 12.524 -39.295 1.00 90.25 393 ALA A O 1
ATOM 3293 N N . ILE A 1 394 ? 34.998 14.269 -39.459 1.00 89.12 394 ILE A N 1
ATOM 3294 C CA . ILE A 1 394 ? 34.326 14.021 -38.179 1.00 89.12 394 ILE A CA 1
ATOM 3295 C C . ILE A 1 394 ? 33.464 12.761 -38.303 1.00 89.12 394 ILE A C 1
ATOM 3297 O O . ILE A 1 394 ? 32.604 12.670 -39.176 1.00 89.12 394 ILE A O 1
ATOM 3301 N N . GLU A 1 395 ? 33.639 11.810 -37.388 1.00 89.38 395 GLU A N 1
ATOM 3302 C CA . GLU A 1 395 ? 32.852 10.578 -37.385 1.00 89.38 395 GLU A CA 1
ATOM 3303 C C . GLU A 1 395 ? 31.447 10.833 -36.817 1.00 89.38 395 GLU A C 1
ATOM 3305 O O . GLU A 1 395 ? 31.218 10.864 -35.601 1.00 89.38 395 GLU A O 1
ATOM 3310 N N . SER A 1 396 ? 30.489 11.048 -37.710 1.00 88.00 396 SER A N 1
ATOM 3311 C CA . SER A 1 396 ? 29.054 11.019 -37.426 1.00 88.00 396 SER A CA 1
ATOM 3312 C C . SER A 1 396 ? 28.450 9.666 -37.825 1.00 88.00 396 SER A C 1
ATOM 3314 O O . SER A 1 396 ? 29.102 8.870 -38.500 1.00 88.00 396 SER A O 1
ATOM 3316 N N . ASP A 1 397 ? 27.195 9.406 -37.439 1.00 84.81 397 ASP A N 1
ATOM 3317 C CA . ASP A 1 397 ? 26.466 8.222 -37.922 1.00 84.81 397 ASP A CA 1
ATOM 3318 C C . ASP A 1 397 ? 26.407 8.231 -39.464 1.00 84.81 397 ASP A C 1
ATOM 3320 O O . ASP A 1 397 ? 26.748 7.246 -40.109 1.00 84.81 397 ASP A O 1
ATOM 3324 N N . GLN A 1 398 ? 26.075 9.380 -40.065 1.00 85.19 398 GLN A N 1
ATOM 3325 C CA . GLN A 1 398 ? 26.031 9.561 -41.521 1.00 85.19 398 GLN A CA 1
ATOM 3326 C C . GLN A 1 398 ? 27.388 9.257 -42.180 1.00 85.19 398 GLN A C 1
ATOM 3328 O O . GLN A 1 398 ? 27.459 8.497 -43.145 1.00 85.19 398 GLN A O 1
ATOM 3333 N N . HIS A 1 399 ? 28.477 9.772 -41.605 1.00 88.06 399 HIS A N 1
ATOM 3334 C CA . HIS A 1 399 ? 29.816 9.524 -42.121 1.00 88.06 399 HIS A CA 1
ATOM 3335 C C . HIS A 1 399 ? 30.197 8.041 -42.053 1.00 88.06 399 HIS A C 1
ATOM 3337 O O . HIS A 1 399 ? 30.724 7.496 -43.019 1.00 88.06 399 HIS A O 1
ATOM 3343 N N . LEU A 1 400 ? 29.905 7.380 -40.930 1.00 85.56 400 LEU A N 1
ATOM 3344 C CA . LEU A 1 400 ? 30.262 5.981 -40.701 1.00 85.56 400 LEU A CA 1
ATOM 3345 C C . LEU A 1 400 ? 29.568 5.019 -41.681 1.00 85.56 400 LEU A C 1
ATOM 3347 O O . LEU A 1 400 ? 30.185 4.039 -42.099 1.00 85.56 400 LEU A O 1
ATOM 3351 N N . PHE A 1 401 ? 28.303 5.275 -42.031 1.00 83.12 401 PHE A N 1
ATOM 3352 C CA . PHE A 1 401 ? 27.524 4.376 -42.894 1.00 83.12 401 PHE A CA 1
ATOM 3353 C C . PHE A 1 401 ? 27.520 4.768 -44.373 1.00 83.12 401 PHE A C 1
ATOM 3355 O O . PHE A 1 401 ? 27.358 3.882 -45.208 1.00 83.12 401 PHE A O 1
ATOM 3362 N N . PHE A 1 402 ? 27.688 6.050 -44.708 1.00 82.06 402 PHE A N 1
ATOM 3363 C CA . PHE A 1 402 ? 27.423 6.532 -46.068 1.00 82.06 402 PHE A CA 1
ATOM 3364 C C . PHE A 1 402 ? 28.546 7.385 -46.660 1.00 82.06 402 PHE A C 1
ATOM 3366 O O . PHE A 1 402 ? 28.898 7.170 -47.815 1.00 82.06 402 PHE A O 1
ATOM 3373 N N . ASP A 1 403 ? 29.123 8.326 -45.906 1.00 85.94 403 ASP A N 1
ATOM 3374 C CA . ASP A 1 403 ? 30.032 9.313 -46.520 1.00 85.94 403 ASP A CA 1
ATOM 3375 C C . ASP A 1 403 ? 31.502 8.856 -46.543 1.00 85.94 403 ASP A C 1
ATOM 3377 O O . ASP A 1 403 ? 32.301 9.339 -47.344 1.00 85.94 403 ASP A O 1
ATOM 3381 N N . CYS A 1 404 ? 31.904 7.946 -45.651 1.00 88.06 404 CYS A N 1
ATOM 3382 C CA . CYS A 1 404 ? 33.283 7.473 -45.588 1.00 88.06 404 CYS A CA 1
ATOM 3383 C C . CYS A 1 404 ? 33.552 6.437 -46.687 1.00 88.06 404 CYS A C 1
ATOM 3385 O O . CYS A 1 404 ? 33.162 5.274 -46.569 1.00 88.06 404 CYS A O 1
ATOM 3387 N N . THR A 1 405 ? 34.295 6.827 -47.725 1.00 83.56 405 THR A N 1
ATOM 3388 C CA . THR A 1 405 ? 34.723 5.935 -48.823 1.00 83.56 405 THR A CA 1
ATOM 3389 C C . THR A 1 405 ? 35.491 4.707 -48.329 1.00 83.56 405 THR A C 1
ATOM 3391 O O . THR A 1 405 ? 35.315 3.614 -48.864 1.00 83.56 405 THR A O 1
ATOM 3394 N N . LEU A 1 406 ? 36.279 4.858 -47.259 1.00 82.31 406 LEU A N 1
ATOM 3395 C CA . LEU A 1 406 ? 37.016 3.762 -46.621 1.00 82.31 406 LEU A CA 1
ATOM 3396 C C . LEU A 1 406 ? 36.109 2.826 -45.805 1.00 82.31 406 LEU A C 1
ATOM 3398 O O . LEU A 1 406 ? 36.401 1.638 -45.694 1.00 82.31 406 LEU A O 1
ATOM 3402 N N . ALA A 1 407 ? 35.008 3.328 -45.235 1.00 77.94 407 ALA A N 1
ATOM 3403 C CA . ALA A 1 407 ? 34.034 2.492 -44.530 1.00 77.94 407 ALA A CA 1
ATOM 3404 C C . ALA A 1 407 ? 33.071 1.789 -45.499 1.00 77.94 407 ALA A C 1
ATOM 3406 O O . ALA A 1 407 ? 32.677 0.654 -45.246 1.00 77.94 407 ALA A O 1
ATOM 3407 N N . LEU A 1 408 ? 32.741 2.423 -46.631 1.00 74.81 408 LEU A N 1
ATOM 3408 C CA . LEU A 1 408 ? 31.922 1.855 -47.709 1.00 74.81 408 LEU A CA 1
ATOM 3409 C C . LEU A 1 408 ? 32.466 0.515 -48.224 1.00 74.81 408 LEU A C 1
ATOM 3411 O O . LEU A 1 408 ? 31.677 -0.362 -48.566 1.00 74.81 408 LEU A O 1
ATOM 3415 N N . GLY A 1 409 ? 33.790 0.323 -48.226 1.00 70.00 409 GLY A N 1
ATOM 3416 C CA . GLY A 1 409 ? 34.417 -0.950 -48.597 1.00 70.00 409 GLY A CA 1
ATOM 3417 C C . GLY A 1 409 ? 33.983 -2.143 -47.731 1.00 70.00 409 GLY A C 1
ATOM 3418 O O . GLY A 1 409 ? 33.970 -3.265 -48.217 1.00 70.00 409 GLY A O 1
ATOM 3419 N N . LEU A 1 410 ? 33.557 -1.913 -46.484 1.00 70.00 410 LEU A N 1
ATOM 3420 C CA . LEU A 1 410 ? 33.091 -2.966 -45.568 1.00 70.00 410 LEU A CA 1
ATOM 3421 C C . LEU A 1 410 ? 31.663 -3.431 -45.858 1.00 70.00 410 LEU A C 1
ATOM 3423 O O . LEU A 1 410 ? 31.278 -4.501 -45.407 1.00 70.00 410 LEU A O 1
ATOM 3427 N N . TRP A 1 411 ? 30.876 -2.607 -46.553 1.00 66.31 411 TRP A N 1
ATOM 3428 C CA . TRP A 1 411 ? 29.472 -2.879 -46.874 1.00 66.31 411 TRP A CA 1
ATOM 3429 C C . TRP A 1 411 ? 29.281 -3.430 -48.293 1.00 66.31 411 TRP A C 1
ATOM 3431 O O . TRP A 1 411 ? 28.163 -3.772 -48.667 1.00 66.31 411 TRP A O 1
ATOM 3441 N N . ARG A 1 412 ? 30.347 -3.450 -49.107 1.00 62.81 412 ARG A N 1
ATOM 3442 C CA . ARG A 1 412 ? 30.341 -3.916 -50.507 1.00 62.81 412 ARG A CA 1
ATOM 3443 C C . ARG A 1 412 ? 30.704 -5.400 -50.668 1.00 62.81 412 ARG A C 1
ATOM 3445 O O . ARG A 1 412 ? 30.723 -5.886 -51.796 1.00 62.81 412 ARG A O 1
ATOM 3452 N N . HIS A 1 413 ? 30.961 -6.094 -49.564 1.00 47.91 413 HIS A N 1
ATOM 3453 C CA . HIS A 1 413 ? 31.138 -7.543 -49.463 1.00 47.91 413 HIS A CA 1
ATOM 3454 C C . HIS A 1 413 ? 30.092 -8.096 -48.496 1.00 47.91 413 HIS A C 1
ATOM 3456 O O . HIS A 1 413 ? 29.750 -9.289 -48.641 1.00 47.91 413 HIS A O 1
#

pLDDT: mean 81.2, std 11.47, range [37.69, 96.25]

Organism: NCBI:txid4796

Mean predicted aligned error: 11.02 Å

Foldseek 3Di:
DVVVVVVVCLLPDDDDPVVLVVVLVVQQQVVQDPCPDPPDDGDRQFDPLQDCPCLLQQHVNRDRSVLVSLLSLLLSVLVLQVVLLDPDDDDPSNVVQVLLCVQAQQFFPDGSQLLLQADQVVQPPSRVVVSDDPSVVVNSVLSVVWDFPDFLVNDDLLSSLVLQQPRFQQGGPDQLSFFWDDDPDDPDDTDTDGNCPDDPPLNVVNSVLRHVQVDGGNCSCCVPPLANDDLVRQLVVRQDPVPPVADSVRSSVSSSVSSVRSVRSCVSSVVRPPRRDPPPPPRPDRHTQTFHQDVNDTATGPRHDSVCSSVRSDDRDRDPDDQQQCVVPVPDDSVNSSVVSVVLVVCVVPDDPVVSVVVVCVNRVSDPQQCVVVVCCVVPVQSQFDPDPPGRDGGDPCCQDPVPPVNVVVVVD

Radius of gyration: 31.22 Å; Cα contacts (8 Å, |Δi|>4): 459; chains: 1; bounding box: 73×55×93 Å

Nearest PDB structures (foldseek):
  8uw3-assembly1_A  TM=4.508E-01  e=8.460E-03  Homo sapiens
  5l0f-assembly2_B  TM=1.774E-01  e=8.572E+00  Homo sapiens

Secondary structure (DSSP, 8-state):
-HHHHHHHHTTTSPPPHHHHHHHHHHHHHHHH----STTPPP---S-THHHHS-GGGTS-----HHHHHHHHHHHHHHHHHHHHH--SS--TTHHHHHHHHHHS---SS--GGGGGGB-GGGSGGGS-GGGS-HHHHHHHHHHHHS--SEEGGGS-HHHHHHHHHTS--SSBS-GGGSEEPPPSSTTS---EE-GGGPPTTHHHHHHHHHHHH---SSGGGGTTTSSPPPHHHHHHHH--TT-TTS-HHHHHHHHHHHHHHHHHHHHHTT-TT----TT--TTS--S--EEEEETTEEEETTS--TTTHHHHH--PPPP-SPPGGGGT-TT--HHHHHHHHHHHHHHTTTS-HHHHHHHHHHHTT-S--GGGGGGGTTT-TTTTB-SSTT--SB--HHIIIII-HHHHTTT--